Protein AF-A0AAI9MQY0-F1 (afdb_monomer)

Foldseek 3Di:
DVVVVVVVVVVVVVPPPDDDDDDDDDDPPPPQDPVNVVVVVVVVVVVVVVVVVCVVVVVVVVVVVVLVVVLVVVLVVPPPPPPPDADDDPCVQVVQVVQQAPPDLAPPVLQHGSLLRHFWFAAFDACVQPVAQQDDRPLDPQFWGKTFTHHLLQADADDPRRQWGFIFDRNNPQDPLADGWFFFWKFLFQQVQSLCCVANNSQFAQALVSPPPDDPVLNVLSVLDDRNDACVNNVNLALVSQVVSCVVVVQLPPAADSVNRGTHIFGQPPDSCNSSRSSRSSVNSNVCLVPVSSHHPRGTMIIIMGRDDSLCLLRGRTQAIEGEPPDSSNVSSSSSNQVSSCVNNVDRHWYWYWHGAPGSPRDIGIDTDRDD

Mean predicted aligned error: 12.55 Å

Solvent-accessible surface area (backbone atoms only — not comparable to full-atom values): 20454 Å² total; per-residue (Å²): 114,72,71,60,52,60,56,49,55,61,61,54,72,70,65,81,84,72,86,87,84,83,80,94,70,92,72,88,69,78,81,73,46,73,66,57,54,49,51,52,51,51,49,49,52,50,51,52,50,50,51,49,49,50,50,50,54,50,47,54,50,47,50,52,47,50,50,50,51,49,49,54,47,57,51,62,67,53,66,79,69,71,85,82,71,87,73,73,94,80,59,59,30,61,51,52,50,50,24,23,64,44,75,58,68,34,24,85,91,58,75,33,33,28,64,38,69,17,34,36,46,38,31,58,46,42,66,93,69,29,73,39,81,65,52,63,47,85,82,24,57,92,40,23,43,74,24,31,56,43,25,77,68,39,59,41,60,75,49,84,80,39,30,18,30,42,26,46,44,34,69,79,66,53,54,92,78,33,53,86,83,50,50,48,23,38,22,61,31,39,42,55,35,82,74,18,34,97,38,75,46,27,41,26,30,49,42,75,90,59,62,89,82,62,54,76,69,54,51,62,55,27,73,78,48,57,50,86,27,37,23,63,75,66,68,34,68,41,38,67,46,42,52,49,53,39,57,79,69,61,28,54,60,88,36,45,67,54,40,19,48,71,41,48,19,33,57,43,53,97,43,96,52,20,32,57,37,51,41,25,34,46,46,40,36,46,50,35,73,76,37,62,87,60,41,38,77,67,44,38,34,29,33,34,27,52,48,77,67,65,91,48,54,68,27,54,44,65,58,30,29,28,16,35,59,99,36,70,64,22,43,50,50,27,54,49,29,40,48,49,46,24,78,74,52,77,45,88,60,51,43,30,37,33,39,57,15,84,52,91,86,48,67,71,45,59,41,61,66,62,88,128

Structure (mmCIF, N/CA/C/O backbone):
data_AF-A0AAI9MQY0-F1
#
_entry.id   AF-A0AAI9MQY0-F1
#
loop_
_atom_site.group_PDB
_atom_site.id
_atom_site.type_symbol
_atom_site.label_atom_id
_atom_site.label_alt_id
_atom_site.label_comp_id
_atom_site.label_asym_id
_atom_site.label_entity_id
_atom_site.label_seq_id
_atom_site.pdbx_PDB_ins_code
_atom_site.Cartn_x
_atom_site.Cartn_y
_atom_site.Cartn_z
_atom_site.occupancy
_atom_site.B_iso_or_equiv
_atom_site.auth_seq_id
_atom_site.auth_comp_id
_atom_site.auth_asym_id
_atom_site.auth_atom_id
_atom_site.pdbx_PDB_model_num
ATOM 1 N N . MET A 1 1 ? 5.316 37.430 -29.800 1.00 43.41 1 MET A N 1
ATOM 2 C CA . MET A 1 1 ? 6.623 37.801 -30.401 1.00 43.41 1 MET A CA 1
ATOM 3 C C . MET A 1 1 ? 6.494 38.454 -31.782 1.00 43.41 1 MET A C 1
ATOM 5 O O . MET A 1 1 ? 7.171 39.445 -32.022 1.00 43.41 1 MET A O 1
ATOM 9 N N . ILE A 1 2 ? 5.608 37.964 -32.660 1.00 36.50 2 ILE A N 1
ATOM 10 C CA . ILE A 1 2 ? 5.429 38.479 -34.037 1.00 36.50 2 ILE A CA 1
ATOM 11 C C . ILE A 1 2 ? 4.736 39.862 -34.078 1.00 36.50 2 ILE A C 1
ATOM 13 O O . ILE A 1 2 ? 5.094 40.723 -34.871 1.00 36.50 2 ILE A O 1
ATOM 17 N N . LEU A 1 3 ? 3.812 40.147 -33.153 1.00 36.06 3 LEU A N 1
ATOM 18 C CA . LEU A 1 3 ? 3.141 41.458 -33.074 1.00 36.06 3 LEU A CA 1
ATOM 19 C C . LEU A 1 3 ? 4.060 42.607 -32.607 1.00 36.06 3 LEU A C 1
ATOM 21 O O . LEU A 1 3 ? 3.878 43.746 -33.028 1.00 36.06 3 LEU A O 1
ATOM 25 N N . LEU A 1 4 ? 5.080 42.317 -31.787 1.00 37.53 4 LEU A N 1
ATOM 26 C CA . LEU A 1 4 ? 6.033 43.331 -31.308 1.00 37.53 4 LEU A CA 1
ATOM 27 C C . LEU A 1 4 ? 7.075 43.710 -32.372 1.00 37.53 4 LEU A C 1
ATOM 29 O O . LEU A 1 4 ? 7.538 44.847 -32.406 1.00 37.53 4 LEU A O 1
ATOM 33 N N . THR A 1 5 ? 7.433 42.775 -33.253 1.00 43.59 5 THR A N 1
ATOM 34 C CA . THR A 1 5 ? 8.399 43.005 -34.339 1.00 43.59 5 THR A CA 1
ATOM 35 C C . THR A 1 5 ? 7.807 43.901 -35.428 1.00 43.59 5 THR A C 1
ATOM 37 O O . THR A 1 5 ? 8.456 44.862 -35.838 1.00 43.59 5 THR A O 1
ATOM 40 N N . VAL A 1 6 ? 6.534 43.697 -35.784 1.00 43.03 6 VAL A N 1
ATOM 41 C CA . VAL A 1 6 ? 5.809 44.547 -36.751 1.00 43.03 6 VAL A CA 1
ATOM 42 C C . VAL A 1 6 ? 5.618 45.983 -36.233 1.00 43.03 6 VAL A C 1
ATOM 44 O O . VAL A 1 6 ? 5.688 46.943 -37.004 1.00 43.03 6 VAL A O 1
ATOM 47 N N . PHE A 1 7 ? 5.425 46.165 -34.921 1.00 40.12 7 PHE A N 1
ATOM 48 C CA . PHE A 1 7 ? 5.292 47.499 -34.323 1.00 40.12 7 PHE A CA 1
ATOM 49 C C . PHE A 1 7 ? 6.620 48.280 -34.332 1.00 40.12 7 PHE A C 1
ATOM 51 O O . PHE A 1 7 ? 6.635 49.493 -34.547 1.00 40.12 7 PHE A O 1
ATOM 58 N N . MET A 1 8 ? 7.748 47.582 -34.171 1.00 44.38 8 MET A N 1
ATOM 59 C CA . MET A 1 8 ? 9.082 48.190 -34.141 1.00 44.38 8 MET A CA 1
ATOM 60 C C . MET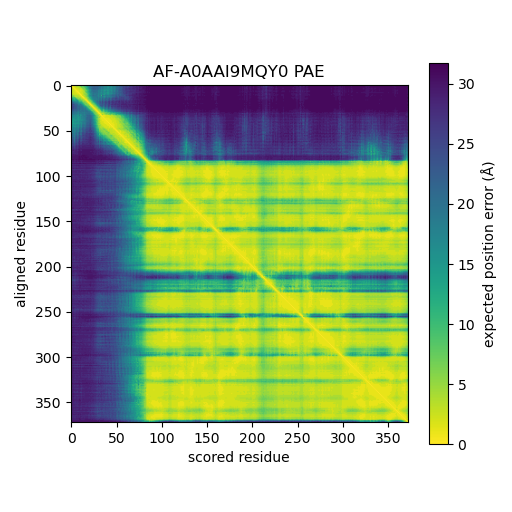 A 1 8 ? 9.614 48.552 -35.537 1.00 44.38 8 MET A C 1
ATOM 62 O O . MET A 1 8 ? 10.254 49.594 -35.678 1.00 44.38 8 MET A O 1
ATOM 66 N N . GLU A 1 9 ? 9.285 47.791 -36.589 1.00 46.16 9 GLU A N 1
ATOM 67 C CA . GLU A 1 9 ? 9.622 48.169 -37.976 1.00 46.16 9 GLU A CA 1
ATOM 68 C C . GLU A 1 9 ? 8.931 49.470 -38.420 1.00 46.16 9 GLU A C 1
ATOM 70 O O . GLU A 1 9 ? 9.540 50.313 -39.086 1.00 46.16 9 GLU A O 1
ATOM 75 N N . LYS A 1 10 ? 7.678 49.689 -37.993 1.00 40.69 10 LYS A N 1
ATOM 76 C CA . LYS A 1 10 ? 6.936 50.934 -38.266 1.00 40.69 10 LYS A CA 1
ATOM 77 C C . LYS A 1 10 ? 7.548 52.159 -37.580 1.00 40.69 10 LYS A C 1
ATOM 79 O O . LYS A 1 10 ? 7.480 53.258 -38.130 1.00 40.69 10 LYS A O 1
ATOM 84 N N . LEU A 1 11 ? 8.158 51.983 -36.406 1.00 41.22 11 LEU A N 1
ATOM 85 C CA . LEU A 1 11 ? 8.851 53.059 -35.688 1.00 41.22 11 LEU A CA 1
ATOM 86 C C . LEU A 1 11 ? 10.222 53.380 -36.298 1.00 41.22 11 LEU A C 1
ATOM 88 O O . LEU A 1 11 ? 10.657 54.529 -36.238 1.00 41.22 11 LEU A O 1
ATOM 92 N N . TRP A 1 12 ? 10.869 52.403 -36.938 1.00 42.66 12 TRP A N 1
ATOM 93 C CA . TRP A 1 12 ? 12.161 52.596 -37.598 1.00 42.66 12 TRP A CA 1
ATOM 94 C C . TRP A 1 12 ? 12.037 53.351 -38.931 1.00 42.66 12 TRP A C 1
ATOM 96 O O . TRP A 1 12 ? 12.750 54.329 -39.143 1.00 42.66 12 TRP A O 1
ATOM 106 N N . LYS A 1 13 ? 11.047 53.018 -39.776 1.00 38.84 13 LYS A N 1
ATOM 107 C CA . LYS A 1 13 ? 10.824 53.712 -41.066 1.00 38.84 13 LYS A CA 1
ATOM 108 C C . LYS A 1 13 ? 10.419 55.188 -40.947 1.00 38.84 13 LYS A C 1
ATOM 110 O O . LYS A 1 13 ? 10.506 55.921 -41.926 1.00 38.84 13 LYS A O 1
ATOM 115 N N . LYS A 1 14 ? 9.989 55.655 -39.768 1.00 37.59 14 LYS A N 1
ATOM 116 C CA . LYS A 1 14 ? 9.580 57.056 -39.560 1.00 37.59 14 LYS A CA 1
ATOM 117 C C . LYS A 1 14 ? 10.759 58.000 -39.266 1.00 37.59 14 LYS A C 1
ATOM 119 O O . LYS A 1 14 ? 10.554 59.211 -39.239 1.00 37.59 14 LYS A O 1
ATOM 124 N N . LYS A 1 15 ? 11.975 57.480 -39.041 1.00 41.19 15 LYS A N 1
ATOM 125 C CA . LYS A 1 15 ? 13.122 58.283 -38.578 1.00 41.19 15 LYS A CA 1
ATOM 126 C C . LYS A 1 15 ? 14.115 58.700 -39.675 1.00 41.19 15 LYS A C 1
ATOM 128 O O . LYS A 1 15 ? 14.877 59.630 -39.437 1.00 41.19 15 LYS A O 1
ATOM 133 N N . ASP A 1 16 ? 14.046 58.114 -40.871 1.00 43.06 16 ASP A N 1
ATOM 134 C CA . ASP A 1 16 ? 15.035 58.350 -41.944 1.00 43.06 16 ASP A CA 1
ATOM 135 C C . ASP A 1 16 ? 14.752 59.548 -42.870 1.00 43.06 16 ASP A C 1
ATOM 137 O O . ASP A 1 16 ? 15.513 59.793 -43.798 1.00 43.06 16 ASP A O 1
ATOM 141 N N . ASN A 1 17 ? 13.711 60.350 -42.616 1.00 40.38 17 ASN A N 1
ATOM 142 C CA . ASN A 1 17 ? 13.308 61.431 -43.531 1.00 40.38 17 ASN A CA 1
ATOM 143 C C . ASN A 1 17 ? 13.505 62.866 -43.012 1.00 40.38 17 ASN A C 1
ATOM 145 O O . ASN A 1 17 ? 12.731 63.755 -43.365 1.00 40.38 17 ASN A O 1
ATOM 149 N N . ARG A 1 18 ? 14.537 63.140 -42.201 1.00 36.50 18 ARG A N 1
ATOM 150 C CA . ARG A 1 18 ? 14.990 64.527 -41.962 1.00 36.50 18 ARG A CA 1
ATOM 151 C C . ARG A 1 18 ? 16.508 64.626 -41.885 1.00 36.50 18 ARG A C 1
ATOM 153 O O . ARG A 1 18 ? 17.117 64.307 -40.869 1.00 36.50 18 ARG A O 1
ATOM 160 N N . THR A 1 19 ? 17.096 65.112 -42.969 1.00 40.91 19 THR A N 1
ATOM 161 C CA . THR A 1 19 ? 18.464 65.613 -43.029 1.00 40.91 19 THR A CA 1
ATOM 162 C C . THR A 1 19 ? 18.569 67.032 -42.467 1.00 40.91 19 THR A C 1
ATOM 164 O O . THR A 1 19 ? 17.700 67.877 -42.669 1.00 40.91 19 THR A O 1
ATOM 167 N N . SER A 1 20 ? 19.746 67.281 -41.893 1.00 39.59 20 SER A N 1
ATOM 168 C CA . SER A 1 20 ? 20.486 68.546 -41.858 1.00 39.59 20 SER A CA 1
ATOM 169 C C . SER A 1 20 ? 20.357 69.477 -40.640 1.00 39.59 20 SER A C 1
ATOM 171 O O . SER A 1 20 ? 19.286 69.897 -40.215 1.00 39.59 20 SER A O 1
ATOM 173 N N . THR A 1 21 ? 21.563 69.867 -40.214 1.00 35.09 21 THR A N 1
ATOM 174 C CA . THR A 1 21 ? 22.000 71.100 -39.546 1.00 35.09 21 THR A CA 1
ATOM 175 C C . THR A 1 21 ? 22.159 71.148 -38.019 1.00 35.09 21 THR A C 1
ATOM 177 O O . THR A 1 21 ? 21.207 71.091 -37.255 1.00 35.09 21 THR A O 1
ATOM 180 N N . LEU A 1 22 ? 23.430 71.400 -37.659 1.00 32.75 22 LEU A N 1
ATOM 181 C CA . LEU A 1 22 ? 23.933 72.257 -36.578 1.00 32.75 22 LEU A CA 1
ATOM 182 C C . LEU A 1 22 ? 23.839 71.787 -35.112 1.00 32.75 22 LEU A C 1
ATOM 184 O O . LEU A 1 22 ? 22.772 71.673 -34.526 1.00 32.75 22 LEU A O 1
ATOM 188 N N . GLY A 1 23 ? 25.022 71.736 -34.485 1.00 31.73 23 GLY A N 1
ATOM 189 C CA . GLY A 1 23 ? 25.228 72.388 -33.188 1.00 31.73 23 GLY A CA 1
ATOM 190 C C . GLY A 1 23 ? 25.346 71.475 -31.969 1.00 31.73 23 GLY A C 1
ATOM 191 O O . GLY A 1 23 ? 24.365 70.941 -31.472 1.00 31.73 23 GLY A O 1
ATOM 192 N N . SER A 1 24 ? 26.575 71.380 -31.464 1.00 42.19 24 SER A N 1
ATOM 193 C CA . SER A 1 24 ? 27.016 70.830 -30.178 1.00 42.19 24 SER A CA 1
ATOM 194 C C . SER A 1 24 ? 25.985 70.804 -29.035 1.00 42.19 24 SER A C 1
ATOM 196 O O . SER A 1 24 ? 25.614 71.837 -28.475 1.00 42.19 24 SER A O 1
ATOM 198 N N . ARG A 1 25 ? 25.671 69.593 -28.573 1.00 33.94 25 ARG A N 1
ATOM 199 C CA . ARG A 1 25 ? 25.462 69.288 -27.153 1.00 33.94 25 ARG A CA 1
ATOM 200 C C . ARG A 1 25 ? 25.741 67.800 -26.961 1.00 33.94 25 ARG A C 1
ATOM 202 O O . ARG A 1 25 ? 25.027 66.963 -27.509 1.00 33.94 25 ARG A O 1
ATOM 209 N N . GLU A 1 26 ? 26.814 67.481 -26.242 1.00 36.19 26 GLU A N 1
ATOM 210 C CA . GLU A 1 26 ? 27.109 66.119 -25.798 1.00 36.19 26 GLU A CA 1
ATOM 211 C C . GLU A 1 26 ? 25.950 65.620 -24.931 1.00 36.19 26 GLU A C 1
ATOM 213 O O . GLU A 1 26 ? 25.846 65.927 -23.747 1.00 36.19 26 GLU A 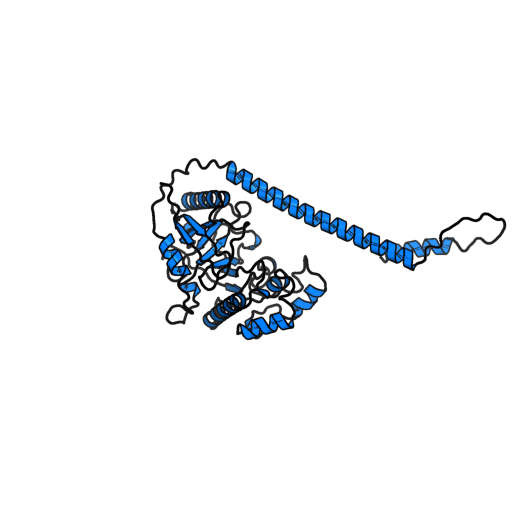O 1
ATOM 218 N N . ASN A 1 27 ? 25.046 64.850 -25.531 1.00 35.06 27 ASN A N 1
ATOM 219 C CA . ASN A 1 27 ? 24.194 63.957 -24.770 1.00 35.06 27 ASN A CA 1
ATOM 220 C C . ASN A 1 27 ? 24.980 62.662 -24.576 1.00 35.06 27 ASN A C 1
ATOM 222 O O . ASN A 1 27 ? 25.147 61.892 -25.525 1.00 35.06 27 ASN A O 1
ATOM 226 N N . ASN A 1 28 ? 25.436 62.424 -23.346 1.00 35.09 28 ASN A N 1
ATOM 227 C CA . ASN A 1 28 ? 25.952 61.138 -22.881 1.00 35.09 28 ASN A CA 1
ATOM 228 C C . ASN A 1 28 ? 24.836 60.078 -22.925 1.00 35.09 28 ASN A C 1
ATOM 230 O O . ASN A 1 28 ? 24.286 59.672 -21.904 1.00 35.09 28 ASN A O 1
ATOM 234 N N . TYR A 1 29 ? 24.476 59.621 -24.124 1.00 42.41 29 TYR A N 1
ATOM 235 C CA . TYR A 1 29 ? 23.742 58.378 -24.299 1.00 42.41 29 TYR A CA 1
ATOM 236 C C . TYR A 1 29 ? 24.746 57.239 -24.166 1.00 42.41 29 TYR A C 1
ATOM 238 O O . TYR A 1 29 ? 25.512 56.954 -25.088 1.00 42.41 29 TYR A O 1
ATOM 246 N N . VAL A 1 30 ? 24.740 56.587 -23.001 1.00 42.59 30 VAL A N 1
ATOM 247 C CA . VAL A 1 30 ? 25.425 55.309 -22.789 1.00 42.59 30 VAL A CA 1
ATOM 248 C C . VAL A 1 30 ? 24.995 54.371 -23.917 1.00 42.59 30 VAL A C 1
ATOM 250 O O . VAL A 1 30 ? 23.821 54.023 -24.047 1.00 42.59 30 VAL A O 1
ATOM 253 N N . LYS A 1 31 ? 25.943 53.999 -24.780 1.00 46.69 31 LYS A N 1
ATOM 254 C CA . LYS A 1 31 ? 25.719 53.094 -25.909 1.00 46.69 31 LYS A CA 1
ATOM 255 C C . LYS A 1 31 ? 25.576 51.680 -25.343 1.00 46.69 31 LYS A C 1
ATOM 257 O O . LYS A 1 31 ? 26.533 50.912 -25.309 1.00 46.69 31 LYS A O 1
ATOM 262 N N . ILE A 1 32 ? 24.396 51.359 -24.812 1.00 53.25 32 ILE A N 1
ATOM 263 C CA . ILE A 1 32 ? 24.107 50.031 -24.266 1.00 53.25 32 ILE A CA 1
ATOM 264 C C . ILE A 1 32 ? 24.192 49.043 -25.434 1.00 53.25 32 ILE A C 1
ATOM 266 O O . ILE A 1 32 ? 23.434 49.135 -26.401 1.00 53.25 32 ILE A O 1
ATOM 270 N N . SER A 1 33 ? 25.168 48.135 -25.382 1.00 68.94 33 SER A N 1
ATOM 271 C CA . SER A 1 33 ? 25.361 47.131 -26.426 1.00 68.94 33 SER A CA 1
ATOM 272 C C . SER A 1 33 ? 24.113 46.244 -26.531 1.00 68.94 33 SER A C 1
ATOM 274 O O . SER A 1 33 ? 23.431 45.991 -25.535 1.00 68.94 33 SER A O 1
ATOM 276 N N . LYS A 1 34 ? 23.807 45.728 -27.731 1.00 60.94 34 LYS A N 1
ATOM 277 C CA . LYS A 1 34 ? 22.704 44.761 -27.915 1.00 60.94 34 LYS A CA 1
ATOM 278 C C . LYS A 1 34 ? 22.822 43.573 -26.949 1.00 60.94 34 LYS A C 1
ATOM 280 O O . LYS A 1 34 ? 21.807 43.079 -26.476 1.00 60.94 34 LYS A O 1
ATOM 285 N N . LEU A 1 35 ? 24.052 43.176 -26.616 1.00 58.69 35 LEU A N 1
ATOM 286 C CA . LEU A 1 35 ? 24.343 42.127 -25.643 1.00 58.69 35 LEU A CA 1
ATOM 287 C C . LEU A 1 35 ? 23.887 42.504 -24.223 1.00 58.69 35 LEU A C 1
ATOM 289 O O . LEU A 1 35 ? 23.264 41.685 -23.559 1.00 58.69 35 LEU A O 1
ATOM 293 N N . ASN A 1 36 ? 24.099 43.751 -23.793 1.00 64.69 36 ASN A N 1
ATOM 294 C CA . ASN A 1 36 ? 23.647 44.237 -22.485 1.00 64.69 36 ASN A CA 1
ATOM 295 C C . ASN A 1 36 ? 22.116 44.329 -22.398 1.00 64.69 36 ASN A C 1
ATOM 297 O O . ASN A 1 36 ? 21.552 44.026 -21.353 1.00 64.69 36 ASN A O 1
ATOM 301 N N . ILE A 1 37 ? 21.432 44.685 -23.492 1.00 71.25 37 ILE A N 1
ATOM 302 C CA . ILE A 1 37 ? 19.958 44.676 -23.546 1.00 71.25 37 ILE A CA 1
ATOM 303 C C . ILE A 1 37 ? 19.427 43.238 -23.461 1.00 71.25 37 ILE A C 1
ATOM 305 O O . ILE A 1 37 ? 18.475 42.980 -22.729 1.00 71.25 37 ILE A O 1
ATOM 309 N N . ILE A 1 38 ? 20.054 42.291 -24.167 1.00 69.56 38 ILE A N 1
ATOM 310 C CA . ILE A 1 38 ? 19.677 40.871 -24.123 1.00 69.56 38 ILE A CA 1
ATOM 311 C C . ILE A 1 38 ? 19.919 40.285 -22.727 1.00 69.56 38 ILE A C 1
ATOM 313 O O . ILE A 1 38 ? 19.024 39.634 -22.196 1.00 69.56 38 ILE A O 1
ATOM 317 N N . LEU A 1 39 ? 21.069 40.558 -22.098 1.00 65.94 39 LEU A N 1
ATOM 318 C CA . LEU A 1 39 ? 21.336 40.130 -20.720 1.00 65.94 39 LEU A CA 1
ATOM 319 C C . LEU A 1 39 ? 20.322 40.721 -19.738 1.00 65.94 39 LEU A C 1
ATOM 321 O O . LEU A 1 39 ? 19.844 40.009 -18.863 1.00 65.94 39 LEU A O 1
ATOM 325 N N . PHE A 1 40 ? 19.963 41.996 -19.894 1.00 76.19 40 PHE A N 1
ATOM 326 C CA . PHE A 1 40 ? 18.985 42.645 -19.025 1.00 76.19 40 PHE A CA 1
ATOM 327 C C . PHE A 1 40 ? 17.582 42.046 -19.193 1.00 76.19 40 PHE A C 1
ATOM 329 O O . PHE A 1 40 ? 16.895 41.801 -18.207 1.00 76.19 40 PHE A O 1
ATOM 336 N N . LEU A 1 41 ? 17.173 41.726 -20.425 1.00 74.75 41 LEU A N 1
ATOM 337 C CA . LEU A 1 41 ? 15.905 41.042 -20.696 1.00 74.75 41 LEU A CA 1
ATOM 338 C C . LEU A 1 41 ? 15.894 39.605 -20.160 1.00 74.75 41 LEU A C 1
ATOM 340 O O . LEU A 1 41 ? 14.896 39.189 -19.579 1.00 74.75 41 LEU A O 1
ATOM 344 N N . LEU A 1 42 ? 16.996 38.861 -20.299 1.00 70.00 42 LEU A N 1
ATOM 345 C CA . LEU A 1 42 ? 17.138 37.519 -19.724 1.00 70.00 42 LEU A CA 1
ATOM 346 C C . LEU A 1 42 ? 17.113 37.558 -18.192 1.00 70.00 42 LEU A C 1
ATOM 348 O O . LEU A 1 42 ? 16.461 36.717 -17.581 1.00 70.00 42 LEU A O 1
ATOM 352 N N . LEU A 1 43 ? 17.746 38.560 -17.577 1.00 73.69 43 LEU A N 1
ATOM 353 C CA . LEU A 1 43 ? 17.701 38.784 -16.134 1.00 73.69 43 LEU A CA 1
ATOM 354 C C . LEU A 1 43 ? 16.276 39.110 -15.670 1.00 73.69 43 LEU A C 1
ATOM 356 O O . LEU A 1 43 ? 15.822 38.551 -14.678 1.00 73.69 43 LEU A O 1
ATOM 360 N N . ILE A 1 44 ? 15.538 39.946 -16.409 1.00 73.81 44 ILE A N 1
ATOM 361 C CA . ILE A 1 44 ? 14.125 40.230 -16.122 1.00 73.81 44 ILE A CA 1
ATOM 362 C C . ILE A 1 44 ? 13.286 38.956 -16.229 1.00 73.81 44 ILE A C 1
ATOM 364 O O . ILE A 1 44 ? 12.487 38.707 -15.337 1.00 73.81 44 ILE A O 1
ATOM 368 N N . VAL A 1 45 ? 13.468 38.132 -17.267 1.00 69.56 45 VAL A N 1
ATOM 369 C CA . VAL A 1 45 ? 12.745 36.854 -17.415 1.00 69.56 45 VAL A CA 1
ATOM 370 C C . VAL A 1 45 ? 13.101 35.878 -16.292 1.00 69.56 45 VAL A C 1
ATOM 372 O O . VAL A 1 45 ? 12.225 35.206 -15.753 1.00 69.56 45 VAL A O 1
ATOM 375 N N . PHE A 1 46 ? 14.369 35.824 -15.882 1.00 63.81 46 PHE A N 1
ATOM 376 C CA . PHE A 1 46 ? 14.806 34.978 -14.777 1.00 63.81 46 PHE A CA 1
ATOM 377 C C . PHE A 1 46 ? 14.198 35.440 -13.446 1.00 63.81 46 PHE A C 1
ATOM 379 O O . PHE A 1 46 ? 13.640 34.619 -12.717 1.00 63.81 46 PHE A O 1
ATOM 386 N N . ILE A 1 47 ? 14.213 36.749 -13.169 1.00 66.88 47 ILE A N 1
ATOM 387 C CA . ILE A 1 47 ? 13.609 37.360 -11.975 1.00 66.88 47 ILE A CA 1
ATOM 388 C C . ILE A 1 47 ? 12.088 37.179 -11.979 1.00 66.88 47 ILE A C 1
ATOM 390 O O . ILE A 1 47 ? 11.514 36.809 -10.960 1.00 66.88 47 ILE A O 1
ATOM 394 N N . THR A 1 48 ? 11.405 37.384 -13.108 1.00 58.88 48 THR A N 1
ATOM 395 C CA . THR A 1 48 ? 9.951 37.180 -13.173 1.00 58.88 48 THR A CA 1
ATOM 396 C C . THR A 1 48 ? 9.591 35.707 -13.025 1.00 58.88 48 THR A C 1
ATOM 398 O O . THR A 1 48 ? 8.649 35.408 -12.297 1.00 58.88 48 THR A O 1
ATOM 401 N N . SER A 1 49 ? 10.366 34.778 -13.597 1.00 54.91 49 SER A N 1
ATOM 402 C CA . SER A 1 49 ? 10.141 33.337 -13.409 1.00 54.91 49 SER A CA 1
ATOM 403 C C . SER A 1 49 ? 10.362 32.896 -11.959 1.00 54.91 49 SER A C 1
ATOM 405 O O . SER A 1 49 ? 9.535 32.170 -11.417 1.00 54.91 49 SER A O 1
ATOM 407 N N . THR A 1 50 ? 11.401 33.400 -11.283 1.00 48.34 50 THR A N 1
ATOM 408 C CA . THR A 1 50 ? 11.664 33.092 -9.868 1.00 48.34 50 THR A CA 1
ATOM 409 C C . THR A 1 50 ? 10.645 33.741 -8.941 1.00 48.34 50 THR A C 1
ATOM 411 O O . THR A 1 50 ? 10.255 33.118 -7.962 1.00 48.34 50 THR A O 1
ATOM 414 N N . VAL A 1 51 ? 10.143 34.942 -9.249 1.00 61.94 51 VAL A N 1
ATOM 415 C CA . VAL A 1 51 ? 9.055 35.586 -8.493 1.00 61.94 51 VAL A CA 1
ATOM 416 C C . VAL A 1 51 ? 7.728 34.850 -8.684 1.00 61.94 51 VAL A C 1
ATOM 418 O O . VAL A 1 51 ? 7.003 34.668 -7.708 1.00 61.94 51 VAL A O 1
ATOM 421 N N . VAL A 1 52 ? 7.406 34.399 -9.901 1.00 58.12 52 VAL A N 1
ATOM 422 C CA . VAL A 1 52 ? 6.204 33.590 -10.169 1.00 58.12 52 VAL A CA 1
ATOM 423 C C . VAL A 1 52 ? 6.312 32.232 -9.478 1.00 58.12 52 VAL A C 1
ATOM 425 O O . VAL A 1 52 ? 5.381 31.846 -8.779 1.00 58.12 52 VAL A O 1
ATOM 428 N N . PHE A 1 53 ? 7.465 31.564 -9.568 1.00 46.00 53 PHE A N 1
ATOM 429 C CA . PHE A 1 53 ? 7.706 30.289 -8.894 1.00 46.00 53 PHE A CA 1
ATOM 430 C C . PHE A 1 53 ? 7.663 30.433 -7.368 1.00 46.00 53 PHE A C 1
ATOM 432 O O . PHE A 1 53 ? 6.986 29.654 -6.708 1.00 46.00 53 PHE A O 1
ATOM 439 N N . ASN A 1 54 ? 8.276 31.475 -6.790 1.00 49.59 54 ASN A N 1
ATOM 440 C CA . ASN A 1 54 ? 8.159 31.753 -5.355 1.00 49.59 54 ASN A CA 1
ATOM 441 C C . ASN A 1 54 ? 6.722 32.085 -4.952 1.00 49.59 54 ASN A C 1
ATOM 443 O O . ASN A 1 54 ? 6.292 31.661 -3.888 1.00 49.59 54 ASN A O 1
ATOM 447 N N . ARG A 1 55 ? 5.954 32.822 -5.764 1.00 55.69 55 ARG A N 1
ATOM 448 C CA . ARG A 1 55 ? 4.541 33.106 -5.465 1.00 55.69 55 ARG A CA 1
ATOM 449 C C . ARG A 1 55 ? 3.685 31.845 -5.521 1.00 55.69 55 ARG A C 1
ATOM 451 O O . ARG A 1 55 ? 2.879 31.655 -4.620 1.00 55.69 55 ARG A O 1
ATOM 458 N N . MET A 1 56 ? 3.888 30.979 -6.512 1.00 50.03 56 MET A N 1
ATOM 459 C CA . MET A 1 56 ? 3.195 29.690 -6.610 1.00 50.03 56 MET A CA 1
ATOM 460 C C . MET A 1 56 ? 3.583 28.758 -5.460 1.00 50.03 56 MET A C 1
ATOM 462 O O . MET A 1 56 ? 2.703 28.257 -4.769 1.00 50.03 56 MET A O 1
ATOM 466 N N . TYR A 1 57 ? 4.878 28.609 -5.172 1.00 39.06 57 TYR A N 1
ATOM 467 C CA . TYR A 1 57 ? 5.378 27.803 -4.056 1.00 39.06 57 TYR A CA 1
ATOM 468 C C . TYR A 1 57 ? 4.892 28.326 -2.697 1.00 39.06 57 TYR A C 1
ATOM 470 O O . TYR A 1 57 ? 4.508 27.547 -1.828 1.00 39.06 57 TYR A O 1
ATOM 478 N N . MET A 1 58 ? 4.857 29.649 -2.506 1.00 46.19 58 MET A N 1
ATOM 479 C CA . MET A 1 58 ? 4.333 30.267 -1.285 1.00 46.19 58 MET A CA 1
ATOM 480 C C . MET A 1 58 ? 2.808 30.171 -1.188 1.00 46.19 58 MET A C 1
ATOM 482 O O . MET A 1 58 ? 2.321 29.987 -0.077 1.00 46.19 58 MET A O 1
ATOM 486 N N . SER A 1 59 ? 2.070 30.229 -2.306 1.00 49.66 59 SER A N 1
ATOM 487 C CA . SER A 1 59 ? 0.623 29.965 -2.347 1.00 49.66 59 SER A CA 1
ATOM 488 C C . SER A 1 59 ? 0.339 28.519 -1.969 1.00 49.66 59 SER A C 1
ATOM 490 O O . SER A 1 59 ? -0.374 28.288 -1.007 1.00 49.66 59 SER A O 1
ATOM 492 N N . GLN A 1 60 ? 1.001 27.549 -2.604 1.00 43.44 60 GLN A N 1
ATOM 493 C CA . GLN A 1 60 ? 0.850 26.128 -2.292 1.00 43.44 60 GLN A CA 1
ATOM 494 C C . GLN A 1 60 ? 1.257 25.815 -0.844 1.00 43.44 60 GLN A C 1
ATOM 496 O O . GLN A 1 60 ? 0.574 25.069 -0.152 1.00 43.44 60 GLN A O 1
ATOM 501 N N . ARG A 1 61 ? 2.323 26.438 -0.320 1.00 45.00 61 ARG A N 1
ATOM 502 C CA . ARG A 1 61 ? 2.673 26.347 1.109 1.00 45.00 61 ARG A CA 1
ATOM 503 C C . ARG A 1 61 ? 1.640 26.996 2.021 1.00 45.00 61 ARG A C 1
ATOM 505 O O . ARG A 1 61 ? 1.456 26.508 3.132 1.00 45.00 61 ARG A O 1
ATOM 512 N N . GLN A 1 62 ? 1.031 28.110 1.626 1.00 51.00 62 GLN A N 1
ATOM 513 C CA . GLN A 1 62 ? -0.026 28.761 2.400 1.00 51.00 62 GLN A CA 1
ATOM 514 C C . GLN A 1 62 ? -1.314 27.948 2.372 1.00 51.00 62 GLN A C 1
ATOM 516 O O . GLN A 1 62 ? -1.939 27.823 3.417 1.00 51.00 62 GLN A O 1
ATOM 521 N N . ASP A 1 63 ? -1.664 27.352 1.239 1.00 51.50 63 ASP A N 1
ATOM 522 C CA . ASP A 1 63 ? -2.815 26.469 1.095 1.00 51.50 63 ASP A CA 1
ATOM 523 C C . ASP A 1 63 ? -2.579 25.182 1.890 1.00 51.50 63 ASP A C 1
ATOM 525 O O . ASP A 1 63 ? -3.402 24.848 2.729 1.00 51.50 63 ASP A O 1
ATOM 529 N N . ASN A 1 64 ? -1.390 24.573 1.819 1.00 49.88 64 ASN A N 1
ATOM 530 C CA . ASN A 1 64 ? -1.012 23.442 2.677 1.00 49.88 64 ASN A CA 1
ATOM 531 C C . ASN A 1 64 ? -0.979 23.811 4.169 1.00 49.88 64 ASN A C 1
ATOM 533 O O . ASN A 1 64 ? -1.350 22.999 5.011 1.00 49.88 64 ASN A O 1
ATOM 537 N N . LYS A 1 65 ? -0.563 25.033 4.534 1.00 50.31 65 LYS A N 1
ATOM 538 C CA . LYS A 1 65 ? -0.622 25.522 5.925 1.00 50.31 65 LYS A CA 1
ATOM 539 C C . LYS A 1 65 ? -2.051 25.784 6.391 1.00 50.31 65 LYS A C 1
ATOM 541 O O . LYS A 1 65 ? -2.342 25.493 7.544 1.00 50.31 65 LYS A O 1
ATOM 546 N N . LYS A 1 66 ? -2.921 26.318 5.530 1.00 51.69 66 LYS A N 1
ATOM 547 C CA . LYS A 1 66 ? -4.349 26.520 5.813 1.00 51.69 66 LYS A CA 1
ATOM 548 C C . LYS A 1 66 ? -5.071 25.187 5.928 1.00 51.69 66 LYS A C 1
ATOM 550 O O . LYS A 1 66 ? -5.854 25.030 6.848 1.00 51.69 66 LYS A O 1
ATOM 555 N N . ILE A 1 67 ? -4.759 24.230 5.055 1.00 53.84 67 ILE A N 1
ATOM 556 C CA . ILE A 1 67 ? -5.237 22.848 5.129 1.00 53.84 67 ILE A CA 1
ATOM 557 C C . ILE A 1 67 ? -4.772 22.244 6.448 1.00 53.84 67 ILE A C 1
ATOM 559 O O . ILE A 1 67 ? -5.599 21.804 7.228 1.00 53.84 67 ILE A O 1
ATOM 563 N N . LYS A 1 68 ? -3.477 22.322 6.774 1.00 50.97 68 LYS A N 1
ATOM 564 C CA . LYS A 1 68 ? -2.941 21.797 8.034 1.00 50.97 68 LYS A CA 1
ATOM 565 C C . LYS A 1 68 ? -3.571 22.450 9.270 1.00 50.97 68 LYS A C 1
ATOM 567 O O . LYS A 1 68 ? -3.937 21.733 10.194 1.00 50.97 68 LYS A O 1
ATOM 572 N N . SER A 1 69 ? -3.745 23.775 9.284 1.00 51.88 69 SER A N 1
ATOM 573 C CA . SER A 1 69 ? -4.361 24.473 10.420 1.00 51.88 69 SER A CA 1
ATOM 574 C C . SER A 1 69 ? -5.869 24.243 10.502 1.00 51.88 69 SER A C 1
ATOM 576 O O . SER A 1 69 ? -6.402 24.179 11.604 1.00 51.88 69 SER A O 1
ATOM 578 N N . ALA A 1 70 ? -6.571 24.107 9.374 1.00 54.50 70 ALA A N 1
ATOM 579 C CA . ALA A 1 70 ? -7.978 23.717 9.337 1.00 54.50 70 ALA A CA 1
ATOM 580 C C . ALA A 1 70 ? -8.156 22.278 9.834 1.00 54.50 70 ALA A C 1
ATOM 582 O O . ALA A 1 70 ? -9.065 22.030 10.618 1.00 54.50 70 ALA A O 1
ATOM 583 N N . ASN A 1 71 ? -7.236 21.376 9.476 1.00 52.03 71 ASN A N 1
ATOM 584 C CA . ASN A 1 71 ? -7.186 20.006 9.976 1.00 52.03 71 ASN A CA 1
ATOM 585 C C . ASN A 1 71 ? -6.989 20.004 11.495 1.00 52.03 71 ASN A C 1
ATOM 587 O O . ASN A 1 71 ? -7.806 19.449 12.214 1.00 52.03 71 ASN A O 1
ATOM 591 N N . GLU A 1 72 ? -5.971 20.705 12.003 1.00 54.06 72 GLU A N 1
ATOM 592 C CA . GLU A 1 72 ? -5.738 20.849 13.447 1.00 54.06 72 GLU A CA 1
ATOM 593 C C . GLU A 1 72 ? -6.939 21.499 1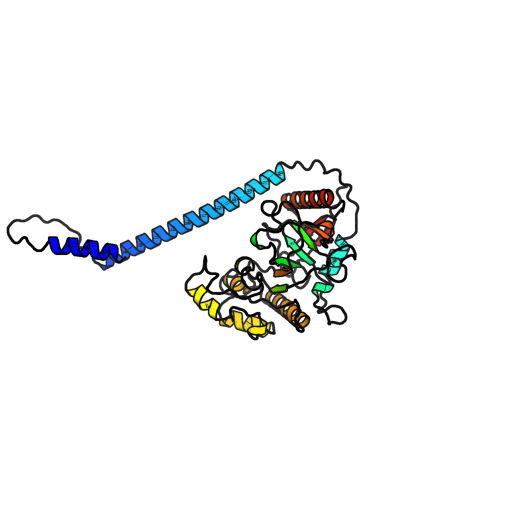4.157 1.00 54.06 72 GLU A C 1
ATOM 595 O O . GLU A 1 72 ? -7.295 21.085 15.254 1.00 54.06 72 GLU A O 1
ATOM 600 N N . THR A 1 73 ? -7.621 22.465 13.535 1.00 54.19 73 THR A N 1
ATOM 601 C CA . THR A 1 73 ? -8.801 23.117 14.128 1.00 54.19 73 THR A CA 1
ATOM 602 C C . THR A 1 73 ? -10.011 22.183 14.174 1.00 54.19 73 THR A C 1
ATOM 604 O O . THR A 1 73 ? -10.636 22.093 15.227 1.00 54.19 73 THR A O 1
ATOM 607 N N . LEU A 1 74 ? -10.321 21.455 13.092 1.00 53.91 74 LEU A N 1
ATOM 608 C CA . LEU A 1 74 ? -11.423 20.482 13.021 1.00 53.91 74 LEU A CA 1
ATOM 609 C C . LEU A 1 74 ? -11.197 19.328 14.011 1.00 53.91 74 LEU A C 1
ATOM 611 O O . LEU A 1 74 ? -12.090 18.944 14.761 1.00 53.91 74 LEU A O 1
ATOM 615 N N . ILE A 1 75 ? -9.960 18.839 14.068 1.00 52.78 75 ILE A N 1
ATOM 616 C CA . ILE A 1 75 ? -9.510 17.766 14.956 1.00 52.78 75 ILE A CA 1
ATOM 617 C C . ILE A 1 75 ? -9.546 18.181 16.434 1.00 52.78 75 ILE A C 1
ATOM 619 O O . ILE A 1 75 ? -9.793 17.330 17.288 1.00 52.78 75 ILE A O 1
ATOM 623 N N . ASN A 1 76 ? -9.322 19.465 16.740 1.00 48.84 76 ASN A N 1
ATOM 624 C CA . ASN A 1 76 ? -9.317 19.994 18.108 1.00 48.84 76 ASN A CA 1
ATOM 625 C C . ASN A 1 76 ? -10.680 20.544 18.575 1.00 48.84 76 ASN A C 1
ATOM 627 O O . ASN A 1 76 ? -10.889 20.671 19.779 1.00 48.84 76 ASN A O 1
ATOM 631 N N . THR A 1 77 ? -11.606 20.887 17.667 1.00 44.62 77 THR A N 1
ATOM 632 C CA . THR A 1 77 ? -12.980 21.310 18.030 1.00 44.62 77 THR A CA 1
ATOM 633 C C . THR A 1 77 ? -13.919 20.137 18.256 1.00 44.62 77 THR A C 1
ATOM 635 O O . THR A 1 77 ? -14.875 20.270 19.024 1.00 44.62 77 THR A O 1
ATOM 638 N N . VAL A 1 78 ? -13.619 18.966 17.687 1.00 46.56 78 VAL A N 1
ATOM 639 C CA . VAL A 1 78 ? -14.165 17.706 18.190 1.00 46.56 78 VAL A CA 1
ATOM 640 C C . VAL A 1 78 ? -13.458 17.407 19.511 1.00 46.56 78 VAL A C 1
ATOM 642 O O . VAL A 1 78 ? -12.510 16.630 19.585 1.00 46.56 78 VAL A O 1
ATOM 645 N N . VAL A 1 79 ? -13.914 18.050 20.588 1.00 43.44 79 VAL A N 1
ATOM 646 C CA . VAL A 1 79 ? -13.705 17.512 21.930 1.00 43.44 79 VAL A CA 1
ATOM 647 C C . VAL A 1 79 ? -14.226 16.083 21.860 1.00 43.44 79 VAL A C 1
ATOM 649 O O . VAL A 1 79 ? -15.424 15.874 21.668 1.00 43.44 79 VAL A O 1
ATOM 652 N N . VAL A 1 80 ? -13.323 15.105 21.959 1.00 44.94 80 VAL A N 1
ATOM 653 C CA . VAL A 1 80 ? -13.643 13.682 22.103 1.00 44.94 80 VAL A CA 1
ATOM 654 C C . VAL A 1 80 ? -14.287 13.499 23.481 1.00 44.94 80 VAL A C 1
ATOM 656 O O . VAL A 1 80 ? -13.726 12.879 24.379 1.00 44.94 80 VAL A O 1
ATOM 659 N N . ASN A 1 81 ? -15.473 14.075 23.676 1.00 42.94 81 ASN A N 1
ATOM 660 C CA . ASN A 1 81 ? -16.454 13.498 24.567 1.00 42.94 81 ASN A CA 1
ATOM 661 C C . ASN A 1 81 ? -16.746 12.151 23.934 1.00 42.94 81 ASN A C 1
ATOM 663 O O . ASN A 1 81 ? -17.364 12.066 22.878 1.00 42.94 81 ASN A O 1
ATOM 667 N N . GLU A 1 82 ? -16.114 11.139 24.513 1.00 51.47 82 GLU A N 1
ATOM 668 C CA . GLU A 1 82 ? -16.133 9.746 24.116 1.00 51.47 82 GLU A CA 1
ATOM 669 C C . GLU A 1 82 ? -17.452 9.405 23.439 1.00 51.47 82 GLU A C 1
ATOM 671 O O . GLU A 1 82 ? -18.514 9.528 24.041 1.00 51.47 82 GLU A O 1
ATOM 676 N N . ASN A 1 83 ? -17.375 9.002 22.175 1.00 54.38 83 ASN A N 1
ATOM 677 C CA . ASN A 1 83 ? -18.505 8.722 21.300 1.00 54.38 83 ASN A CA 1
ATOM 678 C C . ASN A 1 83 ? -19.464 7.611 21.828 1.00 54.38 83 ASN A C 1
ATOM 680 O O . ASN A 1 83 ? -20.136 6.968 21.042 1.00 54.38 83 ASN A O 1
ATOM 684 N N . GLY A 1 84 ? -19.541 7.273 23.116 1.00 62.97 84 GLY A N 1
ATOM 685 C CA . GLY A 1 84 ? -20.487 6.293 23.675 1.00 62.97 84 GLY A CA 1
ATOM 686 C C . GLY A 1 84 ? -20.347 4.861 23.136 1.00 62.97 84 GLY A C 1
ATOM 687 O O . GLY A 1 84 ? -21.071 3.971 23.572 1.00 62.97 84 GLY A O 1
ATOM 688 N N . LEU A 1 85 ? -19.427 4.619 22.196 1.00 78.38 85 LEU A N 1
ATOM 689 C CA . LEU A 1 85 ? -19.161 3.321 21.601 1.00 78.38 85 LEU A CA 1
ATOM 690 C C . LEU A 1 85 ? -18.296 2.509 22.555 1.00 78.38 85 LEU A C 1
ATOM 692 O O . LEU A 1 85 ? -17.156 2.879 22.857 1.00 78.38 85 LEU A O 1
ATOM 696 N N . LYS A 1 86 ? -18.834 1.377 23.005 1.00 80.31 86 LYS A N 1
ATOM 697 C CA . LYS A 1 86 ? -18.110 0.418 23.834 1.00 80.31 86 LYS A CA 1
ATOM 698 C C . LYS A 1 86 ? -17.127 -0.360 22.960 1.00 80.31 86 LYS A C 1
ATOM 700 O O . LYS A 1 86 ? -17.537 -1.176 22.141 1.00 80.31 86 LYS A O 1
ATOM 705 N N . ARG A 1 87 ? -15.829 -0.114 23.148 1.00 84.81 87 ARG A N 1
ATOM 706 C CA . ARG A 1 87 ? -14.756 -0.870 22.484 1.00 84.81 87 ARG A CA 1
ATOM 707 C C . ARG A 1 87 ? -14.396 -2.083 23.327 1.00 84.81 87 ARG A C 1
ATOM 709 O O . ARG A 1 87 ? -14.251 -1.975 24.542 1.00 84.81 87 ARG A O 1
ATOM 716 N N . VAL A 1 88 ? -14.258 -3.229 22.679 1.00 85.00 88 VAL A N 1
ATOM 717 C CA . VAL A 1 88 ? -13.853 -4.491 23.301 1.00 85.00 88 VAL A CA 1
ATOM 718 C C . VAL A 1 88 ? -12.610 -4.977 22.577 1.00 85.00 88 VAL A C 1
ATOM 720 O O . VAL A 1 88 ? -12.510 -4.790 21.369 1.00 85.00 88 VAL A O 1
ATOM 723 N N . LYS A 1 89 ? -11.674 -5.588 23.310 1.00 90.19 89 LYS A N 1
ATOM 724 C CA . LYS A 1 89 ? -10.493 -6.200 22.701 1.00 90.19 89 LYS A CA 1
ATOM 725 C C . LYS A 1 89 ? -10.907 -7.300 21.730 1.00 90.19 89 LYS A C 1
ATOM 727 O O . LYS A 1 89 ? -11.575 -8.244 22.146 1.00 90.19 89 LYS A O 1
ATOM 732 N N . THR A 1 90 ? -10.467 -7.197 20.486 1.00 94.69 90 THR A N 1
ATOM 733 C CA . THR A 1 90 ? -10.699 -8.198 19.439 1.00 94.69 90 THR A CA 1
ATOM 734 C C . THR A 1 90 ? -9.484 -9.098 19.225 1.00 94.69 90 THR A C 1
ATOM 736 O O . THR A 1 90 ? -9.641 -10.246 18.825 1.00 94.69 90 THR A O 1
ATOM 739 N N . GLY A 1 91 ? -8.274 -8.607 19.525 1.00 95.06 91 GLY A N 1
ATOM 740 C CA . GLY A 1 91 ? -7.021 -9.302 19.215 1.00 95.06 91 GLY A CA 1
ATOM 741 C C . GLY A 1 91 ? -6.518 -9.050 17.791 1.00 95.06 91 GLY A C 1
ATOM 742 O O . GLY A 1 91 ? -5.567 -9.703 17.356 1.00 95.06 91 GLY A O 1
ATOM 743 N N . VAL A 1 92 ? -7.121 -8.096 17.068 1.00 97.38 92 VAL A N 1
ATOM 744 C CA . VAL A 1 92 ? -6.691 -7.716 15.715 1.00 97.38 92 VAL A CA 1
ATOM 745 C C . VAL A 1 92 ? -5.236 -7.234 15.689 1.00 97.38 92 VAL A C 1
ATOM 747 O O . VAL A 1 92 ? -4.539 -7.447 14.708 1.00 97.38 92 VAL A O 1
ATOM 750 N N . ASP A 1 93 ? -4.726 -6.651 16.778 1.00 98.00 93 ASP A N 1
ATOM 751 C CA . ASP A 1 93 ? -3.327 -6.227 16.903 1.00 98.00 93 ASP A CA 1
ATOM 752 C C . ASP A 1 93 ? -2.335 -7.393 16.774 1.00 98.00 93 ASP A C 1
ATOM 754 O O . ASP A 1 93 ? -1.311 -7.276 16.095 1.00 98.00 93 ASP A O 1
ATOM 758 N N . LEU A 1 94 ? -2.656 -8.537 17.382 1.00 98.25 94 LEU A N 1
ATOM 759 C CA . LEU A 1 94 ? -1.866 -9.763 17.266 1.00 98.25 94 LEU A CA 1
ATOM 760 C C . LEU A 1 94 ? -1.927 -10.339 15.851 1.00 98.25 94 LEU A C 1
ATOM 762 O O . LEU A 1 94 ? -0.902 -10.783 15.334 1.00 98.25 94 LEU A O 1
ATOM 766 N N . HIS A 1 95 ? -3.101 -10.295 15.222 1.00 98.38 95 HIS A N 1
ATOM 767 C CA . HIS A 1 95 ? -3.292 -10.777 13.855 1.00 98.38 95 HIS A CA 1
ATOM 768 C C . HIS A 1 95 ? -2.537 -9.922 12.828 1.00 98.38 95 HIS A C 1
ATOM 770 O O . HIS A 1 95 ? -1.770 -10.439 12.019 1.00 98.38 95 HIS A O 1
ATOM 776 N N . LEU A 1 96 ? -2.628 -8.592 12.939 1.00 98.75 96 LEU A N 1
ATOM 777 C CA . LEU A 1 96 ? -1.855 -7.652 12.119 1.00 98.75 96 LEU A CA 1
ATOM 778 C C . LEU A 1 96 ? -0.347 -7.901 12.243 1.00 98.75 96 LEU A C 1
ATOM 780 O O . LEU A 1 96 ? 0.373 -7.882 11.244 1.00 98.75 96 LEU A O 1
ATOM 784 N N . LYS A 1 97 ? 0.134 -8.196 13.459 1.00 98.75 97 LYS A N 1
ATOM 785 C CA . LYS A 1 97 ? 1.535 -8.561 13.695 1.00 98.75 97 LYS A CA 1
ATOM 786 C C . LYS A 1 97 ? 1.924 -9.867 12.991 1.00 98.75 97 LYS A C 1
ATOM 788 O O . LYS A 1 97 ? 3.037 -9.952 12.474 1.00 98.75 97 LYS A O 1
ATOM 793 N N . GLN A 1 98 ? 1.043 -10.869 12.965 1.00 98.56 98 GLN A N 1
ATOM 794 C CA . GLN A 1 98 ? 1.276 -12.132 12.252 1.00 98.56 98 GLN A CA 1
ATOM 795 C C . GLN A 1 98 ? 1.344 -11.915 10.736 1.00 98.56 98 GLN A C 1
ATOM 797 O O . GLN A 1 98 ? 2.308 -12.355 10.109 1.00 98.56 98 GLN A O 1
ATOM 802 N N . LEU A 1 99 ? 0.389 -11.175 10.163 1.00 98.69 99 LEU A N 1
ATOM 803 C CA . LEU A 1 99 ? 0.382 -10.823 8.739 1.00 98.69 99 LEU A CA 1
ATOM 804 C C . LEU A 1 99 ? 1.636 -10.033 8.342 1.00 98.69 99 LEU A C 1
ATOM 806 O O . LEU A 1 99 ? 2.264 -10.343 7.331 1.00 98.69 99 LEU A O 1
ATOM 810 N N . TYR A 1 100 ? 2.040 -9.057 9.159 1.00 98.69 100 TYR A N 1
ATOM 811 C CA . TYR A 1 100 ? 3.255 -8.267 8.948 1.00 98.69 100 TYR A CA 1
ATOM 812 C C . TYR A 1 100 ? 4.534 -9.123 8.955 1.00 98.69 100 TYR A C 1
ATOM 814 O O . TYR A 1 100 ? 5.413 -8.919 8.117 1.00 98.69 100 TYR A O 1
ATOM 822 N N . ALA A 1 101 ? 4.647 -10.072 9.889 1.00 98.56 101 ALA A N 1
ATOM 823 C CA . ALA A 1 101 ? 5.828 -10.925 10.035 1.00 98.56 101 ALA A CA 1
ATOM 824 C C . ALA A 1 101 ? 5.908 -12.052 8.987 1.00 98.56 101 ALA A C 1
ATOM 826 O O . ALA A 1 101 ? 6.972 -12.641 8.795 1.00 98.56 101 ALA A O 1
ATOM 827 N N . ASN A 1 102 ? 4.800 -12.372 8.313 1.00 97.94 102 ASN A N 1
ATOM 828 C CA . ASN A 1 102 ? 4.747 -13.433 7.316 1.00 97.94 102 ASN A CA 1
ATOM 829 C C . ASN A 1 102 ? 5.382 -12.985 5.988 1.00 97.94 102 ASN A C 1
ATOM 831 O O . ASN A 1 102 ? 4.726 -12.391 5.141 1.00 97.94 102 ASN A O 1
ATOM 835 N N . THR A 1 103 ? 6.655 -13.306 5.768 1.00 96.94 103 THR A N 1
ATOM 836 C CA . THR A 1 103 ? 7.402 -12.944 4.548 1.00 96.94 103 THR A CA 1
ATOM 837 C C . THR A 1 103 ? 7.345 -14.014 3.450 1.00 96.94 103 THR A C 1
ATOM 839 O O . THR A 1 103 ? 8.233 -14.083 2.596 1.00 96.94 103 THR A O 1
ATOM 842 N N . ALA A 1 104 ? 6.297 -14.849 3.434 1.00 96.31 104 ALA A N 1
ATOM 843 C CA . ALA A 1 104 ? 6.094 -15.852 2.390 1.00 96.31 104 ALA A CA 1
ATOM 844 C C . ALA A 1 104 ? 6.171 -15.241 0.974 1.00 96.31 104 ALA A C 1
ATOM 846 O O . ALA A 1 104 ? 5.767 -14.095 0.731 1.00 96.31 104 ALA A O 1
ATOM 847 N N . ARG A 1 105 ? 6.712 -16.018 0.027 1.00 95.31 105 ARG A N 1
ATOM 848 C CA . ARG A 1 105 ? 6.870 -15.612 -1.383 1.00 95.31 105 ARG A CA 1
ATOM 849 C C . ARG A 1 105 ? 5.586 -15.789 -2.193 1.00 95.31 105 ARG A C 1
ATOM 851 O O . ARG A 1 105 ? 5.359 -15.049 -3.143 1.00 95.31 105 ARG A O 1
ATOM 858 N N . GLY A 1 106 ? 4.710 -16.687 -1.774 1.00 96.25 106 GLY A N 1
ATOM 859 C CA . GLY A 1 106 ? 3.393 -16.872 -2.355 1.00 96.25 106 GLY A CA 1
ATOM 860 C C . GLY A 1 106 ? 2.426 -17.481 -1.351 1.00 96.25 106 GLY A C 1
ATOM 861 O O . GLY A 1 106 ? 2.787 -17.829 -0.226 1.00 96.25 106 GLY A O 1
ATOM 862 N N . CYS A 1 107 ? 1.173 -17.567 -1.769 1.00 96.56 107 CYS A N 1
ATOM 863 C CA . CYS A 1 107 ? 0.076 -18.180 -1.036 1.00 96.56 107 CYS A CA 1
ATOM 864 C C . CYS A 1 107 ? -0.423 -19.407 -1.807 1.00 96.56 107 CYS A C 1
ATOM 866 O O . CYS A 1 107 ? -0.177 -19.532 -3.007 1.00 96.56 107 CYS A O 1
ATOM 868 N N . ASN A 1 108 ? -1.137 -20.309 -1.124 1.00 93.44 108 ASN A N 1
ATOM 869 C CA . ASN A 1 108 ? -1.731 -21.509 -1.728 1.00 93.44 108 ASN A CA 1
ATOM 870 C C . ASN A 1 108 ? -0.714 -22.372 -2.502 1.00 93.44 108 ASN A C 1
ATOM 872 O O . ASN A 1 108 ? -0.939 -22.723 -3.653 1.00 93.44 108 ASN A O 1
ATOM 876 N N . ASN A 1 109 ? 0.414 -22.721 -1.869 1.00 91.25 109 ASN A N 1
ATOM 877 C CA . ASN A 1 109 ? 1.536 -23.425 -2.516 1.00 91.25 109 ASN A CA 1
ATOM 878 C C . ASN A 1 109 ? 2.119 -22.644 -3.710 1.00 91.25 109 ASN A C 1
ATOM 880 O O . ASN A 1 109 ? 2.353 -23.206 -4.777 1.00 91.25 109 ASN A O 1
ATOM 884 N N . ASP A 1 110 ? 2.326 -21.340 -3.514 1.00 92.12 110 ASP A N 1
ATOM 885 C CA . ASP A 1 110 ? 2.899 -20.404 -4.488 1.00 92.12 110 ASP A CA 1
ATOM 886 C C . ASP A 1 110 ? 2.093 -20.224 -5.791 1.00 92.12 110 ASP A C 1
ATOM 888 O O . ASP A 1 110 ? 2.626 -19.745 -6.791 1.00 92.12 110 ASP A O 1
ATOM 892 N N . THR A 1 111 ? 0.793 -20.545 -5.791 1.00 94.12 111 THR A N 1
ATOM 893 C CA . THR A 1 111 ? -0.102 -20.285 -6.938 1.00 94.12 111 THR A CA 1
ATOM 894 C C . THR A 1 111 ? -0.748 -18.899 -6.899 1.00 94.12 111 THR A C 1
ATOM 896 O O . THR A 1 111 ? -1.346 -18.461 -7.881 1.00 94.12 111 THR A O 1
ATOM 899 N N . GLU A 1 112 ? -0.652 -18.204 -5.766 1.00 96.38 112 GLU A N 1
ATOM 900 C CA . GLU A 1 112 ? -1.205 -16.868 -5.543 1.00 96.38 112 GLU A CA 1
ATOM 901 C C . GLU A 1 112 ? -0.120 -15.909 -5.023 1.00 96.38 112 GLU A C 1
ATOM 903 O O . GLU A 1 112 ? 0.770 -16.335 -4.279 1.00 96.38 112 GLU A O 1
ATOM 908 N N . PRO A 1 113 ? -0.158 -14.611 -5.382 1.00 97.31 113 PRO A N 1
ATOM 909 C CA . PRO A 1 113 ? 0.775 -13.624 -4.844 1.00 97.31 113 PRO A CA 1
ATOM 910 C C . PRO A 1 113 ? 0.691 -13.517 -3.321 1.00 97.31 113 PRO A C 1
ATOM 912 O O . PRO A 1 113 ? -0.373 -13.689 -2.731 1.00 97.31 113 PRO A O 1
ATOM 915 N N . SER A 1 114 ? 1.792 -13.150 -2.669 1.00 96.75 114 SER A N 1
ATOM 916 C CA . SER A 1 114 ? 1.8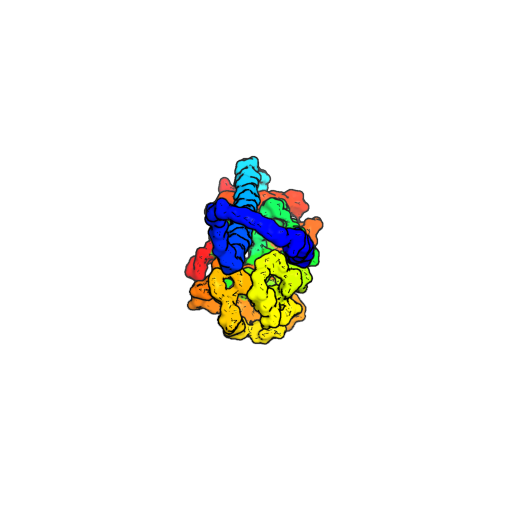49 -13.143 -1.203 1.00 96.75 114 SER A CA 1
ATOM 917 C C . SER A 1 114 ? 0.931 -12.121 -0.518 1.00 96.75 114 SER A C 1
ATOM 919 O O . SER A 1 114 ? 0.557 -12.346 0.633 1.00 96.75 114 SER A O 1
ATOM 921 N N . PHE A 1 115 ? 0.474 -11.067 -1.210 1.00 96.50 115 PHE A N 1
ATOM 922 C CA . PHE A 1 115 ? -0.549 -10.150 -0.675 1.00 96.50 115 PHE A CA 1
ATOM 923 C C . PHE A 1 115 ? -1.906 -10.831 -0.419 1.00 96.50 115 PHE A C 1
ATOM 925 O O . PHE A 1 115 ? -2.771 -10.261 0.239 1.00 96.50 115 PHE A O 1
ATOM 932 N N . VAL A 1 116 ? -2.124 -12.042 -0.950 1.00 97.44 116 VAL A N 1
ATOM 933 C CA . VAL A 1 116 ? -3.364 -12.804 -0.744 1.00 97.44 116 VAL A CA 1
ATOM 934 C C . VAL A 1 116 ? -3.495 -13.317 0.690 1.00 97.44 116 VAL A C 1
ATOM 936 O O . VAL A 1 116 ? -4.623 -13.488 1.135 1.00 97.44 116 VAL A O 1
ATOM 939 N N . CYS A 1 117 ? -2.386 -13.547 1.402 1.00 97.44 117 CYS A N 1
ATOM 940 C CA . CYS A 1 117 ? -2.362 -14.180 2.730 1.00 97.44 117 CYS A CA 1
ATOM 941 C C . CYS A 1 117 ? -1.335 -13.577 3.706 1.00 97.44 117 CYS A C 1
ATOM 943 O O . CYS A 1 117 ? -1.077 -14.138 4.772 1.00 97.44 117 CYS A O 1
ATOM 945 N N . SER A 1 118 ? -0.674 -12.482 3.333 1.00 97.94 118 SER A N 1
ATOM 946 C CA . SER A 1 118 ? 0.353 -11.845 4.157 1.00 97.94 118 SER A CA 1
ATOM 947 C C . SER A 1 118 ? 0.428 -10.348 3.902 1.00 97.94 118 SER A C 1
ATOM 949 O O . SER A 1 118 ? -0.114 -9.852 2.915 1.00 97.94 118 SER A O 1
ATOM 951 N N . GLY A 1 119 ? 1.132 -9.647 4.793 1.00 98.06 119 GLY A N 1
ATOM 952 C CA . GLY A 1 119 ? 1.261 -8.198 4.770 1.00 98.06 119 GLY A CA 1
ATOM 953 C C . GLY A 1 119 ? -0.066 -7.475 4.986 1.00 98.06 119 GLY A C 1
ATOM 954 O O . GLY A 1 119 ? -1.121 -8.079 5.169 1.00 98.06 119 GLY A O 1
ATOM 955 N N . LEU A 1 120 ? 0.008 -6.150 5.017 1.00 98.56 120 LEU A N 1
ATOM 956 C CA . LEU A 1 120 ? -1.126 -5.283 5.310 1.00 98.56 120 LEU A CA 1
ATOM 957 C C . LEU A 1 120 ? -1.328 -4.313 4.153 1.00 98.56 120 LEU A C 1
ATOM 959 O O . LEU A 1 120 ? -0.425 -3.535 3.851 1.00 98.56 120 LEU A O 1
ATOM 963 N N . LEU A 1 121 ? -2.512 -4.323 3.541 1.00 98.31 121 LEU A N 1
ATOM 964 C CA . LEU A 1 121 ? -2.932 -3.269 2.619 1.00 98.31 121 LEU A CA 1
ATOM 965 C C . LEU A 1 121 ? -3.463 -2.091 3.437 1.00 98.31 121 LEU A C 1
ATOM 967 O O . LEU A 1 121 ? -4.559 -2.154 3.992 1.00 98.31 121 LEU A O 1
ATOM 971 N N . VAL A 1 122 ? -2.673 -1.024 3.510 1.00 98.12 122 VAL A N 1
ATOM 972 C CA . VAL A 1 122 ? -2.925 0.179 4.306 1.00 98.12 122 VAL A CA 1
ATOM 973 C C . VAL A 1 122 ? -3.285 1.338 3.379 1.00 98.12 122 VAL A C 1
ATOM 975 O O . VAL A 1 122 ? -2.445 1.796 2.606 1.00 98.12 122 VAL A O 1
ATOM 978 N N . HIS A 1 123 ? -4.510 1.851 3.480 1.00 97.00 123 HIS A N 1
ATOM 979 C CA . HIS A 1 123 ? -4.941 3.055 2.767 1.00 97.00 123 HIS A CA 1
ATOM 980 C C . HIS A 1 123 ? -5.098 4.205 3.747 1.00 97.00 123 HIS A C 1
ATOM 982 O O . HIS A 1 123 ? -5.941 4.170 4.645 1.00 97.00 123 HIS A O 1
ATOM 988 N N . GLY A 1 124 ? -4.248 5.215 3.593 1.00 95.06 124 GLY A N 1
ATOM 989 C CA . GLY A 1 124 ? -4.329 6.428 4.386 1.00 95.06 124 GLY A CA 1
ATOM 990 C C . GLY A 1 124 ? -5.376 7.387 3.836 1.00 95.06 124 GLY A C 1
ATOM 991 O O . GLY A 1 124 ? -5.488 7.572 2.630 1.00 95.06 124 GLY A O 1
ATOM 992 N N . LEU A 1 125 ? -6.106 8.027 4.742 1.00 94.06 125 LEU A N 1
ATOM 993 C CA . LEU A 1 125 ? -7.234 8.898 4.440 1.00 94.06 125 LEU A CA 1
ATOM 994 C C . LEU A 1 125 ? -6.971 10.323 4.923 1.00 94.06 125 LEU A C 1
ATOM 996 O O . LEU A 1 125 ? -6.357 10.541 5.974 1.00 94.06 125 LEU A O 1
ATOM 1000 N N . ARG A 1 126 ? -7.528 11.298 4.203 1.00 87.44 126 ARG A N 1
ATOM 1001 C CA . ARG A 1 126 ? -7.519 12.716 4.584 1.00 87.44 126 ARG A CA 1
ATOM 1002 C C . ARG A 1 126 ? -8.939 13.184 4.860 1.00 87.44 126 ARG A C 1
ATOM 1004 O O . ARG A 1 126 ? -9.723 13.287 3.928 1.00 87.44 126 ARG A O 1
ATOM 1011 N N . LEU A 1 127 ? -9.238 13.587 6.096 1.00 81.56 127 LEU A N 1
ATOM 1012 C CA . LEU A 1 127 ? -10.589 14.022 6.492 1.00 81.56 127 LEU A CA 1
ATOM 1013 C C . LEU A 1 127 ? -11.180 15.134 5.608 1.00 81.56 127 LEU A C 1
ATOM 1015 O O . LEU A 1 127 ? -12.387 15.179 5.407 1.00 81.56 127 LEU A O 1
ATOM 1019 N N . GLN A 1 128 ? -10.341 16.030 5.082 1.00 78.69 128 GLN A N 1
ATOM 1020 C CA . GLN A 1 128 ? -10.777 17.118 4.196 1.00 78.69 128 GLN A CA 1
ATOM 1021 C C . GLN A 1 128 ? -11.153 16.683 2.772 1.00 78.69 128 GLN A C 1
ATOM 1023 O O . GLN A 1 128 ? -11.848 17.426 2.088 1.00 78.69 128 GLN A O 1
ATOM 1028 N N . GLU A 1 129 ? -10.707 15.509 2.330 1.00 83.94 129 GLU A N 1
ATOM 1029 C CA . GLU A 1 129 ? -11.048 14.941 1.017 1.00 83.94 129 GLU A CA 1
ATOM 1030 C C . GLU A 1 129 ? -12.059 13.792 1.162 1.00 83.94 129 GLU A C 1
ATOM 1032 O O . GLU A 1 129 ? -12.929 13.615 0.317 1.00 83.94 129 GLU A O 1
ATOM 1037 N N . GLN A 1 130 ? -11.963 13.037 2.258 1.00 89.62 130 GLN A N 1
ATOM 1038 C CA . GLN A 1 130 ? -12.715 11.821 2.543 1.00 89.62 130 GLN A CA 1
ATOM 1039 C C . GLN A 1 130 ? -13.177 11.859 4.003 1.00 89.62 130 GLN A C 1
ATOM 1041 O O . GLN A 1 130 ? -12.467 11.449 4.920 1.00 89.62 130 GLN A O 1
ATOM 1046 N N . VAL A 1 131 ? -14.386 12.370 4.236 1.00 79.44 131 VAL A N 1
ATOM 1047 C CA . VAL A 1 131 ? -14.967 12.446 5.591 1.00 79.44 131 VAL A CA 1
ATOM 1048 C C . VAL A 1 131 ? -15.344 11.052 6.109 1.00 79.44 131 VAL A C 1
ATOM 1050 O O . VAL A 1 131 ? -15.342 10.808 7.314 1.00 79.44 131 VAL A O 1
ATOM 1053 N N . SER A 1 132 ? -15.654 10.127 5.197 1.00 92.69 132 SER A N 1
ATOM 1054 C CA . SER A 1 132 ? -16.025 8.747 5.514 1.00 92.69 132 SER A CA 1
ATOM 1055 C C . SER A 1 132 ? -14.944 7.772 5.043 1.00 92.69 132 SER A C 1
ATOM 1057 O O . SER A 1 132 ? -14.410 7.951 3.947 1.00 92.69 132 SER A O 1
ATOM 1059 N N . PRO A 1 133 ? -14.642 6.706 5.803 1.00 94.50 133 PRO A N 1
ATOM 1060 C CA . PRO A 1 133 ? -13.549 5.798 5.459 1.00 94.50 133 PRO A CA 1
ATOM 1061 C C . PRO A 1 133 ? -13.786 4.929 4.220 1.00 94.50 133 PRO A C 1
ATOM 1063 O O . PRO A 1 133 ? -12.838 4.349 3.706 1.00 94.50 133 PRO A O 1
ATOM 1066 N N . TRP A 1 134 ? -15.024 4.849 3.731 1.00 96.56 134 TRP A N 1
ATOM 1067 C CA . TRP A 1 134 ? -15.371 4.191 2.469 1.00 96.56 134 TRP A CA 1
ATOM 1068 C C . TRP A 1 134 ? -15.492 5.169 1.296 1.00 96.56 134 TRP A C 1
ATOM 1070 O O . TRP A 1 134 ? -15.841 4.734 0.206 1.00 96.56 134 TRP A O 1
ATOM 1080 N N . SER A 1 135 ? -15.284 6.473 1.505 1.00 95.44 135 SER A N 1
ATOM 1081 C CA . SER A 1 135 ? -15.417 7.441 0.414 1.00 95.44 135 SER A CA 1
ATOM 1082 C C . SER A 1 135 ? -14.156 7.513 -0.445 1.00 95.44 135 SER A C 1
ATOM 1084 O O . SER A 1 135 ? -13.051 7.353 0.070 1.00 95.44 135 SER A O 1
ATOM 1086 N N . HIS A 1 136 ? -14.310 7.792 -1.734 1.00 95.31 136 HIS A N 1
ATOM 1087 C CA . HIS A 1 136 ? -13.242 7.992 -2.710 1.00 95.31 136 HIS A CA 1
ATOM 1088 C C . HIS A 1 136 ? -12.925 9.473 -2.879 1.00 95.31 136 HIS A C 1
ATOM 1090 O O . HIS A 1 136 ? -13.819 10.325 -2.877 1.00 95.31 136 HIS A O 1
ATOM 1096 N N . ARG A 1 137 ? -11.654 9.784 -3.155 1.00 93.00 137 ARG A N 1
ATOM 1097 C CA . ARG A 1 137 ? -11.308 11.072 -3.772 1.00 93.00 137 ARG A CA 1
ATOM 1098 C C . ARG A 1 137 ? -11.894 11.116 -5.183 1.00 93.00 137 ARG A C 1
ATOM 1100 O O . ARG A 1 137 ? -12.023 10.084 -5.839 1.00 93.00 137 ARG A O 1
ATOM 1107 N N . ASP A 1 138 ? -12.174 12.310 -5.702 1.00 90.38 138 ASP A N 1
ATOM 1108 C CA . ASP A 1 138 ? -12.763 12.458 -7.044 1.00 90.38 138 ASP A CA 1
ATOM 1109 C C . ASP A 1 138 ? -11.933 11.791 -8.154 1.00 90.38 138 ASP A C 1
ATOM 1111 O O . ASP A 1 138 ? -12.499 11.266 -9.108 1.00 90.38 138 ASP A O 1
ATOM 1115 N N . ILE A 1 139 ? -10.604 11.756 -8.007 1.00 89.56 139 ILE A N 1
ATOM 1116 C CA . ILE A 1 139 ? -9.687 11.111 -8.961 1.00 89.56 139 ILE A CA 1
ATOM 1117 C C . ILE A 1 139 ? -9.649 9.576 -8.863 1.00 89.56 139 ILE A C 1
ATOM 1119 O O . ILE A 1 139 ? -9.137 8.925 -9.773 1.00 89.56 139 ILE A O 1
ATOM 1123 N N . ASP A 1 140 ? -10.158 9.000 -7.772 1.00 94.12 140 ASP A N 1
ATOM 1124 C CA . ASP A 1 140 ? -10.165 7.553 -7.528 1.00 94.12 140 ASP A CA 1
ATOM 1125 C C . ASP A 1 140 ? -11.506 6.906 -7.930 1.00 94.12 140 ASP A C 1
ATOM 1127 O O . ASP A 1 140 ? -11.556 5.714 -8.248 1.00 94.12 140 ASP A O 1
ATOM 1131 N N . LYS A 1 141 ? -12.592 7.696 -7.964 1.00 90.56 141 LYS A N 1
ATOM 1132 C CA . LYS A 1 141 ? -13.956 7.241 -8.280 1.00 90.56 141 LYS A CA 1
ATOM 1133 C C . LYS A 1 141 ? -14.019 6.501 -9.611 1.00 90.56 141 LYS A C 1
ATOM 1135 O O . LYS A 1 141 ? -13.666 7.054 -10.647 1.00 90.56 141 LYS A O 1
ATOM 1140 N N . ASN A 1 142 ? -14.547 5.277 -9.589 1.00 89.69 142 ASN A N 1
ATOM 1141 C CA . ASN A 1 142 ? -14.689 4.400 -10.760 1.00 89.69 142 ASN A CA 1
ATOM 1142 C C . ASN A 1 142 ? -13.366 4.067 -11.479 1.00 89.69 142 ASN A C 1
ATOM 1144 O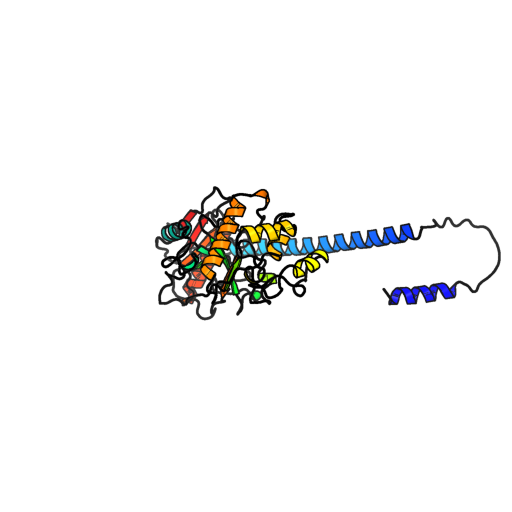 O . ASN A 1 142 ? -13.395 3.622 -12.625 1.00 89.69 142 ASN A O 1
ATOM 1148 N N . VAL A 1 143 ? -12.214 4.288 -10.833 1.00 92.94 143 VAL A N 1
ATOM 1149 C CA . VAL A 1 143 ? -10.891 4.042 -11.419 1.00 92.94 143 VAL A CA 1
ATOM 1150 C C . VAL A 1 143 ? -10.120 3.033 -10.573 1.00 92.94 143 VAL A C 1
ATOM 1152 O O . VAL A 1 143 ? -10.141 1.834 -10.844 1.00 92.94 143 VAL A O 1
ATOM 1155 N N . SER A 1 144 ? -9.424 3.509 -9.547 1.00 96.06 144 SER A N 1
ATOM 1156 C CA . SER A 1 144 ? -8.584 2.697 -8.673 1.00 96.06 144 SER A CA 1
ATOM 1157 C C . SER A 1 144 ? -8.298 3.456 -7.388 1.00 96.06 144 SER A C 1
ATOM 1159 O O . SER A 1 144 ? -8.339 4.686 -7.381 1.00 96.06 144 SER A O 1
ATOM 1161 N N . VAL A 1 145 ? -7.946 2.743 -6.325 1.00 97.12 145 VAL A N 1
ATOM 1162 C CA . VAL A 1 145 ? -7.562 3.323 -5.034 1.00 97.12 145 VAL A CA 1
ATOM 1163 C C . VAL A 1 145 ? -6.162 2.854 -4.664 1.00 97.12 145 VAL A C 1
ATOM 1165 O O . VAL A 1 145 ? -5.845 1.672 -4.800 1.00 97.12 145 VAL A O 1
ATOM 1168 N N . ALA A 1 146 ? -5.325 3.786 -4.208 1.00 96.00 146 ALA A N 1
ATOM 1169 C CA . ALA A 1 146 ? -3.942 3.516 -3.839 1.00 96.00 146 ALA A CA 1
ATOM 1170 C C . ALA A 1 146 ? -3.812 3.052 -2.383 1.00 96.00 146 ALA A C 1
ATOM 1172 O O . ALA A 1 146 ? -4.301 3.698 -1.457 1.00 96.00 146 ALA A O 1
ATOM 1173 N N . PHE A 1 147 ? -3.105 1.947 -2.187 1.00 97.50 147 PHE A N 1
ATOM 1174 C CA . PHE A 1 147 ? -2.740 1.373 -0.899 1.00 97.50 147 PHE A CA 1
ATOM 1175 C C . PHE A 1 147 ? -1.222 1.264 -0.805 1.00 97.50 147 PHE A C 1
ATOM 1177 O O . PHE A 1 147 ? -0.541 1.034 -1.801 1.00 97.50 147 PHE A O 1
ATOM 1184 N N . SER A 1 148 ? -0.695 1.338 0.408 1.00 96.44 148 SER A N 1
ATOM 1185 C CA . SER A 1 148 ? 0.653 0.864 0.712 1.00 96.44 148 SER A CA 1
ATOM 1186 C C . SER A 1 148 ? 0.580 -0.564 1.249 1.00 96.44 148 SER A C 1
ATOM 1188 O O . SER A 1 148 ? -0.373 -0.934 1.929 1.00 96.44 148 SER A O 1
ATOM 1190 N N . TYR A 1 149 ? 1.601 -1.368 0.982 1.00 97.56 149 TYR A N 1
ATOM 1191 C CA . TYR A 1 149 ? 1.741 -2.731 1.480 1.00 97.56 149 TYR A CA 1
ATOM 1192 C C . TYR A 1 149 ? 2.813 -2.803 2.563 1.00 97.56 149 TYR A C 1
ATOM 1194 O O . TYR A 1 149 ? 4.005 -2.688 2.273 1.00 97.56 149 TYR A O 1
ATOM 1202 N N . LEU A 1 150 ? 2.392 -2.968 3.817 1.00 97.81 150 LEU A N 1
ATOM 1203 C CA . LEU A 1 150 ? 3.284 -3.036 4.972 1.00 97.81 150 LEU A CA 1
ATOM 1204 C C . LEU A 1 150 ? 3.565 -4.494 5.348 1.00 97.81 150 LEU A C 1
ATOM 1206 O O . LEU A 1 150 ? 2.659 -5.240 5.719 1.00 97.81 150 LEU A O 1
ATOM 1210 N N . ARG A 1 151 ? 4.838 -4.884 5.294 1.00 97.62 151 ARG A N 1
ATOM 1211 C CA . ARG A 1 151 ? 5.341 -6.211 5.685 1.00 97.62 151 ARG A CA 1
ATOM 1212 C C . ARG A 1 151 ? 6.781 -6.091 6.164 1.00 97.62 151 ARG A C 1
ATOM 1214 O O . ARG A 1 151 ? 7.432 -5.090 5.860 1.00 97.62 151 ARG A O 1
ATOM 1221 N N . ASP A 1 152 ? 7.303 -7.080 6.880 1.00 97.06 152 ASP A N 1
ATOM 1222 C CA . ASP A 1 152 ? 8.654 -6.973 7.443 1.00 97.06 152 ASP A CA 1
ATOM 1223 C C . ASP A 1 152 ? 9.765 -6.847 6.382 1.00 97.06 152 ASP A C 1
ATOM 1225 O O . ASP A 1 152 ? 10.798 -6.240 6.637 1.00 97.06 152 ASP A O 1
ATOM 1229 N N . ASP A 1 153 ? 9.543 -7.305 5.154 1.00 95.06 153 ASP A N 1
ATOM 1230 C CA . ASP A 1 153 ? 10.427 -7.105 3.996 1.00 95.06 153 ASP A CA 1
ATOM 1231 C C . ASP A 1 153 ? 9.943 -5.998 3.029 1.00 95.06 153 ASP A C 1
ATOM 1233 O O . ASP A 1 153 ? 10.531 -5.777 1.973 1.00 95.06 153 ASP A O 1
ATOM 1237 N N . HIS A 1 154 ? 8.871 -5.278 3.385 1.00 95.50 154 HIS A N 1
ATOM 1238 C CA . HIS A 1 154 ? 8.283 -4.151 2.640 1.00 95.50 154 HIS A CA 1
ATOM 1239 C C . HIS A 1 154 ? 8.039 -2.954 3.568 1.00 95.50 154 HIS A C 1
ATOM 1241 O O . HIS A 1 154 ? 6.993 -2.307 3.538 1.00 95.50 154 HIS A O 1
ATOM 1247 N N . LYS A 1 155 ? 9.011 -2.660 4.432 1.00 94.31 155 LYS A N 1
ATOM 1248 C CA . LYS A 1 155 ? 8.930 -1.547 5.387 1.00 94.31 155 LYS A CA 1
ATOM 1249 C C . LYS A 1 155 ? 8.735 -0.212 4.651 1.00 94.31 155 LYS A C 1
ATOM 1251 O O . LYS A 1 155 ? 9.155 -0.079 3.506 1.00 94.31 155 LYS A O 1
ATOM 1256 N N . TYR A 1 156 ? 8.107 0.771 5.291 1.00 92.69 156 TYR A N 1
ATOM 1257 C CA . TYR A 1 156 ? 8.076 2.173 4.857 1.00 92.69 156 TYR A CA 1
ATOM 1258 C C . TYR A 1 156 ? 7.779 3.085 6.051 1.00 92.69 156 TYR A C 1
ATOM 1260 O O . TYR A 1 156 ? 7.223 2.646 7.058 1.00 92.69 156 TYR A O 1
ATOM 1268 N N . THR A 1 157 ? 8.146 4.360 5.940 1.00 89.50 157 THR A N 1
ATOM 1269 C CA . THR A 1 157 ? 7.897 5.367 6.979 1.00 89.50 157 THR A CA 1
ATOM 1270 C C . THR A 1 157 ? 6.494 5.955 6.858 1.00 89.50 157 THR A C 1
ATOM 1272 O O . THR A 1 157 ? 6.019 6.187 5.747 1.00 89.50 157 THR A O 1
ATOM 1275 N N . SER A 1 158 ? 5.848 6.272 7.985 1.00 82.12 158 SER A N 1
ATOM 1276 C CA . SER A 1 158 ? 4.555 6.977 7.977 1.00 82.12 158 SER A CA 1
ATOM 1277 C C . SER A 1 158 ? 4.648 8.299 7.213 1.00 82.12 158 SER A C 1
ATOM 1279 O O . SER A 1 158 ? 5.575 9.079 7.433 1.00 82.12 158 SER A O 1
ATOM 1281 N N . SER A 1 159 ? 3.634 8.602 6.403 1.00 77.88 159 SER A N 1
ATOM 1282 C CA . SER A 1 159 ? 3.405 9.958 5.896 1.00 77.88 159 SER A CA 1
ATOM 1283 C C . SER A 1 159 ? 2.604 10.768 6.918 1.00 77.88 159 SER A C 1
ATOM 1285 O O . SER A 1 159 ? 1.707 10.237 7.577 1.00 77.88 159 SER A O 1
ATOM 1287 N N . VAL A 1 160 ? 2.925 12.056 7.064 1.00 69.62 160 VAL A N 1
ATOM 1288 C CA . VAL A 1 160 ? 2.163 12.981 7.924 1.00 69.62 160 VAL A CA 1
ATOM 1289 C C . VAL A 1 160 ? 0.761 13.210 7.353 1.00 69.62 160 VAL A C 1
ATOM 1291 O O . VAL A 1 160 ? -0.209 13.264 8.111 1.00 69.62 160 VAL A O 1
ATOM 1294 N N . ASP A 1 161 ? 0.653 13.268 6.025 1.00 72.44 161 ASP A N 1
ATOM 1295 C CA . ASP A 1 161 ? -0.591 13.562 5.305 1.00 72.44 161 ASP A CA 1
ATOM 1296 C C . ASP A 1 161 ? -1.592 12.397 5.329 1.00 72.44 161 ASP A C 1
ATOM 1298 O O . ASP A 1 161 ? -2.764 12.594 5.029 1.00 72.44 161 ASP A O 1
ATOM 1302 N N . TYR A 1 162 ? -1.132 11.198 5.694 1.00 83.69 162 TYR A N 1
ATOM 1303 C CA . TYR A 1 162 ? -1.877 9.936 5.643 1.00 83.69 162 TYR A CA 1
ATOM 1304 C C . TYR A 1 162 ? -1.713 9.144 6.948 1.00 83.69 162 TYR A C 1
ATOM 1306 O O . TYR A 1 162 ? -1.500 7.934 6.957 1.00 83.69 162 TYR A O 1
ATOM 1314 N N . SER A 1 163 ? -1.760 9.856 8.075 1.00 91.56 163 SER A N 1
ATOM 1315 C CA . SER A 1 163 ? -1.452 9.310 9.402 1.00 91.56 163 SER A CA 1
ATOM 1316 C C . SER A 1 163 ? -2.595 8.516 10.050 1.00 91.56 163 SER A C 1
ATOM 1318 O O . SER A 1 163 ? -2.439 8.025 11.163 1.00 91.56 163 SER A O 1
ATOM 1320 N N . SER A 1 164 ? -3.733 8.361 9.376 1.00 95.38 164 SER A N 1
ATOM 1321 C CA . SER A 1 164 ? -4.862 7.518 9.791 1.00 95.38 164 SER A CA 1
ATOM 1322 C C . SER A 1 164 ? -5.602 6.996 8.568 1.00 95.38 164 SER A C 1
ATOM 1324 O O . SER A 1 164 ? -5.594 7.664 7.534 1.00 95.38 164 SER A O 1
ATOM 1326 N N . GLY A 1 165 ? -6.285 5.862 8.680 1.00 97.19 165 GLY A N 1
ATOM 1327 C CA . GLY A 1 165 ? -7.015 5.298 7.550 1.00 97.19 165 GLY A CA 1
ATOM 1328 C C . GLY A 1 165 ? -7.552 3.898 7.809 1.00 97.19 165 GLY A C 1
ATOM 1329 O O . GLY A 1 165 ? -7.861 3.562 8.951 1.00 97.19 165 GLY A O 1
ATOM 1330 N N . ILE A 1 166 ? -7.645 3.082 6.763 1.00 98.56 166 ILE A N 1
ATOM 1331 C CA . ILE A 1 166 ? -8.166 1.711 6.831 1.00 98.56 166 ILE A CA 1
ATOM 1332 C C . ILE A 1 166 ? -7.100 0.676 6.475 1.00 98.56 166 ILE A C 1
ATOM 1334 O O . ILE A 1 166 ? -6.170 0.941 5.712 1.00 98.56 166 ILE A O 1
ATOM 1338 N N . ILE A 1 167 ? -7.272 -0.522 7.022 1.00 98.81 167 ILE A N 1
ATOM 1339 C CA . ILE A 1 167 ? -6.564 -1.740 6.638 1.00 98.81 167 ILE A CA 1
ATOM 1340 C C . ILE A 1 167 ? -7.611 -2.732 6.142 1.00 98.81 167 ILE A C 1
ATOM 1342 O O . ILE A 1 167 ? -8.591 -2.982 6.849 1.00 98.81 167 ILE A O 1
ATOM 1346 N N . LEU A 1 168 ? -7.419 -3.293 4.949 1.00 98.75 168 LEU A N 1
ATOM 1347 C CA . LEU A 1 168 ? -8.315 -4.325 4.419 1.00 98.75 168 LEU A CA 1
ATOM 1348 C C . LEU A 1 168 ? -7.898 -5.720 4.888 1.00 98.75 168 LEU A C 1
ATOM 1350 O O . LEU A 1 168 ? -6.715 -5.970 5.123 1.00 98.75 168 LEU A O 1
ATOM 1354 N N . TYR A 1 169 ? -8.864 -6.634 4.975 1.00 98.56 169 TYR A N 1
ATOM 1355 C CA . TYR A 1 169 ? -8.575 -8.062 5.123 1.00 98.56 169 TYR A CA 1
ATOM 1356 C C . TYR A 1 169 ? -7.692 -8.556 3.964 1.00 98.56 169 TYR A C 1
ATOM 1358 O O . TYR A 1 169 ? -7.909 -8.143 2.815 1.00 98.56 169 TYR A O 1
ATOM 1366 N N . PRO A 1 170 ? -6.722 -9.458 4.211 1.00 97.06 170 PRO A N 1
ATOM 1367 C CA . PRO A 1 170 ? -6.064 -10.172 3.123 1.00 97.06 170 PRO A CA 1
ATOM 1368 C C . PRO A 1 170 ? -7.098 -11.037 2.387 1.00 97.06 170 PRO A C 1
ATOM 1370 O O . PRO A 1 170 ? -8.087 -11.479 2.974 1.00 97.06 170 PRO A O 1
ATOM 1373 N N . LYS A 1 171 ? -6.902 -11.258 1.081 1.00 95.62 171 LYS A N 1
ATOM 1374 C CA . LYS A 1 171 ? -7.937 -11.853 0.214 1.00 95.62 171 LYS A CA 1
ATOM 1375 C C . LYS A 1 171 ? -8.450 -13.217 0.691 1.00 95.62 171 LYS A C 1
ATOM 1377 O O . LYS A 1 171 ? -9.614 -13.521 0.456 1.00 95.62 171 LYS A O 1
ATOM 1382 N N . ASN A 1 172 ? -7.612 -14.025 1.337 1.00 95.50 172 ASN A N 1
ATOM 1383 C CA . ASN A 1 172 ? -7.979 -15.346 1.859 1.00 95.50 172 ASN A CA 1
ATOM 1384 C C . ASN A 1 172 ? -8.788 -15.317 3.171 1.00 95.50 172 ASN A C 1
ATOM 1386 O O . ASN A 1 172 ? -9.301 -16.356 3.576 1.00 95.50 172 ASN A O 1
ATOM 1390 N N . GLU A 1 173 ? -8.880 -14.168 3.836 1.00 96.75 173 GLU A N 1
ATOM 1391 C CA . GLU A 1 173 ? -9.557 -14.001 5.129 1.00 96.75 173 GLU A CA 1
ATOM 1392 C C . GLU A 1 173 ? -10.733 -13.021 5.048 1.00 96.75 173 GLU A C 1
ATOM 1394 O O . GLU A 1 173 ? -11.301 -12.653 6.075 1.00 96.75 173 GLU A O 1
ATOM 1399 N N . ILE A 1 174 ? -11.110 -12.590 3.839 1.00 97.94 174 ILE A N 1
ATOM 1400 C CA . ILE A 1 174 ? -12.294 -11.754 3.635 1.00 97.94 174 ILE A CA 1
ATOM 1401 C C . ILE A 1 174 ? -13.530 -12.525 4.134 1.00 97.94 174 ILE A C 1
ATOM 1403 O O . ILE A 1 174 ? -13.787 -13.627 3.641 1.00 97.94 174 ILE A O 1
ATOM 1407 N N . PRO A 1 175 ? -14.304 -11.977 5.093 1.00 96.94 175 PRO A N 1
ATOM 1408 C CA . PRO A 1 175 ? -15.531 -12.618 5.556 1.00 96.94 175 PRO A CA 1
ATOM 1409 C C . PRO A 1 175 ? -16.546 -12.792 4.420 1.00 96.94 175 PRO A C 1
ATOM 1411 O O . PRO A 1 175 ? -16.668 -11.918 3.569 1.00 96.94 175 PRO A O 1
ATOM 1414 N N . GLU A 1 176 ? -17.343 -13.864 4.445 1.00 96.00 176 GLU A N 1
ATOM 1415 C CA . GLU A 1 176 ? -18.344 -14.164 3.398 1.00 96.00 176 GLU A CA 1
ATOM 1416 C C . GLU A 1 176 ? -19.387 -13.051 3.187 1.00 96.00 176 GLU A C 1
ATOM 1418 O O . GLU A 1 176 ? -20.009 -12.966 2.132 1.00 96.00 176 GLU A O 1
ATOM 1423 N N . THR A 1 177 ? -19.593 -12.195 4.190 1.00 95.94 177 THR A N 1
ATOM 1424 C CA . THR A 1 177 ? -20.514 -11.052 4.134 1.00 95.94 177 THR A CA 1
ATOM 1425 C C . THR A 1 177 ? -19.926 -9.817 3.447 1.00 95.94 177 THR A C 1
ATOM 1427 O O . THR A 1 177 ? -20.624 -8.811 3.315 1.00 95.94 177 THR A O 1
ATOM 1430 N N . LYS A 1 178 ? -18.651 -9.861 3.050 1.00 98.12 178 LYS A N 1
ATOM 1431 C CA . LYS A 1 178 ? -17.908 -8.753 2.450 1.00 98.12 178 LYS A CA 1
ATOM 1432 C C . LYS A 1 178 ? -17.580 -9.052 0.989 1.00 98.12 178 LYS A C 1
ATOM 1434 O O . LYS A 1 178 ? -17.350 -10.199 0.611 1.00 98.12 178 LYS A O 1
ATOM 1439 N N . ASP A 1 179 ? -17.494 -8.002 0.184 1.00 97.69 179 ASP A N 1
ATOM 1440 C CA . ASP A 1 179 ? -17.052 -8.103 -1.199 1.00 97.69 179 ASP A CA 1
ATOM 1441 C C . ASP A 1 179 ? -15.534 -8.328 -1.254 1.00 97.69 179 ASP A C 1
ATOM 1443 O O . ASP A 1 179 ? -14.755 -7.760 -0.482 1.00 97.69 179 ASP A O 1
ATOM 1447 N N . SER A 1 180 ? -15.096 -9.155 -2.205 1.00 96.50 180 SER A N 1
ATOM 1448 C CA . SER A 1 180 ? -13.677 -9.242 -2.547 1.00 96.50 180 SER A CA 1
ATOM 1449 C C . SER A 1 180 ? -13.234 -7.998 -3.321 1.00 96.50 180 SER A C 1
ATOM 1451 O O . SER A 1 180 ? -14.046 -7.294 -3.915 1.00 96.50 180 SER A O 1
ATOM 1453 N N . TYR A 1 181 ? -11.927 -7.752 -3.365 1.00 96.81 181 TYR A N 1
ATOM 1454 C CA . TYR A 1 181 ? -11.329 -6.687 -4.169 1.00 96.81 181 TYR A CA 1
ATOM 1455 C C . TYR A 1 181 ? -10.319 -7.242 -5.173 1.00 96.81 181 TYR A C 1
ATOM 1457 O O . TYR A 1 181 ? -9.701 -8.300 -4.978 1.00 96.81 181 TYR A O 1
ATOM 1465 N N . THR A 1 182 ? -10.104 -6.485 -6.243 1.00 96.94 182 THR A N 1
ATOM 1466 C CA . THR A 1 182 ? -9.111 -6.796 -7.268 1.00 96.94 182 THR A CA 1
ATOM 1467 C C . THR A 1 182 ? -7.896 -5.907 -7.087 1.00 96.94 182 THR A C 1
ATOM 1469 O O . THR A 1 182 ? -8.012 -4.685 -7.087 1.00 96.94 182 THR A O 1
ATOM 1472 N N . VAL A 1 183 ? -6.719 -6.518 -6.952 1.00 97.88 183 VAL A N 1
ATOM 1473 C CA . VAL A 1 183 ? -5.449 -5.800 -7.064 1.00 97.88 183 VAL A CA 1
ATOM 1474 C C . VAL A 1 183 ? -5.134 -5.682 -8.549 1.00 97.88 183 VAL A C 1
ATOM 1476 O O . VAL A 1 183 ? -4.934 -6.698 -9.203 1.00 97.88 183 VAL A O 1
ATOM 1479 N N . LEU A 1 184 ? -5.116 -4.459 -9.072 1.00 97.19 184 LEU A N 1
ATOM 1480 C CA . LEU A 1 184 ? -4.923 -4.176 -10.495 1.00 97.19 184 LEU A CA 1
ATOM 1481 C C . LEU A 1 184 ? -3.441 -4.276 -10.867 1.00 97.19 184 LEU A C 1
ATOM 1483 O O . LEU A 1 184 ? -3.053 -4.989 -11.793 1.00 97.19 184 LEU A O 1
ATOM 1487 N N . CYS A 1 185 ? -2.598 -3.584 -10.102 1.00 97.19 185 CYS A N 1
ATOM 1488 C CA . CYS A 1 185 ? -1.157 -3.539 -10.302 1.00 97.19 185 CYS A CA 1
ATOM 1489 C C . CYS A 1 185 ? -0.430 -3.100 -9.026 1.00 97.19 185 CYS A C 1
ATOM 1491 O O . CYS A 1 185 ? -1.042 -2.591 -8.084 1.00 97.19 185 CYS A O 1
ATOM 1493 N N . ALA A 1 186 ? 0.892 -3.272 -9.008 1.00 97.56 186 ALA A N 1
ATOM 1494 C CA . ALA A 1 186 ? 1.731 -2.809 -7.910 1.00 97.56 186 ALA A CA 1
ATOM 1495 C C . ALA A 1 186 ? 3.050 -2.194 -8.389 1.00 97.56 186 ALA A C 1
ATOM 1497 O O . ALA A 1 186 ? 3.653 -2.634 -9.369 1.00 97.56 186 ALA A O 1
ATOM 1498 N N . TYR A 1 187 ? 3.526 -1.212 -7.636 1.00 96.50 187 TYR A N 1
ATOM 1499 C CA . TYR A 1 187 ? 4.790 -0.520 -7.803 1.00 96.50 187 TYR A CA 1
ATOM 1500 C C . TYR A 1 187 ? 5.708 -0.804 -6.598 1.00 96.50 187 TYR A C 1
ATOM 1502 O O . TYR A 1 187 ? 5.256 -0.771 -5.450 1.00 96.50 187 TYR A O 1
ATOM 1510 N N . PRO A 1 188 ? 7.015 -1.055 -6.812 1.00 94.62 188 PRO A N 1
ATOM 1511 C CA . PRO A 1 188 ? 7.975 -1.292 -5.721 1.00 94.62 188 PRO A CA 1
ATOM 1512 C C . PRO A 1 188 ? 8.256 -0.054 -4.856 1.00 94.62 188 PRO A C 1
ATOM 1514 O O . PRO A 1 188 ? 8.857 -0.156 -3.784 1.00 94.62 188 PRO A O 1
ATOM 1517 N N . ILE A 1 189 ? 7.857 1.115 -5.339 1.00 92.12 189 ILE A N 1
ATOM 1518 C CA . ILE A 1 189 ? 7.974 2.429 -4.711 1.00 92.12 189 ILE A CA 1
ATOM 1519 C C . ILE A 1 189 ? 6.739 3.254 -5.108 1.00 92.12 189 ILE A C 1
ATOM 1521 O O . ILE A 1 189 ? 5.937 2.776 -5.906 1.00 92.12 189 ILE A O 1
ATOM 1525 N N . ASP A 1 190 ? 6.620 4.483 -4.616 1.00 90.75 190 ASP A N 1
ATOM 1526 C CA . ASP A 1 190 ? 5.597 5.437 -5.030 1.00 90.75 190 ASP A CA 1
ATOM 1527 C C . ASP A 1 190 ? 5.631 5.581 -6.553 1.00 90.75 190 ASP A C 1
ATOM 1529 O O . ASP A 1 190 ? 6.667 5.929 -7.127 1.00 90.75 190 ASP A O 1
ATOM 1533 N N . GLY A 1 191 ? 4.521 5.235 -7.197 1.00 90.38 191 GLY A N 1
ATOM 1534 C CA . GLY A 1 191 ? 4.373 5.199 -8.638 1.00 90.38 191 GLY A CA 1
ATOM 1535 C C . GLY A 1 191 ? 3.818 6.492 -9.212 1.00 90.38 191 GLY A C 1
ATOM 1536 O O . GLY A 1 191 ? 3.582 6.533 -10.419 1.00 90.38 191 GLY A O 1
ATOM 1537 N N . TRP A 1 192 ? 3.587 7.533 -8.407 1.00 88.00 192 TRP A N 1
ATOM 1538 C CA . TRP A 1 192 ? 2.917 8.761 -8.837 1.00 88.00 192 TRP A CA 1
ATOM 1539 C C . TRP A 1 192 ? 1.584 8.465 -9.554 1.00 88.00 192 TRP A C 1
ATOM 1541 O O . TRP A 1 192 ? 1.301 8.984 -10.640 1.00 88.00 192 TRP A O 1
ATOM 1551 N N . THR A 1 193 ? 0.778 7.556 -8.998 1.00 90.19 193 THR A N 1
ATOM 1552 C CA . THR A 1 193 ? -0.376 7.004 -9.726 1.00 90.19 193 THR A CA 1
ATOM 1553 C C . THR A 1 193 ? -1.485 8.021 -9.970 1.00 90.19 193 THR A C 1
ATOM 1555 O O . THR A 1 193 ? -2.159 7.922 -10.994 1.00 90.19 193 THR A O 1
ATOM 1558 N N . ASP A 1 194 ? -1.618 9.048 -9.123 1.00 88.62 194 ASP A N 1
ATOM 1559 C CA . ASP A 1 194 ? -2.537 10.179 -9.327 1.00 88.62 194 ASP A CA 1
ATOM 1560 C C . ASP A 1 194 ? -2.317 10.829 -10.704 1.00 88.62 194 ASP A C 1
ATOM 1562 O O . ASP A 1 194 ? -3.264 11.061 -11.456 1.00 88.62 194 ASP A O 1
ATOM 1566 N N . GLY A 1 195 ? -1.053 11.033 -11.096 1.00 82.56 195 GLY A N 1
ATOM 1567 C CA . GLY A 1 195 ? -0.702 11.572 -12.412 1.00 82.56 195 GLY A CA 1
ATOM 1568 C C . GLY A 1 195 ? -0.870 10.582 -13.568 1.00 82.56 195 GLY A C 1
ATOM 1569 O O . GLY A 1 195 ? -0.698 10.982 -14.715 1.00 82.56 195 GLY A O 1
ATOM 1570 N N . LYS A 1 196 ? -1.182 9.312 -13.281 1.00 86.38 196 LYS A N 1
ATOM 1571 C CA . LYS A 1 196 ? -1.355 8.211 -14.243 1.00 86.38 196 LYS A CA 1
ATOM 1572 C C . LYS A 1 196 ? -2.807 7.703 -14.305 1.00 86.38 196 LYS A C 1
ATOM 1574 O O . LYS A 1 196 ? -3.086 6.805 -15.091 1.00 86.38 196 LYS A O 1
ATOM 1579 N N . LYS A 1 197 ? -3.751 8.246 -13.516 1.00 87.31 197 LYS A N 1
ATOM 1580 C CA . LYS A 1 197 ? -5.136 7.725 -13.391 1.00 87.31 197 LYS A CA 1
ATOM 1581 C C . LYS A 1 197 ? -5.896 7.626 -14.712 1.00 87.31 197 LYS A C 1
ATOM 1583 O O . LYS A 1 197 ? -6.602 6.651 -14.945 1.00 87.31 197 LYS A O 1
ATOM 1588 N N . ASN A 1 198 ? -5.718 8.599 -15.602 1.00 80.06 198 ASN A N 1
ATOM 1589 C CA . ASN A 1 198 ? -6.315 8.607 -16.944 1.00 80.06 198 ASN A CA 1
ATOM 1590 C C . ASN A 1 198 ? -5.686 7.580 -17.908 1.00 80.06 198 ASN A C 1
ATOM 1592 O O . ASN A 1 198 ? -6.072 7.519 -19.074 1.00 80.06 198 ASN A O 1
ATOM 1596 N N . HIS A 1 199 ? -4.719 6.789 -17.444 1.00 80.75 199 HIS A N 1
ATOM 1597 C CA . HIS A 1 199 ? -3.970 5.838 -18.240 1.00 80.75 199 HIS A CA 1
ATOM 1598 C C . HIS A 1 199 ? -3.906 4.469 -17.537 1.00 80.75 199 HIS A C 1
ATOM 1600 O O . HIS A 1 199 ? -3.165 4.263 -16.573 1.00 80.75 199 HIS A O 1
ATOM 1606 N N . ALA A 1 200 ? -4.727 3.528 -18.022 1.00 85.88 200 ALA A N 1
ATOM 1607 C CA . ALA A 1 200 ? -4.923 2.199 -17.426 1.00 85.88 200 ALA A CA 1
ATOM 1608 C C . ALA A 1 200 ? -5.244 2.252 -15.917 1.00 85.88 200 ALA A C 1
ATOM 1610 O O . ALA A 1 200 ? -4.734 1.462 -15.127 1.00 85.88 200 ALA A O 1
ATOM 1611 N N . GLY A 1 201 ? -6.033 3.246 -15.500 1.00 88.44 201 GLY A N 1
ATOM 1612 C CA . GLY A 1 201 ? -6.438 3.423 -14.109 1.00 88.44 201 GLY A CA 1
ATOM 1613 C C . GLY A 1 201 ? -5.288 3.659 -13.132 1.00 88.44 201 GLY A C 1
ATOM 1614 O O . GLY A 1 201 ? -5.408 3.318 -11.959 1.00 88.44 201 GLY A O 1
ATOM 1615 N N . GLY A 1 202 ? -4.168 4.219 -13.595 1.00 91.44 202 GLY A N 1
ATOM 1616 C CA . GLY A 1 202 ? -2.970 4.425 -12.785 1.00 91.44 202 GLY A CA 1
ATOM 1617 C C . GLY A 1 202 ? -1.925 3.323 -12.921 1.00 91.44 202 GLY A C 1
ATOM 1618 O O . GLY A 1 202 ? -0.840 3.497 -12.387 1.00 91.44 202 GLY A O 1
ATOM 1619 N N . CYS A 1 203 ? -2.210 2.231 -13.640 1.00 92.38 203 CYS A N 1
ATOM 1620 C CA . CYS A 1 203 ? -1.284 1.107 -13.800 1.00 92.38 203 CYS A CA 1
ATOM 1621 C C . CYS A 1 203 ? -0.311 1.241 -14.973 1.00 92.38 203 CYS A C 1
ATOM 1623 O O . CYS A 1 203 ? 0.625 0.451 -15.078 1.00 92.38 203 CYS A O 1
ATOM 1625 N N . GLY A 1 204 ? -0.503 2.197 -15.877 1.00 87.44 204 GLY A N 1
ATOM 1626 C CA . GLY A 1 204 ? 0.397 2.344 -17.017 1.00 87.44 204 GLY A CA 1
ATOM 1627 C C . GLY A 1 204 ? 1.598 3.254 -16.747 1.00 87.44 204 GLY A C 1
ATOM 1628 O O . GLY A 1 204 ? 1.816 3.740 -15.634 1.00 87.44 204 GLY A O 1
ATOM 1629 N N . ASN A 1 205 ? 2.399 3.503 -17.782 1.00 83.31 205 ASN A N 1
ATOM 1630 C CA . ASN A 1 205 ? 3.576 4.361 -17.663 1.00 83.31 205 ASN A CA 1
ATOM 1631 C C . ASN A 1 205 ? 3.224 5.846 -17.777 1.00 83.31 205 ASN A C 1
ATOM 1633 O O . ASN A 1 205 ? 2.202 6.241 -18.337 1.00 83.31 205 ASN A O 1
ATOM 1637 N N . TYR A 1 206 ? 4.117 6.685 -17.252 1.00 75.19 206 TYR A N 1
ATOM 1638 C CA . TYR A 1 206 ? 4.019 8.128 -17.422 1.00 75.19 206 TYR A CA 1
ATOM 1639 C C . TYR A 1 206 ? 4.271 8.500 -18.896 1.00 75.19 206 TYR A C 1
ATOM 1641 O O . TYR A 1 206 ? 5.291 8.103 -19.462 1.00 75.19 206 TYR A O 1
ATOM 1649 N N . ASN A 1 207 ? 3.360 9.250 -19.527 1.00 69.06 207 ASN A N 1
ATOM 1650 C CA . ASN A 1 207 ? 3.437 9.617 -20.946 1.00 69.06 207 ASN A CA 1
ATOM 1651 C C . ASN A 1 207 ? 3.410 11.142 -21.174 1.00 69.06 207 ASN A C 1
ATOM 1653 O O . ASN A 1 207 ? 3.182 11.933 -20.260 1.00 69.06 207 ASN A O 1
ATOM 1657 N N . GLU A 1 208 ? 3.683 11.564 -22.411 1.00 60.69 208 GLU A N 1
ATOM 1658 C CA . GLU A 1 208 ? 3.830 12.979 -22.781 1.00 60.69 208 GLU A CA 1
ATOM 1659 C C . GLU A 1 208 ? 2.544 13.822 -22.668 1.00 60.69 208 GLU A C 1
ATOM 1661 O O . GLU A 1 208 ? 2.611 15.046 -22.584 1.00 60.69 208 GLU A O 1
ATOM 1666 N N . ASN A 1 209 ? 1.375 13.191 -22.584 1.00 60.41 209 ASN A N 1
ATOM 1667 C CA . ASN A 1 209 ? 0.110 13.895 -22.374 1.00 60.41 209 ASN A CA 1
ATOM 1668 C C . ASN A 1 209 ? -0.163 14.193 -20.887 1.00 60.41 209 ASN A C 1
ATOM 1670 O O . ASN A 1 209 ? -1.133 14.874 -20.572 1.00 60.41 209 ASN A O 1
ATOM 1674 N N . LEU A 1 210 ? 0.689 13.708 -19.973 1.00 61.22 210 LEU A N 1
ATOM 1675 C CA . LEU A 1 210 ? 0.555 13.863 -18.514 1.00 61.22 210 LEU A CA 1
ATOM 1676 C C . LEU A 1 210 ? 1.425 15.004 -17.956 1.00 61.22 210 LEU A C 1
ATOM 1678 O O . LEU A 1 210 ? 1.635 15.114 -16.745 1.00 61.22 210 LEU A O 1
ATOM 1682 N N . ILE A 1 211 ? 1.974 15.843 -18.839 1.00 56.59 211 ILE A N 1
ATOM 1683 C CA . ILE A 1 211 ? 2.942 16.887 -18.503 1.00 56.59 211 ILE A CA 1
ATOM 1684 C C . ILE A 1 211 ? 2.207 18.189 -18.197 1.00 56.59 211 ILE A C 1
ATOM 1686 O O . ILE A 1 211 ? 2.148 19.086 -19.032 1.00 56.59 211 ILE A O 1
ATOM 1690 N N . ASP A 1 212 ? 1.694 18.319 -16.978 1.00 52.06 212 ASP A N 1
ATOM 1691 C CA . ASP A 1 212 ? 1.290 19.637 -16.466 1.00 52.06 212 ASP A CA 1
ATOM 1692 C C . ASP A 1 212 ? 2.459 20.345 -15.739 1.00 52.06 212 ASP A C 1
ATOM 1694 O O . ASP A 1 212 ? 2.436 21.549 -15.504 1.00 52.06 212 ASP A O 1
ATOM 1698 N N . GLN A 1 213 ? 3.541 19.614 -15.405 1.00 50.88 213 GLN A N 1
ATOM 1699 C CA . GLN A 1 213 ? 4.624 20.120 -14.535 1.00 50.88 213 GLN A CA 1
ATOM 1700 C C . GLN A 1 213 ? 6.064 19.738 -14.950 1.00 50.88 213 GLN A C 1
ATOM 1702 O O . GLN A 1 213 ? 7.017 20.017 -14.223 1.00 50.88 213 GLN A O 1
ATOM 1707 N N . GLY A 1 214 ? 6.273 19.095 -16.104 1.00 55.28 214 GLY A N 1
ATOM 1708 C CA . GLY A 1 214 ? 7.592 18.572 -16.495 1.00 55.28 214 GLY A CA 1
ATOM 1709 C C . GLY A 1 214 ? 8.470 19.552 -17.285 1.00 55.28 214 GLY A C 1
ATOM 1710 O O . GLY A 1 214 ? 8.008 20.247 -18.188 1.00 55.28 214 GLY A O 1
ATOM 1711 N N . THR A 1 215 ? 9.779 19.562 -17.008 1.00 64.50 215 THR A N 1
ATOM 1712 C CA . THR A 1 215 ? 10.781 20.197 -17.886 1.00 64.50 215 THR A CA 1
ATOM 1713 C C . THR A 1 215 ? 10.870 19.444 -19.220 1.00 64.50 215 THR A C 1
ATOM 1715 O O . THR A 1 215 ? 10.543 18.260 -19.276 1.00 64.50 215 THR A O 1
ATOM 1718 N N . LYS A 1 216 ? 11.373 20.076 -20.296 1.00 66.25 216 LYS A N 1
ATOM 1719 C CA . LYS A 1 216 ? 11.607 19.406 -21.600 1.00 66.25 216 LYS A CA 1
ATOM 1720 C C . LYS A 1 216 ? 12.396 18.092 -21.476 1.00 66.25 216 LYS A C 1
ATOM 1722 O O . LYS A 1 216 ? 12.153 17.160 -22.238 1.00 66.25 216 LYS A O 1
ATOM 1727 N N . ASP A 1 217 ? 13.289 18.008 -20.496 1.00 67.81 217 ASP A N 1
ATOM 1728 C CA . ASP A 1 217 ? 14.088 16.813 -20.225 1.00 67.81 217 ASP A CA 1
ATOM 1729 C C . ASP A 1 217 ? 13.254 15.677 -19.616 1.00 67.81 217 ASP A C 1
ATOM 1731 O O . ASP A 1 217 ? 13.471 14.511 -19.947 1.00 67.81 217 ASP A O 1
ATOM 1735 N N . ASN A 1 218 ? 12.254 15.996 -18.787 1.00 69.50 218 ASN A N 1
ATOM 1736 C CA . ASN A 1 218 ? 11.292 15.011 -18.289 1.00 69.50 218 ASN A CA 1
ATOM 1737 C C . ASN A 1 218 ? 10.426 14.472 -19.436 1.00 69.50 218 ASN A C 1
ATOM 1739 O O . ASN A 1 218 ? 10.195 13.270 -19.504 1.00 69.50 218 ASN A O 1
ATOM 1743 N N . ILE A 1 219 ? 10.035 15.328 -20.388 1.00 67.19 219 ILE A N 1
ATOM 1744 C CA . ILE A 1 219 ? 9.294 14.919 -21.596 1.00 67.19 219 ILE A CA 1
ATOM 1745 C C . ILE A 1 219 ? 10.110 13.943 -22.445 1.00 67.19 219 ILE A C 1
ATOM 1747 O O . ILE A 1 219 ? 9.584 12.956 -22.936 1.00 67.19 219 ILE A O 1
ATOM 1751 N N . ALA A 1 220 ? 11.410 14.180 -22.630 1.00 70.62 220 ALA A N 1
ATOM 1752 C CA . ALA A 1 220 ? 12.243 13.264 -23.409 1.00 70.62 220 ALA A CA 1
ATOM 1753 C C . ALA A 1 220 ? 12.351 11.873 -22.754 1.00 70.62 220 ALA A C 1
ATOM 1755 O O . ALA A 1 220 ? 12.425 10.861 -23.452 1.00 70.62 220 ALA A O 1
ATOM 1756 N N 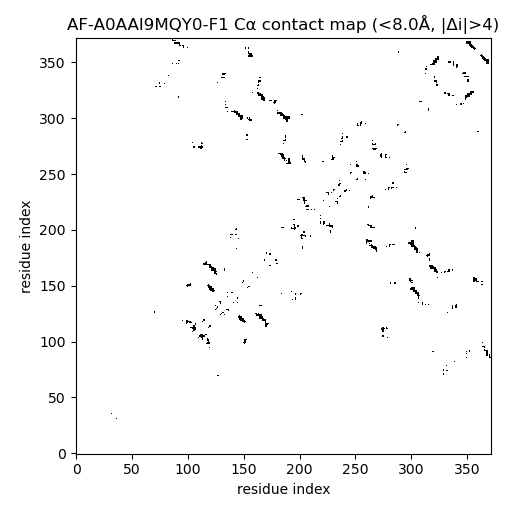. ARG A 1 221 ? 12.325 11.818 -21.417 1.00 72.94 221 ARG A N 1
ATOM 1757 C CA . ARG A 1 221 ? 12.411 10.578 -20.633 1.00 72.94 221 ARG A CA 1
ATOM 1758 C C . ARG A 1 221 ? 11.138 9.726 -20.698 1.00 72.94 221 ARG A C 1
ATOM 1760 O O . ARG A 1 221 ? 11.257 8.514 -20.551 1.00 72.94 221 ARG A O 1
ATOM 1767 N N . THR A 1 222 ? 9.961 10.300 -20.975 1.00 67.25 222 THR A N 1
ATOM 1768 C CA . THR A 1 222 ? 8.701 9.527 -21.104 1.00 67.25 222 THR A CA 1
ATOM 1769 C C . THR A 1 222 ? 8.744 8.515 -22.246 1.00 67.25 222 THR A C 1
ATOM 1771 O O . THR A 1 222 ? 8.084 7.487 -22.181 1.00 67.25 222 THR A O 1
ATOM 1774 N N . LYS A 1 223 ? 9.569 8.758 -23.272 1.00 66.19 223 LYS A N 1
ATOM 1775 C CA . LYS A 1 223 ? 9.700 7.891 -24.454 1.00 66.19 223 LYS A CA 1
ATOM 1776 C C . LYS A 1 223 ? 10.525 6.623 -24.211 1.00 66.19 223 LYS A C 1
ATOM 1778 O O . LYS A 1 223 ? 10.650 5.806 -25.119 1.00 66.19 223 LYS A O 1
ATOM 1783 N N . LEU A 1 224 ? 11.129 6.477 -23.028 1.00 73.88 224 LEU A N 1
ATOM 1784 C CA . LEU A 1 224 ? 11.986 5.332 -22.694 1.00 73.88 224 LEU A CA 1
ATOM 1785 C C . LEU A 1 224 ? 11.197 4.102 -22.246 1.00 73.88 224 LEU A C 1
ATOM 1787 O O . LEU A 1 224 ? 11.716 2.992 -22.327 1.00 73.88 224 LEU A O 1
ATOM 1791 N N . LEU A 1 225 ? 9.960 4.300 -21.796 1.00 76.88 225 LEU A N 1
ATOM 1792 C CA . LEU A 1 225 ? 9.013 3.229 -21.534 1.00 76.88 225 LEU A CA 1
ATOM 1793 C C . LEU A 1 225 ? 7.943 3.237 -22.623 1.00 76.88 225 LEU A C 1
ATOM 1795 O O . LEU A 1 225 ? 7.558 4.292 -23.130 1.00 76.88 225 LEU A O 1
ATOM 1799 N N . LYS A 1 226 ? 7.424 2.060 -22.972 1.00 73.50 226 LYS A N 1
ATOM 1800 C CA . LYS A 1 226 ? 6.216 1.977 -23.803 1.00 73.50 226 LYS A CA 1
ATOM 1801 C C . LYS A 1 226 ? 5.070 2.666 -23.065 1.00 73.50 226 LYS A C 1
ATOM 1803 O O . LYS A 1 226 ? 4.776 2.269 -21.941 1.00 73.50 226 LYS A O 1
ATOM 1808 N N . ALA A 1 227 ? 4.435 3.665 -23.683 1.00 62.22 227 ALA A N 1
ATOM 1809 C CA . ALA A 1 227 ? 3.416 4.492 -23.030 1.00 62.22 227 ALA A CA 1
ATOM 1810 C C . ALA A 1 227 ? 2.331 3.645 -22.344 1.00 62.22 227 ALA A C 1
ATOM 1812 O O . ALA A 1 227 ? 2.094 3.836 -21.160 1.00 62.22 227 ALA A O 1
ATOM 1813 N N . GLU A 1 228 ? 1.795 2.638 -23.041 1.00 67.06 228 GLU A N 1
ATOM 1814 C CA . GLU A 1 228 ? 0.729 1.741 -22.558 1.00 67.06 228 GLU A CA 1
ATOM 1815 C C . GLU A 1 228 ? 1.219 0.519 -21.760 1.00 67.06 228 GLU A C 1
ATOM 1817 O O . GLU A 1 228 ? 0.416 -0.306 -21.342 1.00 67.06 228 GLU A O 1
ATOM 1822 N N . GLY A 1 229 ? 2.530 0.371 -21.551 1.00 79.06 229 GLY A N 1
ATOM 1823 C CA . GLY A 1 229 ? 3.109 -0.863 -21.015 1.00 79.06 229 GLY A CA 1
ATOM 1824 C C . GLY A 1 229 ? 3.217 -0.934 -19.489 1.00 79.06 229 GLY A C 1
ATOM 1825 O O . GLY A 1 229 ? 3.253 0.072 -18.787 1.00 79.06 229 GLY A O 1
ATOM 1826 N N . THR A 1 230 ? 3.391 -2.146 -18.988 1.00 91.31 230 THR A N 1
ATOM 1827 C CA . THR A 1 230 ? 3.844 -2.490 -17.634 1.00 91.31 230 THR A CA 1
ATOM 1828 C C . THR A 1 230 ? 5.371 -2.657 -17.594 1.00 91.31 230 THR A C 1
ATOM 1830 O O . THR A 1 230 ? 6.063 -2.500 -18.605 1.00 91.31 230 THR A O 1
ATOM 1833 N N . CYS A 1 231 ? 5.943 -3.010 -16.443 1.00 94.31 231 CYS A N 1
ATOM 1834 C CA . CYS A 1 231 ? 7.340 -3.434 -16.351 1.00 94.31 231 CYS A CA 1
ATOM 1835 C C . CYS A 1 231 ? 7.633 -4.650 -17.242 1.00 94.31 231 CYS A C 1
ATOM 1837 O O . CYS A 1 231 ? 8.675 -4.684 -17.902 1.00 94.31 231 CYS A O 1
ATOM 1839 N N . LEU A 1 232 ? 6.692 -5.593 -17.347 1.00 93.38 232 LEU A N 1
ATOM 1840 C CA . LEU A 1 232 ? 6.846 -6.784 -18.184 1.00 93.38 232 LEU A CA 1
ATOM 1841 C C . LEU A 1 232 ? 6.942 -6.416 -19.674 1.00 93.38 232 LEU A C 1
ATOM 1843 O O . LEU A 1 232 ? 7.811 -6.925 -20.380 1.00 93.38 232 LEU A O 1
ATOM 1847 N N . ASP A 1 233 ? 6.146 -5.450 -20.141 1.00 91.62 233 ASP A N 1
ATOM 1848 C CA . ASP A 1 233 ? 6.176 -4.976 -21.537 1.00 91.62 233 ASP A CA 1
ATOM 1849 C C . ASP A 1 233 ? 7.489 -4.289 -21.932 1.00 91.62 233 ASP A C 1
ATOM 1851 O O . ASP A 1 233 ? 7.809 -4.167 -23.124 1.00 91.62 233 ASP A O 1
ATOM 1855 N N . ASN A 1 234 ? 8.244 -3.833 -20.930 1.00 90.38 234 ASN A N 1
ATOM 1856 C CA . ASN A 1 234 ? 9.550 -3.199 -21.068 1.00 90.38 234 ASN A CA 1
ATOM 1857 C C . ASN A 1 234 ? 10.715 -4.163 -20.766 1.00 90.38 234 ASN A C 1
ATOM 1859 O O . ASN A 1 234 ? 11.859 -3.720 -20.686 1.00 90.38 234 ASN A O 1
ATOM 1863 N N . ASN A 1 235 ? 10.448 -5.472 -20.648 1.00 93.50 235 ASN A N 1
ATOM 1864 C CA . ASN A 1 235 ? 11.427 -6.510 -20.301 1.00 93.50 235 ASN A CA 1
ATOM 1865 C C . ASN A 1 235 ? 12.129 -6.262 -18.955 1.00 93.50 235 ASN A C 1
ATOM 1867 O O . ASN A 1 235 ? 13.311 -6.554 -18.794 1.00 93.50 235 ASN A O 1
ATOM 1871 N N . LEU A 1 236 ? 11.404 -5.692 -17.994 1.00 95.38 236 LEU A N 1
ATOM 1872 C CA . LEU A 1 236 ? 11.856 -5.508 -16.620 1.00 95.38 236 LEU A CA 1
ATOM 1873 C C . LEU A 1 236 ? 11.187 -6.592 -15.774 1.00 95.38 236 LEU A C 1
ATOM 1875 O O . LEU A 1 236 ? 10.250 -6.322 -15.032 1.00 95.38 236 LEU A O 1
ATOM 1879 N N . ASN A 1 237 ? 11.607 -7.842 -15.969 1.00 95.88 237 ASN A N 1
ATOM 1880 C CA . ASN A 1 237 ? 10.991 -9.015 -15.345 1.00 95.88 237 ASN A CA 1
ATOM 1881 C C . ASN A 1 237 ? 11.627 -9.348 -13.990 1.00 95.88 237 ASN A C 1
ATOM 1883 O O . ASN A 1 237 ? 11.026 -10.053 -13.182 1.00 95.88 237 ASN A O 1
ATOM 1887 N N . THR A 1 238 ? 12.837 -8.852 -13.739 1.00 97.94 238 THR A N 1
ATOM 1888 C CA . THR A 1 238 ? 13.639 -9.114 -12.541 1.00 97.94 238 THR A CA 1
ATOM 1889 C C . THR A 1 238 ? 14.085 -7.818 -11.866 1.00 97.94 238 THR A C 1
ATOM 1891 O O . THR A 1 238 ? 14.144 -6.748 -12.480 1.00 97.94 238 THR A O 1
ATOM 1894 N N . ALA A 1 239 ? 14.468 -7.913 -10.589 1.00 97.62 239 ALA A N 1
ATOM 1895 C CA . ALA A 1 239 ? 15.015 -6.770 -9.863 1.00 97.62 239 ALA A CA 1
ATOM 1896 C C . ALA A 1 239 ? 16.303 -6.235 -10.512 1.00 97.62 239 ALA A C 1
ATOM 1898 O O . ALA A 1 239 ? 16.502 -5.024 -10.580 1.00 97.62 239 ALA A O 1
ATOM 1899 N N . GLU A 1 240 ? 17.161 -7.117 -11.033 1.00 97.69 240 GLU A N 1
ATOM 1900 C CA . GLU A 1 240 ? 18.403 -6.728 -11.708 1.00 97.69 240 GLU A CA 1
ATOM 1901 C C . GLU A 1 240 ? 18.138 -5.907 -12.976 1.00 97.69 240 GLU A C 1
ATOM 1903 O O . GLU A 1 240 ? 18.761 -4.857 -13.172 1.00 97.69 240 GLU A O 1
ATOM 1908 N N . GLU A 1 241 ? 17.196 -6.348 -13.814 1.00 97.88 241 GLU A N 1
ATOM 1909 C CA . GLU A 1 241 ? 16.776 -5.615 -15.012 1.00 97.88 241 GLU A CA 1
ATOM 1910 C C . GLU A 1 241 ? 16.198 -4.249 -14.630 1.00 97.88 241 GLU A C 1
ATOM 1912 O O . GLU A 1 241 ? 16.600 -3.228 -15.196 1.00 97.88 241 GLU A O 1
ATOM 1917 N N . TRP A 1 242 ? 15.333 -4.209 -13.610 1.00 96.56 242 TRP A N 1
ATOM 1918 C CA . TRP A 1 242 ? 14.740 -2.972 -13.107 1.00 96.56 242 TRP A CA 1
ATOM 1919 C C . TRP A 1 242 ? 15.815 -1.984 -12.627 1.00 96.56 242 TRP A C 1
ATOM 1921 O O . TRP A 1 242 ? 15.866 -0.848 -13.105 1.00 96.56 242 TRP A O 1
ATOM 1931 N N . PHE A 1 243 ? 16.739 -2.399 -11.752 1.00 95.50 243 PHE A N 1
ATOM 1932 C CA . PHE A 1 243 ? 17.820 -1.527 -11.272 1.00 95.50 243 PHE A CA 1
ATOM 1933 C C . PHE A 1 243 ? 18.761 -1.097 -12.400 1.00 95.50 243 PHE A C 1
ATOM 1935 O O . PHE A 1 243 ? 19.225 0.045 -12.425 1.00 95.50 243 PHE A O 1
ATOM 1942 N N . THR A 1 244 ? 19.061 -1.982 -13.349 1.00 95.75 244 THR A N 1
ATOM 1943 C CA . THR A 1 244 ? 19.931 -1.672 -14.490 1.00 95.75 244 THR A CA 1
ATOM 1944 C C . THR A 1 244 ? 19.307 -0.627 -15.405 1.00 95.75 244 THR A C 1
ATOM 1946 O O . THR A 1 244 ? 19.985 0.340 -15.759 1.00 95.75 244 THR A O 1
ATOM 1949 N N . PHE A 1 245 ? 18.015 -0.751 -15.709 1.00 93.94 245 PHE A N 1
ATOM 1950 C CA . PHE A 1 245 ? 17.271 0.257 -16.456 1.00 93.94 245 PHE A CA 1
ATOM 1951 C C . PHE A 1 245 ? 17.295 1.619 -15.746 1.00 93.94 245 PHE A C 1
ATOM 1953 O O . PHE A 1 245 ? 17.696 2.622 -16.338 1.00 93.94 245 PHE A O 1
ATOM 1960 N N . HIS A 1 246 ? 16.952 1.662 -14.457 1.00 91.31 246 HIS A N 1
ATOM 1961 C CA . HIS A 1 246 ? 16.881 2.920 -13.708 1.00 91.31 246 HIS A CA 1
ATOM 1962 C C . HIS A 1 246 ? 18.261 3.576 -13.510 1.00 91.31 246 HIS A C 1
ATOM 1964 O O . HIS A 1 246 ? 18.371 4.805 -13.561 1.00 91.31 246 HIS A O 1
ATOM 1970 N N . ARG A 1 247 ? 19.337 2.785 -13.361 1.00 91.44 247 ARG A N 1
ATOM 1971 C CA . ARG A 1 247 ? 20.723 3.293 -13.325 1.00 91.44 247 ARG A CA 1
ATOM 1972 C C . ARG A 1 247 ? 21.134 3.879 -14.669 1.00 91.44 247 ARG A C 1
ATOM 1974 O O . ARG A 1 247 ? 21.591 5.016 -14.710 1.00 91.44 247 ARG A O 1
ATOM 1981 N N . LYS A 1 248 ? 20.935 3.135 -15.763 1.00 91.69 248 LYS A N 1
ATOM 1982 C CA . LYS A 1 248 ? 21.292 3.567 -17.125 1.00 91.69 248 LYS A CA 1
ATOM 1983 C C . LYS A 1 248 ? 20.638 4.903 -17.495 1.00 91.69 248 LYS A C 1
ATOM 1985 O O . LYS A 1 248 ? 21.245 5.705 -18.198 1.00 91.69 248 LYS A O 1
ATOM 1990 N N . ASN A 1 249 ? 19.429 5.146 -16.991 1.00 86.44 249 ASN A N 1
ATOM 1991 C CA . ASN A 1 249 ? 18.650 6.351 -17.270 1.00 86.44 249 ASN A CA 1
ATOM 1992 C C . ASN A 1 249 ? 18.793 7.459 -16.208 1.00 86.44 249 ASN A C 1
ATOM 1994 O O . ASN A 1 249 ? 18.107 8.480 -16.287 1.00 86.44 249 ASN A O 1
ATOM 1998 N N . ASN A 1 250 ? 19.704 7.304 -15.238 1.00 86.12 250 ASN A N 1
ATOM 1999 C CA . ASN A 1 250 ? 19.970 8.286 -14.182 1.00 86.12 250 ASN A CA 1
ATOM 2000 C C . ASN A 1 250 ? 18.705 8.685 -13.395 1.00 86.12 250 ASN A C 1
ATOM 2002 O O . ASN A 1 250 ? 18.455 9.872 -13.167 1.00 86.12 250 ASN A O 1
ATOM 2006 N N . TYR A 1 251 ? 17.883 7.703 -13.010 1.00 86.00 251 TYR A N 1
ATOM 2007 C CA . TYR A 1 251 ? 16.645 7.934 -12.251 1.00 86.00 251 TYR A CA 1
ATOM 2008 C C . TYR A 1 251 ? 16.838 7.951 -10.730 1.00 86.00 251 TYR A C 1
ATOM 2010 O O . TYR A 1 251 ? 16.011 8.515 -10.025 1.00 86.00 251 TYR A O 1
ATOM 2018 N N . PHE A 1 252 ? 17.959 7.436 -10.219 1.00 85.56 252 PHE A N 1
ATOM 2019 C CA . PHE A 1 252 ? 18.298 7.498 -8.787 1.00 85.56 252 PHE A CA 1
ATOM 2020 C C . PHE A 1 252 ? 18.830 8.869 -8.325 1.00 85.56 252 PHE A C 1
ATOM 2022 O O . PHE A 1 252 ? 19.053 9.085 -7.135 1.00 85.56 252 PHE A O 1
ATOM 2029 N N . VAL A 1 253 ? 19.053 9.808 -9.250 1.00 71.62 253 VAL A N 1
ATOM 2030 C CA . VAL A 1 253 ? 19.606 11.134 -8.938 1.00 71.62 253 VAL A CA 1
ATOM 2031 C C . VAL A 1 253 ? 18.565 11.979 -8.191 1.00 71.62 253 VAL A C 1
ATOM 2033 O O . VAL A 1 253 ? 17.398 12.007 -8.568 1.00 71.62 253 VAL A O 1
ATOM 2036 N N . ASN A 1 254 ? 18.994 12.697 -7.147 1.00 63.91 254 ASN A N 1
ATOM 2037 C CA . ASN A 1 254 ? 18.171 13.603 -6.325 1.00 63.91 254 ASN A CA 1
ATOM 2038 C C . ASN A 1 254 ? 17.015 12.959 -5.527 1.00 63.91 254 ASN A C 1
ATOM 2040 O O . ASN A 1 254 ? 16.157 13.679 -5.031 1.00 63.91 254 ASN A O 1
ATOM 2044 N N . LYS A 1 255 ? 17.020 11.635 -5.329 1.00 60.03 255 LYS A N 1
ATOM 2045 C CA . LYS A 1 255 ? 16.254 10.930 -4.279 1.00 60.03 255 LYS A CA 1
ATOM 2046 C C . LYS A 1 255 ? 14.723 11.135 -4.176 1.00 60.03 255 LYS A C 1
ATOM 2048 O O . LYS A 1 255 ? 14.199 10.720 -3.153 1.00 60.03 255 LYS A O 1
ATOM 2053 N N . SER A 1 256 ? 13.941 11.640 -5.133 1.00 59.81 256 SER A N 1
ATOM 2054 C CA . SER A 1 256 ? 12.475 11.398 -5.028 1.00 59.81 256 SER A CA 1
ATOM 2055 C C . SER A 1 256 ? 11.679 11.443 -6.321 1.00 59.81 256 SER A C 1
ATOM 2057 O O . SER A 1 256 ? 10.970 10.487 -6.596 1.00 59.81 256 SER A O 1
ATOM 2059 N N . ASP A 1 257 ? 11.793 12.473 -7.154 1.00 67.75 257 ASP A N 1
ATOM 2060 C CA . ASP A 1 257 ? 10.677 12.702 -8.090 1.00 67.75 257 ASP A CA 1
ATOM 2061 C C . ASP A 1 257 ? 10.810 11.917 -9.403 1.00 67.75 257 ASP A C 1
ATOM 2063 O O . ASP A 1 257 ? 9.843 11.352 -9.907 1.00 67.75 257 ASP A O 1
ATOM 2067 N N . LEU A 1 258 ? 12.021 11.823 -9.965 1.00 78.06 258 LEU A N 1
ATOM 2068 C CA . LEU A 1 258 ? 12.232 11.134 -11.246 1.00 78.06 258 LEU A CA 1
ATOM 2069 C C . LEU A 1 258 ? 11.996 9.629 -11.138 1.00 78.06 258 LEU A C 1
ATOM 2071 O O . LEU A 1 258 ? 11.475 9.018 -12.067 1.00 78.06 258 LEU A O 1
ATOM 2075 N N . LEU A 1 259 ? 12.382 9.034 -10.012 1.00 85.56 259 LEU A N 1
ATOM 2076 C CA . LEU A 1 259 ? 12.230 7.604 -9.807 1.00 85.56 259 LEU A CA 1
ATOM 2077 C C . LEU A 1 259 ? 10.745 7.218 -9.725 1.00 85.56 259 LEU A C 1
ATOM 2079 O O . LEU A 1 259 ? 10.333 6.281 -10.401 1.00 85.56 259 LEU A O 1
ATOM 2083 N N . SER A 1 260 ? 9.940 7.984 -8.984 1.00 84.44 260 SER A N 1
ATOM 2084 C CA . SER A 1 260 ? 8.493 7.765 -8.875 1.00 84.44 260 SER A CA 1
ATOM 2085 C C . SER A 1 260 ? 7.740 8.019 -10.181 1.00 84.44 260 SER A C 1
ATOM 2087 O O . SER A 1 260 ? 6.860 7.250 -10.569 1.00 84.44 260 SER A O 1
ATOM 2089 N N . LEU A 1 261 ? 8.133 9.051 -10.932 1.00 81.69 261 LEU A N 1
ATOM 2090 C CA . LEU A 1 261 ? 7.533 9.339 -12.235 1.00 81.69 261 LEU A CA 1
ATOM 2091 C C . LEU A 1 261 ? 7.790 8.213 -13.247 1.00 81.69 261 LEU A C 1
ATOM 2093 O O . LEU A 1 261 ? 6.862 7.773 -13.931 1.00 81.69 261 LEU A O 1
ATOM 2097 N N . PHE A 1 262 ? 9.033 7.731 -13.329 1.00 84.56 262 PHE A N 1
ATOM 2098 C CA . PHE A 1 262 ? 9.476 6.806 -14.377 1.00 84.56 262 PHE A CA 1
ATOM 2099 C C . PHE A 1 262 ? 9.585 5.342 -13.941 1.00 84.56 262 PHE A C 1
ATOM 2101 O O . PHE A 1 262 ? 10.053 4.522 -14.728 1.00 84.56 262 PHE A O 1
ATOM 2108 N N . THR A 1 263 ? 9.119 4.981 -12.743 1.00 89.38 263 THR A N 1
ATOM 2109 C CA . THR A 1 263 ? 8.866 3.571 -12.435 1.00 89.38 263 THR A CA 1
ATOM 2110 C C . THR A 1 263 ? 7.600 3.087 -13.148 1.00 89.38 263 THR A C 1
ATOM 2112 O O . THR A 1 263 ? 6.581 3.783 -13.228 1.00 89.38 263 THR A O 1
ATOM 2115 N N . CYS A 1 264 ? 7.673 1.861 -13.654 1.00 92.00 264 CYS A N 1
ATOM 2116 C CA . CYS A 1 264 ? 6.555 1.098 -14.201 1.00 92.00 264 CYS A CA 1
ATOM 2117 C C . CYS A 1 264 ? 5.865 0.267 -13.106 1.00 92.00 264 CYS A C 1
ATOM 2119 O O . CYS A 1 264 ? 6.438 0.061 -12.029 1.00 92.00 264 CYS A O 1
ATOM 2121 N N . SER A 1 265 ? 4.648 -0.206 -13.389 1.00 95.12 265 SER A N 1
ATOM 2122 C CA . SER A 1 265 ? 3.907 -1.140 -12.533 1.00 95.12 265 SER A CA 1
ATOM 2123 C C . SER A 1 265 ? 4.147 -2.590 -12.949 1.00 95.12 265 SER A C 1
ATOM 2125 O O . SER A 1 265 ? 4.478 -2.869 -14.103 1.00 95.12 265 SER A O 1
ATOM 2127 N N . TYR A 1 266 ? 3.908 -3.524 -12.036 1.00 96.69 266 TYR A N 1
ATOM 2128 C CA . TYR A 1 266 ? 3.711 -4.929 -12.366 1.00 96.69 266 TYR A CA 1
ATOM 2129 C C . TYR A 1 266 ? 2.214 -5.270 -12.355 1.00 96.69 266 TYR A C 1
ATOM 2131 O O . TYR A 1 266 ? 1.532 -4.898 -11.392 1.00 96.69 266 TYR A O 1
ATOM 2139 N N . PRO A 1 267 ? 1.699 -5.980 -13.375 1.00 94.69 267 PRO A N 1
ATOM 2140 C CA . PRO A 1 267 ? 0.293 -6.366 -13.438 1.00 94.69 267 PRO A CA 1
ATOM 2141 C C . PRO A 1 267 ? -0.027 -7.442 -12.393 1.00 94.69 267 PRO A C 1
ATOM 2143 O O . PRO A 1 267 ? 0.810 -8.302 -12.099 1.00 94.69 267 PRO A O 1
ATOM 2146 N N . MET A 1 268 ? -1.234 -7.368 -11.828 1.00 95.69 268 MET A N 1
ATOM 2147 C CA . MET A 1 268 ? -1.720 -8.290 -10.792 1.00 95.69 268 MET A CA 1
ATOM 2148 C C . MET A 1 268 ? -3.063 -8.933 -11.150 1.00 95.69 268 MET A C 1
ATOM 2150 O O . MET A 1 268 ? -3.282 -10.095 -10.799 1.00 95.69 268 MET A O 1
ATOM 2154 N N . ASP A 1 269 ? -3.938 -8.204 -11.846 1.00 92.38 269 ASP A N 1
ATOM 2155 C CA . ASP A 1 269 ? -5.230 -8.717 -12.302 1.00 92.38 269 ASP A CA 1
ATOM 2156 C C . ASP A 1 269 ? -5.109 -9.457 -13.640 1.00 92.38 269 ASP A C 1
ATOM 2158 O O . ASP A 1 269 ? -4.440 -8.984 -14.557 1.00 92.38 269 ASP A O 1
ATOM 2162 N N . GLY A 1 270 ? -5.755 -10.621 -13.742 1.00 83.19 270 GLY A N 1
ATOM 2163 C CA . GLY A 1 270 ? -5.838 -11.416 -14.974 1.00 83.19 270 GLY A CA 1
ATOM 2164 C C . GLY A 1 270 ? -4.512 -11.918 -15.570 1.00 83.19 270 GLY A C 1
ATOM 2165 O O . GLY A 1 270 ? -4.531 -12.458 -16.673 1.00 83.19 270 GLY A O 1
ATOM 2166 N N . ASP A 1 271 ? -3.377 -11.750 -14.882 1.00 86.31 271 ASP A N 1
ATOM 2167 C CA . ASP A 1 271 ? -2.041 -12.070 -15.400 1.00 86.31 271 ASP A CA 1
ATOM 2168 C C . ASP A 1 271 ? -1.458 -13.341 -14.752 1.00 86.31 271 ASP A C 1
ATOM 2170 O O . ASP A 1 271 ? -1.290 -13.422 -13.530 1.00 86.31 271 ASP A O 1
ATOM 2174 N N . ASP A 1 272 ? -1.082 -14.323 -15.576 1.00 89.81 272 ASP A N 1
ATOM 2175 C CA . ASP A 1 272 ? -0.487 -15.596 -15.137 1.00 89.81 272 ASP A CA 1
ATOM 2176 C C . ASP A 1 272 ? 0.858 -15.421 -14.404 1.00 89.81 272 ASP A C 1
ATOM 2178 O O . ASP A 1 272 ? 1.291 -16.290 -13.645 1.00 89.81 272 ASP A O 1
ATOM 2182 N N . LYS A 1 273 ? 1.534 -14.284 -14.595 1.00 94.44 273 LYS A N 1
ATOM 2183 C CA . LYS A 1 273 ? 2.813 -13.939 -13.968 1.00 94.44 273 LYS A CA 1
ATOM 2184 C C . LYS A 1 273 ? 2.655 -13.182 -12.656 1.00 94.44 273 LYS A C 1
ATOM 2186 O O . LYS A 1 273 ? 3.683 -12.881 -12.048 1.00 94.44 273 LYS A O 1
ATOM 2191 N N . ARG A 1 274 ? 1.441 -12.910 -12.159 1.00 95.38 274 ARG A N 1
ATOM 2192 C CA . ARG A 1 274 ? 1.200 -12.133 -10.919 1.00 95.38 274 ARG A CA 1
ATOM 2193 C C . ARG A 1 274 ? 2.044 -12.579 -9.714 1.00 95.38 274 ARG A C 1
ATOM 2195 O O . ARG A 1 274 ? 2.555 -11.735 -8.981 1.00 95.38 274 ARG A O 1
ATOM 2202 N N . VAL A 1 275 ? 2.271 -13.886 -9.541 1.00 96.75 275 VAL A N 1
ATOM 2203 C CA . VAL A 1 275 ? 3.145 -14.417 -8.475 1.00 96.75 275 VAL A CA 1
ATOM 2204 C C . VAL A 1 275 ? 4.590 -13.967 -8.686 1.00 96.75 275 VAL A C 1
ATOM 2206 O O . VAL A 1 275 ? 5.195 -13.369 -7.797 1.00 96.75 275 VAL A O 1
ATOM 2209 N N . SER A 1 276 ? 5.150 -14.215 -9.875 1.00 97.06 276 SER A N 1
ATOM 2210 C CA . SER A 1 276 ? 6.513 -13.786 -10.212 1.00 97.06 276 SER A CA 1
ATOM 2211 C C . SER A 1 276 ? 6.670 -12.264 -10.187 1.00 97.06 276 SER A C 1
ATOM 2213 O O . SER A 1 276 ? 7.651 -11.770 -9.650 1.00 97.06 276 SER A O 1
ATOM 2215 N N . SER A 1 277 ? 5.674 -11.521 -10.666 1.00 97.25 277 SER A N 1
ATOM 2216 C CA . SER A 1 277 ? 5.601 -10.061 -10.641 1.00 97.25 277 SER A CA 1
ATOM 2217 C C . SER A 1 277 ? 5.706 -9.498 -9.222 1.00 97.25 277 SER A C 1
ATOM 2219 O O . SER A 1 277 ? 6.532 -8.625 -8.950 1.00 97.25 277 SER A O 1
ATOM 2221 N N . PHE A 1 278 ? 4.911 -10.020 -8.283 1.00 97.56 278 PHE A N 1
ATOM 2222 C CA . PHE A 1 278 ? 4.943 -9.557 -6.893 1.00 97.56 278 PHE A CA 1
ATOM 2223 C C . PHE A 1 278 ? 6.234 -9.972 -6.165 1.00 97.56 278 PHE A C 1
ATOM 2225 O O . PHE A 1 278 ? 6.760 -9.252 -5.309 1.00 97.56 278 PHE A O 1
ATOM 2232 N N . ASN A 1 279 ? 6.797 -11.114 -6.553 1.00 97.88 279 ASN A N 1
ATOM 2233 C CA . ASN A 1 279 ? 8.113 -11.554 -6.108 1.00 97.88 279 ASN A CA 1
ATOM 2234 C C . ASN A 1 279 ? 9.230 -10.627 -6.602 1.00 97.88 279 ASN A C 1
ATOM 2236 O O . ASN A 1 279 ? 10.064 -10.211 -5.797 1.00 97.88 279 ASN A O 1
ATOM 2240 N N . THR A 1 280 ? 9.198 -10.211 -7.869 1.00 98.06 280 THR A N 1
ATOM 2241 C CA . THR A 1 280 ? 10.126 -9.215 -8.417 1.00 98.06 280 THR A CA 1
ATOM 2242 C C . THR A 1 280 ? 10.013 -7.883 -7.682 1.00 98.06 280 THR A C 1
ATOM 2244 O O . THR A 1 280 ? 11.034 -7.288 -7.336 1.00 98.06 280 THR A O 1
ATOM 2247 N N . LEU A 1 281 ? 8.793 -7.435 -7.366 1.00 96.62 281 LEU A N 1
ATOM 2248 C CA . LEU A 1 281 ? 8.570 -6.255 -6.528 1.00 96.62 281 LEU A CA 1
ATOM 2249 C C . LEU A 1 281 ? 9.287 -6.401 -5.177 1.00 96.62 281 LEU A C 1
ATOM 2251 O O . LEU A 1 281 ? 10.061 -5.524 -4.798 1.00 96.62 281 LEU A O 1
ATOM 2255 N N . SER A 1 282 ? 9.095 -7.530 -4.491 1.00 97.12 282 SER A N 1
ATOM 2256 C CA . SER A 1 282 ? 9.756 -7.838 -3.212 1.00 97.12 282 SER A CA 1
ATOM 2257 C C . SER A 1 282 ? 11.287 -7.864 -3.323 1.00 97.12 282 SER A C 1
ATOM 2259 O O . SER A 1 282 ? 11.991 -7.393 -2.431 1.00 97.12 282 SER A O 1
ATOM 2261 N N . ASP A 1 283 ? 11.827 -8.356 -4.436 1.00 98.19 283 ASP A N 1
ATOM 2262 C CA . ASP A 1 283 ? 13.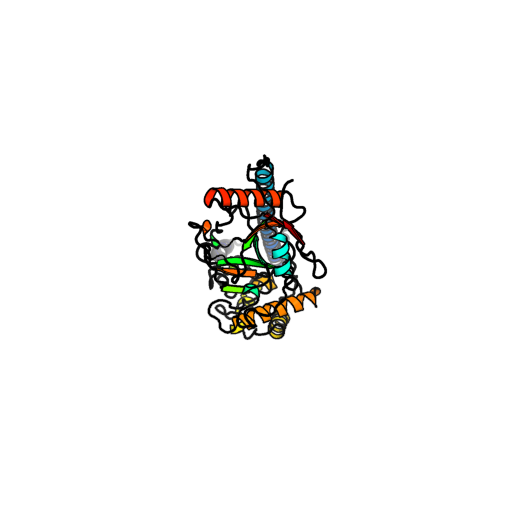273 -8.385 -4.672 1.00 98.19 283 ASP A CA 1
ATOM 2263 C C . ASP A 1 283 ? 13.843 -6.980 -4.924 1.00 98.19 283 ASP A C 1
ATOM 2265 O O . ASP A 1 283 ? 14.940 -6.663 -4.458 1.00 98.19 283 ASP A O 1
ATOM 2269 N N . ILE A 1 284 ? 13.079 -6.094 -5.574 1.00 96.94 284 ILE A N 1
ATOM 2270 C CA . ILE A 1 284 ? 13.436 -4.674 -5.711 1.00 96.94 284 ILE A CA 1
ATOM 2271 C C . ILE A 1 284 ? 13.466 -3.995 -4.335 1.00 96.94 284 ILE A C 1
ATOM 2273 O O . ILE A 1 284 ? 14.426 -3.283 -4.027 1.00 96.94 284 ILE A O 1
ATOM 2277 N N . ARG A 1 285 ? 12.463 -4.248 -3.478 1.00 94.81 285 ARG A N 1
ATOM 2278 C CA . ARG A 1 285 ? 12.423 -3.735 -2.091 1.00 94.81 285 ARG A CA 1
ATOM 2279 C C . ARG A 1 285 ? 13.671 -4.132 -1.312 1.00 94.81 285 ARG A C 1
ATOM 2281 O O . ARG A 1 285 ? 14.357 -3.272 -0.761 1.00 94.81 285 ARG A O 1
ATOM 2288 N N . LYS A 1 286 ? 14.018 -5.419 -1.360 1.00 95.00 286 LYS A N 1
ATOM 2289 C CA . LYS A 1 286 ? 15.236 -5.952 -0.745 1.00 95.00 286 LYS A CA 1
ATOM 2290 C C . LYS A 1 286 ? 16.500 -5.277 -1.286 1.00 95.00 286 LYS A C 1
ATOM 2292 O O . LYS A 1 286 ? 17.400 -4.966 -0.509 1.00 95.00 286 LYS A O 1
ATOM 2297 N N . GLY A 1 287 ? 16.566 -5.008 -2.590 1.00 95.12 287 GLY A N 1
ATOM 2298 C CA . GLY A 1 287 ? 17.679 -4.275 -3.199 1.00 95.12 287 GLY A CA 1
ATOM 2299 C C . GLY A 1 287 ? 17.854 -2.859 -2.633 1.00 95.12 287 GLY A C 1
ATOM 2300 O O . GLY A 1 287 ? 18.979 -2.444 -2.359 1.00 95.12 287 GLY A O 1
ATOM 2301 N N . PHE A 1 288 ? 16.759 -2.136 -2.372 1.00 92.06 288 PHE A N 1
ATOM 2302 C CA . PHE A 1 288 ? 16.820 -0.825 -1.713 1.00 92.06 288 PHE A CA 1
ATOM 2303 C C . PHE A 1 288 ? 17.279 -0.898 -0.253 1.00 92.06 288 PHE A C 1
ATOM 2305 O O . PHE A 1 288 ? 17.960 0.010 0.219 1.00 92.06 288 PHE A O 1
ATOM 2312 N N . ASP A 1 289 ? 16.936 -1.959 0.476 1.00 90.81 289 ASP A N 1
ATOM 2313 C CA . ASP A 1 289 ? 17.430 -2.164 1.844 1.00 90.81 289 ASP A CA 1
ATOM 2314 C C . ASP A 1 289 ? 18.925 -2.512 1.879 1.00 90.81 289 ASP A C 1
ATOM 2316 O O . ASP A 1 289 ? 19.628 -2.184 2.840 1.00 90.81 289 ASP A O 1
ATOM 2320 N N . GLN A 1 290 ? 19.436 -3.133 0.815 1.00 92.06 290 GLN A N 1
ATOM 2321 C CA . GLN A 1 290 ? 20.861 -3.418 0.642 1.00 92.06 290 GLN A CA 1
ATOM 2322 C C . GLN A 1 290 ? 21.665 -2.190 0.197 1.00 92.06 290 GLN A C 1
ATOM 2324 O O . GLN A 1 290 ? 22.857 -2.113 0.493 1.00 92.06 290 GLN A O 1
ATOM 2329 N N . ASN A 1 291 ? 21.032 -1.220 -0.470 1.00 89.19 291 ASN A N 1
ATOM 2330 C CA . ASN A 1 291 ? 21.670 0.015 -0.916 1.00 89.19 291 ASN A CA 1
ATOM 2331 C C . ASN A 1 291 ? 20.793 1.244 -0.624 1.00 89.19 291 ASN A C 1
ATOM 2333 O O . ASN A 1 291 ? 19.997 1.693 -1.450 1.00 89.19 291 ASN A O 1
ATOM 2337 N N . GLU A 1 292 ? 20.981 1.827 0.558 1.00 84.94 292 GLU A N 1
ATOM 2338 C CA . GLU A 1 292 ? 20.214 2.997 1.004 1.00 84.94 292 GLU A CA 1
ATOM 2339 C C . GLU A 1 292 ? 20.590 4.297 0.278 1.00 84.94 292 GLU A C 1
ATOM 2341 O O . GLU A 1 292 ? 19.828 5.267 0.314 1.00 84.94 292 GLU A O 1
ATOM 2346 N N . GLU A 1 293 ? 21.734 4.349 -0.412 1.00 85.50 293 GLU A N 1
ATOM 2347 C CA . GLU A 1 293 ? 22.148 5.551 -1.144 1.00 85.50 293 GLU A CA 1
ATOM 2348 C C . GLU A 1 293 ? 21.195 5.861 -2.300 1.00 85.50 293 GLU A C 1
ATOM 2350 O O . GLU A 1 293 ? 20.933 7.031 -2.581 1.00 85.50 293 GLU A O 1
ATOM 2355 N N . ILE A 1 294 ? 20.634 4.818 -2.919 1.00 85.38 294 ILE A N 1
ATOM 2356 C CA . ILE A 1 294 ? 19.693 4.920 -4.041 1.00 85.38 294 ILE A CA 1
ATOM 2357 C C . ILE A 1 294 ? 18.222 4.887 -3.607 1.00 85.38 294 ILE A C 1
ATOM 2359 O O . ILE A 1 294 ? 17.337 5.026 -4.452 1.00 85.38 294 ILE A O 1
ATOM 2363 N N . LYS A 1 295 ? 17.942 4.693 -2.310 1.00 85.31 295 LYS A N 1
ATOM 2364 C CA . LYS A 1 295 ? 16.575 4.660 -1.778 1.00 85.31 295 LYS A CA 1
ATOM 2365 C C . LYS A 1 295 ? 15.954 6.070 -1.851 1.00 85.31 295 LYS A C 1
ATOM 2367 O O . LYS A 1 295 ? 16.582 7.025 -1.375 1.00 85.31 295 LYS A O 1
ATOM 2372 N N . PRO A 1 296 ? 14.755 6.230 -2.447 1.00 78.69 296 PRO A N 1
ATOM 2373 C CA . PRO A 1 296 ? 14.088 7.528 -2.516 1.00 78.69 296 PRO A CA 1
ATOM 2374 C C . PRO A 1 296 ? 13.625 8.004 -1.128 1.00 78.69 296 PRO A C 1
ATOM 2376 O O . PRO A 1 296 ? 13.502 7.216 -0.196 1.00 78.69 296 PRO A O 1
ATOM 2379 N N . ALA A 1 297 ? 13.360 9.301 -0.979 1.00 74.75 297 ALA A N 1
ATOM 2380 C CA . ALA A 1 297 ? 12.834 9.893 0.248 1.00 74.75 297 ALA A CA 1
ATOM 2381 C C . ALA A 1 297 ? 11.403 9.404 0.534 1.00 74.75 297 ALA A C 1
ATOM 2383 O O . ALA A 1 297 ? 11.101 9.010 1.659 1.00 74.75 297 ALA A O 1
ATOM 2384 N N . ASN A 1 298 ? 10.562 9.341 -0.504 1.00 71.69 298 ASN A N 1
ATOM 2385 C CA . ASN A 1 298 ? 9.247 8.701 -0.469 1.00 71.69 298 ASN A CA 1
ATOM 2386 C C . ASN A 1 298 ? 9.389 7.273 -1.004 1.00 71.69 298 ASN A C 1
ATOM 2388 O O . ASN A 1 298 ? 9.297 7.022 -2.202 1.00 71.69 298 ASN A O 1
ATOM 2392 N N . TRP A 1 299 ? 9.732 6.343 -0.115 1.00 81.75 299 TRP A N 1
ATOM 2393 C CA . TRP A 1 299 ? 10.027 4.950 -0.467 1.00 81.75 299 TRP A CA 1
ATOM 2394 C C . TRP A 1 299 ? 8.912 3.972 -0.085 1.00 81.75 299 TRP A C 1
ATOM 2396 O O . TRP A 1 299 ? 9.149 2.757 -0.076 1.00 81.75 299 TRP A O 1
ATOM 2406 N N . ASN A 1 300 ? 7.717 4.482 0.235 1.00 88.81 300 ASN A N 1
ATOM 2407 C CA . ASN A 1 300 ? 6.489 3.687 0.251 1.00 88.81 300 ASN A CA 1
ATOM 2408 C C . ASN A 1 300 ? 6.362 2.940 -1.073 1.00 88.81 300 ASN A C 1
ATOM 2410 O O . ASN A 1 300 ? 6.715 3.491 -2.104 1.00 88.81 300 ASN A O 1
ATOM 2414 N N . ASN A 1 301 ? 5.912 1.691 -1.042 1.00 94.12 301 ASN A N 1
ATOM 2415 C CA . ASN A 1 301 ? 5.413 1.025 -2.243 1.00 94.12 301 ASN A CA 1
ATOM 2416 C C . ASN A 1 301 ? 3.988 1.520 -2.528 1.00 94.12 301 ASN A C 1
ATOM 2418 O O . ASN A 1 301 ? 3.413 2.271 -1.734 1.00 94.12 301 ASN A O 1
ATOM 2422 N N . GLU A 1 302 ? 3.430 1.105 -3.657 1.00 95.50 302 GLU A N 1
ATOM 2423 C CA . GLU A 1 302 ? 2.072 1.485 -4.021 1.00 95.50 302 GLU A CA 1
ATOM 2424 C C . GLU A 1 302 ? 1.366 0.330 -4.722 1.00 95.50 302 GLU A C 1
ATOM 2426 O O . GLU A 1 302 ? 1.880 -0.250 -5.675 1.00 95.50 302 GLU A O 1
ATOM 2431 N N . ILE A 1 303 ? 0.186 -0.026 -4.239 1.00 97.62 303 ILE A N 1
ATOM 2432 C CA . ILE A 1 303 ? -0.676 -1.066 -4.785 1.00 97.62 303 ILE A CA 1
ATOM 2433 C C . ILE A 1 303 ? -1.993 -0.411 -5.168 1.00 97.62 303 ILE A C 1
ATOM 2435 O O . ILE A 1 303 ? -2.637 0.218 -4.332 1.00 97.62 303 ILE A O 1
ATOM 2439 N N . LEU A 1 304 ? -2.403 -0.571 -6.423 1.00 98.00 304 LEU A N 1
ATOM 2440 C CA . LEU A 1 304 ? -3.696 -0.088 -6.884 1.00 98.00 304 LEU A CA 1
ATOM 2441 C C . LEU A 1 304 ? -4.715 -1.215 -6.826 1.00 98.00 304 LEU A C 1
ATOM 2443 O O . LEU A 1 304 ? -4.505 -2.278 -7.414 1.00 98.00 304 LEU A O 1
ATOM 2447 N N . ILE A 1 305 ? -5.832 -0.962 -6.154 1.00 97.88 305 ILE A N 1
ATOM 2448 C CA . ILE A 1 305 ? -6.996 -1.846 -6.177 1.00 97.88 305 ILE A CA 1
ATOM 2449 C C . ILE A 1 305 ? -8.142 -1.204 -6.954 1.00 97.88 305 ILE A C 1
ATOM 2451 O O . ILE A 1 305 ? -8.194 0.018 -7.088 1.00 97.88 305 ILE A O 1
ATOM 2455 N N . SER A 1 306 ? -9.068 -2.015 -7.458 1.00 96.38 306 SER A N 1
ATOM 2456 C CA . SER A 1 306 ? -10.313 -1.529 -8.055 1.00 96.38 306 SER A CA 1
ATOM 2457 C C . SER A 1 306 ? -11.110 -0.688 -7.054 1.00 96.38 306 SER A C 1
ATOM 2459 O O . SER A 1 306 ? -11.222 -1.065 -5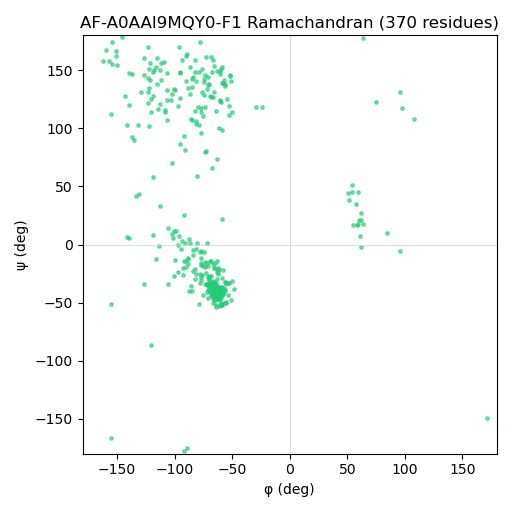.885 1.00 96.38 306 SER A O 1
ATOM 2461 N N . ALA A 1 307 ? -11.694 0.422 -7.513 1.00 97.00 307 ALA A N 1
ATOM 2462 C CA . ALA A 1 307 ? -12.617 1.201 -6.693 1.00 97.00 307 ALA A CA 1
ATOM 2463 C C . ALA A 1 307 ? -13.814 0.336 -6.254 1.00 97.00 307 ALA A C 1
ATOM 2465 O O . ALA A 1 307 ? -14.326 -0.466 -7.036 1.00 97.00 307 ALA A O 1
ATOM 2466 N N . TRP A 1 308 ? -14.234 0.490 -4.999 1.00 97.06 308 TRP A N 1
ATOM 2467 C CA . TRP A 1 308 ? -15.392 -0.202 -4.426 1.00 97.06 308 TRP A CA 1
ATOM 2468 C C . TRP A 1 308 ? -16.653 0.665 -4.487 1.00 97.06 308 TRP A C 1
ATOM 2470 O O . TRP A 1 308 ? -16.587 1.863 -4.769 1.00 97.06 308 TRP A O 1
ATOM 2480 N N . ASP A 1 309 ? -17.794 0.054 -4.182 1.00 96.19 309 ASP A N 1
ATOM 2481 C CA . ASP A 1 309 ? -19.089 0.725 -4.123 1.00 96.19 309 ASP A CA 1
ATOM 2482 C C . ASP A 1 309 ? -19.242 1.545 -2.827 1.00 96.19 309 ASP A C 1
ATOM 2484 O O . ASP A 1 309 ? -19.276 0.998 -1.723 1.00 96.19 309 ASP A O 1
ATOM 2488 N N . GLU A 1 310 ? -19.321 2.873 -2.951 1.00 95.62 310 GLU A N 1
ATOM 2489 C CA . GLU A 1 310 ? -19.499 3.781 -1.809 1.00 95.62 310 GLU A CA 1
ATOM 2490 C C . GLU A 1 310 ? -20.906 3.700 -1.190 1.00 95.62 310 GLU A C 1
ATOM 2492 O O . GLU A 1 310 ? -21.100 4.148 -0.054 1.00 95.62 310 GLU A O 1
ATOM 2497 N N . GLU A 1 311 ? -21.896 3.159 -1.911 1.00 95.94 311 GLU A N 1
ATOM 2498 C CA . GLU A 1 311 ? -23.277 3.041 -1.433 1.00 95.94 311 GLU A CA 1
ATOM 2499 C C . GLU A 1 311 ? -23.441 1.902 -0.418 1.00 95.94 311 GLU A C 1
ATOM 2501 O O . GLU A 1 311 ? -24.298 1.999 0.472 1.00 95.94 311 GLU A O 1
ATOM 2506 N N . HIS A 1 312 ? -22.564 0.894 -0.502 1.00 96.81 312 HIS A N 1
ATOM 2507 C CA . HIS A 1 312 ? -22.577 -0.344 0.283 1.00 96.81 312 HIS A CA 1
ATOM 2508 C C . HIS A 1 312 ? -21.320 -0.537 1.160 1.00 96.81 312 HIS A C 1
ATOM 2510 O O . HIS A 1 312 ? -20.620 -1.551 1.049 1.00 96.81 312 HIS A O 1
ATOM 2516 N N . PRO A 1 313 ? -21.002 0.396 2.079 1.00 96.81 313 PRO A N 1
ATOM 2517 C CA . PRO A 1 313 ? -19.815 0.294 2.928 1.00 96.81 313 PRO A CA 1
ATOM 2518 C C . PRO A 1 313 ? -19.812 -0.925 3.852 1.00 96.81 313 PRO A C 1
ATOM 2520 O O . PRO A 1 313 ? -18.744 -1.389 4.241 1.00 96.81 313 PRO A O 1
ATOM 2523 N N . GLU A 1 314 ? -20.978 -1.490 4.172 1.00 97.19 314 GLU A N 1
ATOM 2524 C CA . GLU A 1 314 ? -21.101 -2.740 4.921 1.00 97.19 314 GLU A CA 1
ATOM 2525 C C . GLU A 1 314 ? -20.458 -3.932 4.201 1.00 97.19 314 GLU A C 1
ATOM 2527 O O . GLU A 1 314 ? -20.099 -4.905 4.861 1.00 97.19 314 GLU A O 1
ATOM 2532 N N . ARG A 1 315 ? -20.260 -3.854 2.878 1.00 97.81 315 ARG A N 1
ATOM 2533 C CA . ARG A 1 315 ? -19.579 -4.886 2.087 1.00 97.81 315 ARG A CA 1
ATOM 2534 C C . ARG A 1 315 ? -18.081 -4.646 1.939 1.00 97.81 315 ARG A C 1
ATOM 2536 O O . ARG A 1 315 ? -17.365 -5.575 1.583 1.00 97.81 315 ARG A O 1
ATOM 2543 N N . LEU A 1 316 ? -17.569 -3.453 2.255 1.00 98.19 316 LEU A N 1
ATOM 2544 C CA . LEU A 1 316 ? -16.134 -3.181 2.182 1.00 98.19 316 LEU A CA 1
ATOM 2545 C C . LEU A 1 316 ? -15.383 -4.023 3.238 1.00 98.19 316 LEU A C 1
ATOM 2547 O O . LEU A 1 316 ? -15.726 -3.947 4.426 1.00 98.19 316 LEU A O 1
ATOM 2551 N N . PRO A 1 317 ? -14.349 -4.807 2.860 1.00 98.12 317 PRO A N 1
ATOM 2552 C CA . PRO A 1 317 ? -13.659 -5.722 3.768 1.00 98.12 317 PRO A CA 1
ATOM 2553 C C . PRO A 1 317 ? -12.627 -4.993 4.639 1.00 98.12 317 PRO A C 1
ATOM 2555 O O . PRO A 1 317 ? -11.434 -5.296 4.606 1.00 98.12 317 PRO A O 1
ATOM 2558 N N . VAL A 1 318 ? -13.077 -4.015 5.427 1.00 98.56 318 VAL A N 1
ATOM 2559 C CA . VAL A 1 318 ? -12.239 -3.311 6.403 1.00 98.56 318 VAL A CA 1
ATOM 2560 C C . VAL A 1 318 ? -11.972 -4.225 7.597 1.00 98.56 318 VAL A C 1
ATOM 2562 O O . VAL A 1 318 ? -12.894 -4.600 8.312 1.00 98.56 318 VAL A O 1
ATOM 2565 N N . MET A 1 319 ? -10.704 -4.552 7.835 1.00 98.44 319 MET A N 1
ATOM 2566 C CA . MET A 1 319 ? -10.261 -5.326 8.999 1.00 98.44 319 MET A CA 1
ATOM 2567 C C . MET A 1 319 ? -10.031 -4.432 10.220 1.00 98.44 319 MET A C 1
ATOM 2569 O O . MET A 1 319 ? -10.354 -4.807 11.345 1.00 98.44 319 MET A O 1
ATOM 2573 N N . ALA A 1 320 ? -9.448 -3.251 10.010 1.00 98.69 320 ALA A N 1
ATOM 2574 C CA . ALA A 1 320 ? -9.162 -2.302 11.078 1.00 98.69 320 ALA A CA 1
ATOM 2575 C C . ALA A 1 320 ? -9.109 -0.867 10.551 1.00 98.69 320 ALA A C 1
ATOM 2577 O O . ALA A 1 320 ? -8.783 -0.620 9.390 1.00 98.69 320 ALA A O 1
ATOM 2578 N N . ILE A 1 321 ? -9.357 0.087 11.442 1.00 98.38 321 ILE A N 1
ATOM 2579 C CA . ILE A 1 321 ? -9.027 1.497 11.238 1.00 98.38 321 ILE A CA 1
ATOM 2580 C C . ILE A 1 321 ? -7.723 1.770 11.976 1.00 98.38 321 ILE A C 1
ATOM 2582 O O . ILE A 1 321 ? -7.569 1.380 13.132 1.00 98.38 321 ILE A O 1
ATOM 2586 N N . PHE A 1 322 ? -6.774 2.443 11.335 1.00 98.19 322 PHE A N 1
ATOM 2587 C CA . PHE A 1 322 ? -5.477 2.717 11.943 1.00 98.19 322 PHE A CA 1
ATOM 2588 C C . PHE A 1 322 ? -5.266 4.195 12.252 1.00 98.19 322 PHE A C 1
ATOM 2590 O O . PHE A 1 322 ? -5.825 5.077 11.596 1.00 98.19 322 PHE A O 1
ATOM 2597 N N . TYR A 1 323 ? -4.382 4.449 13.213 1.00 96.94 323 TYR A N 1
ATOM 2598 C CA . TYR A 1 323 ? -3.739 5.742 13.413 1.00 96.94 323 TYR A CA 1
ATOM 2599 C C . TYR A 1 323 ? -2.245 5.561 13.700 1.00 96.94 323 TYR A C 1
ATOM 2601 O O . TYR A 1 323 ? -1.825 4.579 14.311 1.00 96.94 323 TYR A O 1
ATOM 2609 N N . THR A 1 324 ? -1.425 6.511 13.260 1.00 96.06 324 THR A N 1
ATOM 2610 C CA . THR A 1 324 ? 0.015 6.518 13.531 1.00 96.06 324 THR A CA 1
ATOM 26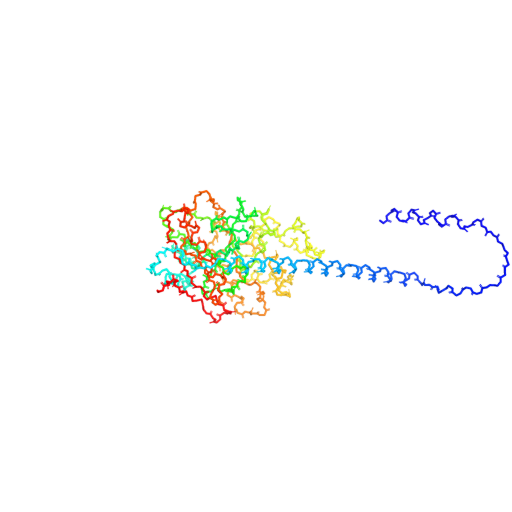11 C C . THR A 1 324 ? 0.283 6.858 14.997 1.00 96.06 324 THR A C 1
ATOM 2613 O O . THR A 1 324 ? -0.269 7.825 15.523 1.00 96.06 324 THR A O 1
ATOM 2616 N N . LYS A 1 325 ? 1.172 6.090 15.632 1.00 94.62 325 LYS A N 1
ATOM 2617 C CA . LYS A 1 325 ? 1.662 6.300 16.999 1.00 94.62 325 LYS A CA 1
ATOM 2618 C C . LYS A 1 325 ? 2.182 7.728 17.227 1.00 94.62 325 LYS A C 1
ATOM 2620 O O . LYS A 1 325 ? 2.776 8.329 16.335 1.00 94.62 325 LYS A O 1
ATOM 2625 N N . ASP A 1 326 ? 1.987 8.239 18.445 1.00 86.88 326 ASP A N 1
ATOM 2626 C CA . ASP A 1 326 ? 2.457 9.554 18.916 1.00 86.88 326 ASP A CA 1
ATOM 2627 C C . ASP A 1 326 ? 1.904 10.756 18.119 1.00 86.88 326 ASP A C 1
ATOM 2629 O O . ASP A 1 326 ? 2.448 11.860 18.164 1.00 86.88 326 ASP A O 1
ATOM 2633 N N . ASN A 1 327 ? 0.783 10.563 17.417 1.00 85.56 327 ASN A N 1
ATOM 2634 C CA . ASN A 1 327 ? 0.062 11.610 16.706 1.00 85.56 327 ASN A CA 1
ATOM 2635 C C . ASN A 1 327 ? -1.385 11.675 17.224 1.00 85.56 327 ASN A C 1
ATOM 2637 O O . ASN A 1 327 ? -2.234 10.851 16.904 1.00 85.56 327 ASN A O 1
ATOM 2641 N N . VAL A 1 328 ? -1.676 12.662 18.074 1.00 82.19 328 VAL A N 1
ATOM 2642 C CA . VAL A 1 328 ? -3.019 12.822 18.666 1.00 82.19 328 VAL A CA 1
ATOM 2643 C C . VAL A 1 328 ? -4.066 13.109 17.587 1.00 82.19 328 VAL A C 1
ATOM 2645 O O . VAL A 1 328 ? -5.188 12.606 17.651 1.00 82.19 328 VAL A O 1
ATOM 2648 N N . SER A 1 329 ? -3.686 13.872 16.563 1.00 86.50 329 SER A N 1
ATOM 2649 C CA . SER A 1 329 ? -4.582 14.245 15.475 1.00 86.50 329 SER A CA 1
ATOM 2650 C C . SER A 1 329 ? -5.035 13.043 14.648 1.00 86.50 329 SER A C 1
ATOM 2652 O O . SER A 1 329 ? -6.200 12.976 14.254 1.00 86.50 329 SER A O 1
ATOM 2654 N N . SER A 1 330 ? -4.152 12.064 14.427 1.00 90.88 330 SER A N 1
ATOM 2655 C CA . SER A 1 330 ? -4.516 10.835 13.719 1.00 90.88 330 SER A CA 1
ATOM 2656 C C . SER A 1 330 ? -5.439 9.936 14.536 1.00 90.88 330 SER A C 1
ATOM 2658 O O . SER A 1 330 ? -6.344 9.334 13.961 1.00 90.88 330 SER A O 1
ATOM 2660 N N . LEU A 1 331 ? -5.269 9.865 15.863 1.00 91.88 331 LEU A N 1
ATOM 2661 C CA . LEU A 1 331 ? -6.201 9.130 16.721 1.00 91.88 331 LEU A CA 1
ATOM 2662 C C . LEU A 1 331 ? -7.611 9.719 16.606 1.00 91.88 331 LEU A C 1
ATOM 2664 O O . LEU A 1 331 ? -8.563 8.981 16.367 1.00 91.88 331 LEU A O 1
ATOM 2668 N N . ASN A 1 332 ? -7.755 11.040 16.713 1.00 89.62 332 ASN A N 1
ATOM 2669 C CA . ASN A 1 332 ? -9.058 11.695 16.573 1.00 89.62 332 ASN A CA 1
ATOM 2670 C C . ASN A 1 332 ? -9.702 11.398 15.208 1.00 89.62 332 ASN A C 1
ATOM 2672 O O . ASN A 1 332 ? -10.886 11.065 15.155 1.00 89.62 332 ASN A O 1
ATOM 2676 N N . ALA A 1 333 ? -8.925 11.443 14.120 1.00 91.31 333 ALA A N 1
ATOM 2677 C CA . ALA A 1 333 ? -9.407 11.082 12.789 1.00 91.31 333 ALA A CA 1
ATOM 2678 C C . ALA A 1 333 ? -9.861 9.614 12.703 1.00 91.31 333 ALA A C 1
ATOM 2680 O O . ALA A 1 333 ? -10.962 9.339 12.232 1.00 91.31 333 ALA A O 1
ATOM 2681 N N . ALA A 1 334 ? -9.080 8.673 13.240 1.00 94.19 334 ALA A N 1
ATOM 2682 C CA . ALA A 1 334 ? -9.457 7.262 13.304 1.00 94.19 334 ALA A CA 1
ATOM 2683 C C . ALA A 1 334 ? -10.751 7.026 14.103 1.00 94.19 334 ALA A C 1
ATOM 2685 O O . ALA A 1 334 ? -11.600 6.234 13.695 1.00 94.19 334 ALA A O 1
ATOM 2686 N N . LEU A 1 335 ? -10.948 7.738 15.217 1.00 92.25 335 LEU A N 1
ATOM 2687 C CA . LEU A 1 335 ? -12.178 7.643 16.008 1.00 92.25 335 LEU A CA 1
ATOM 2688 C C . LEU A 1 335 ? -13.398 8.226 15.277 1.00 92.25 335 LEU A C 1
ATOM 2690 O O . LEU A 1 335 ? -14.507 7.713 15.450 1.00 92.25 335 LEU A O 1
ATOM 2694 N N . LEU A 1 336 ? -13.207 9.262 14.455 1.00 92.19 336 LEU A N 1
ATOM 2695 C CA . LEU A 1 336 ? -14.248 9.798 13.574 1.00 92.19 336 LEU A CA 1
ATOM 2696 C C . LEU A 1 336 ? -14.598 8.811 12.455 1.00 92.19 336 LEU A C 1
ATOM 2698 O O . LEU A 1 336 ? -15.779 8.559 12.231 1.00 92.19 336 LEU A O 1
ATOM 2702 N N . TYR A 1 337 ? -13.602 8.186 11.822 1.00 95.38 337 TYR A N 1
ATOM 2703 C CA . TYR A 1 337 ? -13.836 7.139 10.825 1.00 95.38 337 TYR A CA 1
ATOM 2704 C C . TYR A 1 337 ? -14.579 5.937 11.415 1.00 95.38 337 TYR A C 1
ATOM 2706 O O . TYR A 1 337 ? -15.547 5.471 10.819 1.00 95.38 337 TYR A O 1
ATOM 2714 N N . GLN A 1 338 ? -14.186 5.473 12.609 1.00 94.62 338 GLN A N 1
ATOM 2715 C CA . GLN A 1 338 ? -14.864 4.368 13.297 1.00 94.62 338 GLN A CA 1
ATOM 2716 C C . GLN A 1 338 ? -16.329 4.710 13.555 1.00 94.62 338 GLN A C 1
ATOM 2718 O O . GLN A 1 338 ? -17.212 3.894 13.299 1.00 94.62 338 GLN A O 1
ATOM 2723 N N . ARG A 1 339 ? -16.586 5.927 14.045 1.00 91.94 339 ARG A N 1
ATOM 2724 C CA . ARG A 1 339 ? -17.942 6.417 14.278 1.00 91.94 339 ARG A CA 1
ATOM 2725 C C . ARG A 1 339 ? -18.752 6.443 12.985 1.00 91.94 339 ARG A C 1
ATOM 2727 O O . ARG A 1 339 ? -19.841 5.887 12.966 1.00 91.94 339 ARG A O 1
ATOM 2734 N N . ALA A 1 340 ? -18.222 7.060 11.931 1.00 93.75 340 ALA A N 1
ATOM 2735 C CA . ALA A 1 340 ? -18.913 7.167 10.651 1.00 93.75 340 ALA A CA 1
ATOM 2736 C C . ALA A 1 340 ? -19.260 5.783 10.083 1.00 93.75 340 ALA A C 1
ATOM 2738 O O . ALA A 1 340 ? -20.376 5.575 9.611 1.00 93.75 340 ALA A O 1
ATOM 2739 N N . PHE A 1 341 ? -18.331 4.822 10.174 1.00 95.81 341 PHE A N 1
ATOM 2740 C CA . PHE A 1 341 ? -18.564 3.451 9.717 1.00 95.81 341 PHE A CA 1
ATOM 2741 C C . PHE A 1 341 ? -19.660 2.773 10.535 1.00 95.81 341 PHE A C 1
ATOM 2743 O O . PHE A 1 341 ? -20.594 2.222 9.954 1.00 95.81 341 PHE A O 1
ATOM 2750 N N . PHE A 1 342 ? -19.603 2.878 11.865 1.00 94.38 342 PHE A N 1
ATOM 2751 C CA . PHE A 1 342 ? -20.622 2.312 12.744 1.00 94.38 342 PHE A CA 1
ATOM 2752 C C . PHE A 1 342 ? -22.007 2.921 12.500 1.00 94.38 342 PHE A C 1
ATOM 2754 O O . PHE A 1 342 ? -22.973 2.185 12.353 1.00 94.38 342 PHE A O 1
ATOM 2761 N N . ASP A 1 343 ? -22.122 4.244 12.401 1.00 93.62 343 ASP A N 1
ATOM 2762 C CA . ASP A 1 343 ? -23.418 4.904 12.203 1.00 93.62 343 ASP A CA 1
ATOM 2763 C C . ASP A 1 343 ? -24.072 4.505 10.868 1.00 93.62 343 ASP A C 1
ATOM 2765 O O . ASP A 1 343 ? -25.297 4.469 10.755 1.00 93.62 343 ASP A O 1
ATOM 2769 N N . LYS A 1 344 ? -23.256 4.188 9.854 1.00 95.50 344 LYS A N 1
ATOM 2770 C CA . LYS A 1 344 ? -23.718 3.794 8.521 1.00 95.50 344 LYS A CA 1
ATOM 2771 C C . LYS A 1 344 ? -24.022 2.297 8.394 1.00 95.50 344 LYS A C 1
ATOM 2773 O O . LYS A 1 344 ? -24.946 1.942 7.670 1.00 95.50 344 LYS A O 1
ATOM 2778 N N . THR A 1 345 ? -23.254 1.435 9.059 1.00 96.00 345 THR A N 1
ATOM 2779 C CA . THR A 1 345 ? -23.281 -0.030 8.847 1.00 96.00 345 THR A CA 1
ATOM 2780 C C . THR A 1 345 ? -23.735 -0.827 10.069 1.00 96.00 345 THR A C 1
ATOM 2782 O O . THR A 1 345 ? -24.013 -2.018 9.961 1.00 96.00 345 THR A O 1
ATOM 2785 N N . ASN A 1 346 ? -23.805 -0.185 11.238 1.00 93.81 346 ASN A N 1
ATOM 2786 C CA . ASN A 1 346 ? -23.954 -0.810 12.553 1.00 93.81 346 ASN A CA 1
ATOM 2787 C C . ASN A 1 346 ? -22.812 -1.790 12.918 1.00 93.81 346 ASN A C 1
ATOM 2789 O O . ASN A 1 346 ? -22.951 -2.604 13.832 1.00 93.81 346 ASN A O 1
ATOM 2793 N N . GLU A 1 347 ? -21.668 -1.711 12.230 1.00 93.94 347 GLU A N 1
ATOM 2794 C CA . GLU A 1 347 ? -20.496 -2.553 12.462 1.00 93.94 347 GLU A CA 1
ATOM 2795 C C . GLU A 1 347 ? -19.403 -1.809 13.238 1.00 93.94 347 GLU A C 1
ATOM 2797 O O . GLU A 1 347 ? -18.995 -0.695 12.901 1.00 93.94 347 GLU A O 1
ATOM 2802 N N . MET A 1 348 ? -18.911 -2.443 14.303 1.00 93.06 348 MET A N 1
ATOM 2803 C CA . MET A 1 348 ? -17.839 -1.911 15.142 1.00 93.06 348 MET A CA 1
ATOM 2804 C C . MET A 1 348 ? -16.471 -2.387 14.646 1.00 93.06 348 MET A C 1
ATOM 2806 O O . MET A 1 348 ? -15.983 -3.431 15.073 1.00 93.06 348 MET A O 1
ATOM 2810 N N . ILE A 1 349 ? -15.826 -1.589 13.795 1.00 96.44 349 ILE A N 1
ATOM 2811 C CA . ILE A 1 349 ? -14.462 -1.862 13.316 1.00 96.44 349 ILE A CA 1
ATOM 2812 C C . ILE A 1 349 ? -13.434 -1.521 14.410 1.00 96.44 349 ILE A C 1
ATOM 2814 O O . ILE A 1 349 ? -13.508 -0.425 14.983 1.00 96.44 349 ILE A O 1
ATOM 2818 N N . PRO A 1 350 ? -12.465 -2.400 14.728 1.00 96.88 350 PRO A N 1
ATOM 2819 C CA . PRO A 1 350 ? -11.445 -2.105 15.729 1.00 96.88 350 PRO A CA 1
ATOM 2820 C C . PRO A 1 350 ? -10.496 -0.991 15.265 1.00 96.88 350 PRO A C 1
ATOM 2822 O O . PRO A 1 350 ? -10.212 -0.834 14.076 1.00 96.88 350 PRO A O 1
ATOM 2825 N N . VAL A 1 351 ? -9.988 -0.215 16.227 1.00 97.62 351 VAL A N 1
ATOM 2826 C CA . VAL A 1 351 ? -9.007 0.854 15.984 1.00 97.62 351 VAL A CA 1
ATOM 2827 C C . VAL A 1 351 ? -7.642 0.399 16.484 1.00 97.62 351 VAL A C 1
ATOM 2829 O O . VAL A 1 351 ? -7.540 -0.104 17.602 1.00 97.62 351 VAL A O 1
ATOM 2832 N N . VAL A 1 352 ? -6.593 0.584 15.685 1.00 98.25 352 VAL A N 1
ATOM 2833 C CA . VAL A 1 352 ? -5.236 0.112 15.990 1.00 98.25 352 VAL A CA 1
ATOM 2834 C C . VAL A 1 352 ? -4.216 1.238 15.842 1.00 98.25 352 VAL A C 1
ATOM 2836 O O . VAL A 1 352 ? -4.172 1.939 14.833 1.00 98.25 352 VAL A O 1
ATOM 2839 N N . GLU A 1 353 ? -3.362 1.390 16.848 1.00 97.88 353 GLU A N 1
ATOM 2840 C CA . GLU A 1 353 ? -2.145 2.193 16.767 1.00 97.88 353 GLU A CA 1
ATOM 2841 C C . GLU A 1 353 ? -1.094 1.456 15.940 1.00 97.88 353 GLU A C 1
ATOM 2843 O O . GLU A 1 353 ? -0.769 0.308 16.253 1.00 97.88 353 GLU A O 1
ATOM 2848 N N . ILE A 1 354 ? -0.514 2.129 14.947 1.00 98.25 354 ILE A N 1
ATOM 2849 C CA . ILE A 1 354 ? 0.648 1.636 14.205 1.00 98.25 354 ILE A CA 1
ATOM 2850 C C . ILE A 1 354 ? 1.858 2.513 14.515 1.00 98.25 354 ILE A C 1
ATOM 2852 O O . ILE A 1 354 ? 1.878 3.711 14.219 1.00 98.25 354 ILE A O 1
ATOM 2856 N N . LYS A 1 355 ? 2.922 1.905 15.040 1.00 97.25 355 LYS A N 1
ATOM 2857 C CA . LYS A 1 355 ? 4.273 2.460 14.928 1.00 97.25 355 LYS A CA 1
ATOM 2858 C C . LYS A 1 355 ? 4.838 2.012 13.585 1.00 97.25 355 LYS A C 1
ATOM 2860 O O . LYS A 1 355 ? 5.163 0.841 13.426 1.00 97.25 355 LYS A O 1
ATOM 2865 N N . PHE A 1 356 ? 4.947 2.919 12.622 1.00 95.69 356 PHE A N 1
ATOM 2866 C CA . PHE A 1 356 ? 5.593 2.599 11.348 1.00 95.69 356 PHE A CA 1
ATOM 2867 C C . PHE A 1 356 ? 7.119 2.498 11.520 1.00 95.69 356 PHE A C 1
ATOM 2869 O O . PHE A 1 356 ? 7.677 3.277 12.302 1.00 95.69 356 PHE A O 1
ATOM 2876 N N . PRO A 1 357 ? 7.801 1.600 10.782 1.00 94.38 357 PRO A N 1
ATOM 2877 C CA . PRO A 1 357 ? 9.259 1.530 10.768 1.00 94.38 357 PRO A CA 1
ATOM 2878 C C . PRO A 1 357 ? 9.891 2.871 10.380 1.00 94.38 357 PRO A C 1
ATOM 2880 O O . PRO A 1 357 ? 9.449 3.525 9.434 1.00 94.38 357 PRO A O 1
ATOM 2883 N N . LYS A 1 358 ? 10.947 3.279 11.087 1.00 90.25 358 LYS A N 1
ATOM 2884 C CA . LYS A 1 358 ? 11.731 4.482 10.747 1.00 90.25 358 LYS A CA 1
ATOM 2885 C C . LYS A 1 358 ? 12.778 4.233 9.665 1.00 90.25 358 LYS A C 1
ATOM 2887 O O . LYS A 1 358 ? 13.117 5.139 8.910 1.00 90.25 358 LYS A O 1
ATOM 2892 N N . ASP A 1 359 ? 13.277 3.008 9.601 1.00 88.06 359 ASP A N 1
ATOM 2893 C CA . ASP A 1 359 ? 14.295 2.540 8.671 1.00 88.06 359 ASP A CA 1
ATOM 2894 C C . ASP A 1 359 ? 14.154 1.017 8.491 1.00 88.06 359 ASP A C 1
ATOM 2896 O O . ASP A 1 359 ? 13.127 0.433 8.844 1.00 88.06 359 ASP A O 1
ATOM 2900 N N . LYS A 1 360 ? 15.162 0.364 7.904 1.00 88.06 360 LYS A N 1
ATOM 2901 C CA . LYS A 1 360 ? 15.132 -1.086 7.665 1.00 88.06 360 LYS A CA 1
ATOM 2902 C C . LYS A 1 360 ? 15.359 -1.942 8.921 1.00 88.06 360 LYS A C 1
ATOM 2904 O O . LYS A 1 360 ? 15.052 -3.134 8.892 1.00 88.06 360 LYS A O 1
ATOM 2909 N N . TYR A 1 361 ? 15.922 -1.364 9.982 1.00 90.62 361 TYR A N 1
ATOM 2910 C CA . TYR A 1 361 ? 16.240 -2.039 11.242 1.00 90.62 361 TYR A CA 1
ATOM 2911 C C . TYR A 1 361 ? 15.106 -1.921 12.267 1.00 90.62 361 TYR A C 1
ATOM 2913 O O . TYR A 1 361 ? 14.979 -2.782 13.134 1.00 90.62 361 TYR A O 1
ATOM 2921 N N . ASP A 1 362 ? 14.283 -0.874 12.174 1.00 94.50 362 ASP A N 1
ATOM 2922 C CA . ASP A 1 362 ? 13.082 -0.717 12.997 1.00 94.50 362 ASP A CA 1
ATOM 2923 C C . ASP A 1 362 ? 11.941 -1.622 12.507 1.00 94.50 362 ASP A C 1
ATOM 2925 O O . ASP A 1 362 ? 11.838 -1.942 11.325 1.00 94.50 362 ASP A O 1
ATOM 2929 N N . THR A 1 363 ? 11.059 -2.031 13.415 1.00 96.44 363 THR A N 1
ATOM 2930 C CA . THR A 1 363 ? 9.942 -2.938 13.117 1.00 96.44 363 THR A CA 1
ATOM 2931 C C . THR A 1 363 ? 8.606 -2.262 13.382 1.00 96.44 363 THR A C 1
ATOM 2933 O O . THR A 1 363 ? 8.502 -1.387 14.248 1.00 96.44 363 THR A O 1
ATOM 2936 N N . ALA A 1 364 ? 7.580 -2.662 12.632 1.00 97.69 364 ALA A N 1
ATOM 2937 C CA . ALA A 1 364 ? 6.237 -2.170 12.877 1.00 97.69 364 ALA A CA 1
ATOM 2938 C C . ALA A 1 364 ? 5.688 -2.744 14.192 1.00 97.69 364 ALA A C 1
ATOM 2940 O O . ALA A 1 364 ? 5.838 -3.933 14.483 1.00 97.69 364 ALA A O 1
ATOM 2941 N N . GLU A 1 365 ? 5.014 -1.907 14.976 1.00 98.38 365 GLU A N 1
ATOM 2942 C CA . GLU A 1 365 ? 4.305 -2.338 16.184 1.00 98.38 365 GLU A CA 1
ATOM 2943 C C . GLU A 1 365 ? 2.825 -1.984 16.069 1.00 98.38 365 GLU A C 1
ATOM 2945 O O . GLU A 1 365 ? 2.476 -0.907 15.583 1.00 98.38 365 GLU A O 1
ATOM 2950 N N . PHE A 1 366 ? 1.974 -2.887 16.553 1.00 98.44 366 PHE A N 1
ATOM 2951 C CA . PHE A 1 366 ? 0.520 -2.784 16.484 1.00 98.44 366 PHE A CA 1
ATOM 2952 C C . PHE A 1 366 ? -0.051 -2.865 17.893 1.00 98.44 366 PHE A C 1
ATOM 2954 O O . PHE A 1 366 ? 0.319 -3.756 18.662 1.00 98.44 366 PHE A O 1
ATOM 2961 N N . LYS A 1 367 ? -0.948 -1.943 18.242 1.00 97.81 367 LYS A N 1
ATOM 2962 C CA . LYS A 1 367 ? -1.635 -1.960 19.535 1.00 97.81 367 LYS A CA 1
ATOM 2963 C C . LYS A 1 367 ? -3.095 -1.586 19.363 1.00 97.81 367 LYS A C 1
ATOM 2965 O O . LYS A 1 367 ? -3.407 -0.480 18.933 1.00 97.81 367 LYS A O 1
ATOM 2970 N N . GLU A 1 368 ? -3.988 -2.492 19.734 1.00 95.75 368 GLU A N 1
ATOM 2971 C CA . GLU A 1 368 ? -5.420 -2.219 19.680 1.00 95.75 368 GLU A CA 1
ATOM 2972 C C . GLU A 1 368 ? -5.785 -1.112 20.680 1.00 95.75 368 GLU A C 1
ATOM 2974 O O . GLU A 1 368 ? -5.382 -1.133 21.850 1.00 95.75 368 GLU A O 1
ATOM 2979 N N . TYR A 1 369 ? -6.536 -0.122 20.205 1.00 93.81 369 TYR A N 1
ATOM 2980 C CA . TYR A 1 369 ? -7.001 0.991 21.010 1.00 93.81 369 TYR A CA 1
ATOM 2981 C C . TYR A 1 369 ? -8.244 0.586 21.797 1.00 93.81 369 TYR A C 1
ATOM 2983 O O . TYR A 1 369 ? -9.367 0.540 21.290 1.00 93.81 369 TYR A O 1
ATOM 2991 N N . ILE A 1 370 ? -8.026 0.342 23.083 1.00 86.50 370 ILE A N 1
ATOM 2992 C CA . ILE A 1 370 ? -9.072 0.150 24.079 1.00 86.50 370 ILE A CA 1
ATOM 2993 C C . ILE A 1 370 ? -8.840 1.243 25.108 1.00 86.50 370 ILE A C 1
ATOM 2995 O O . ILE A 1 370 ? -7.792 1.286 25.755 1.00 86.50 370 ILE A O 1
ATOM 2999 N N . LYS A 1 371 ? -9.785 2.174 25.213 1.00 72.44 371 LYS A N 1
ATOM 3000 C CA . LYS A 1 371 ? -9.768 3.136 26.309 1.00 72.44 371 LYS A CA 1
ATOM 3001 C C . LYS A 1 371 ? -10.276 2.392 27.545 1.00 72.44 371 LYS A C 1
ATOM 3003 O O . LYS A 1 371 ? -11.386 1.866 27.492 1.00 72.44 371 LYS A O 1
ATOM 3008 N N . ASN A 1 372 ? -9.427 2.275 28.566 1.00 50.34 372 ASN A N 1
ATOM 3009 C CA . ASN A 1 372 ? -9.787 1.685 29.859 1.00 50.34 372 ASN A CA 1
ATOM 3010 C C . ASN A 1 372 ? -10.862 2.508 30.560 1.00 50.34 372 ASN A C 1
ATOM 3012 O O . ASN A 1 372 ? -10.719 3.754 30.540 1.00 50.34 372 ASN A O 1
#

Secondary structure (DSSP, 8-state):
-HHHHHHHHHHHTTSSS----------------HHHHHHHHHHHHHHHHHHHHHHHHHHHHHHHHHHHHHHHHHHHHS-----S-------HHHHHHHHHH---SEETTTTEEGGGTSSEEEEE--TTT-SSTTPPPTTTTTSEEEEEEE-TTS--PPPSTTSEEEEEPPGGG--TTS----EEEEESS---GGGGTTTGGGTS---GGG-SS--HHHHHHHTTS-TT--TGGGT--SHHHHHHHHHHTT-STTSSHHHHHHPPPEE-SS-TTHHHHHHHHHHHHHHHHH-GGG--SS---EEEEEPP-TT-GGGS-EEEEEEETT-HHHHHHHHHHHHHHHHHHS----EEEEE--SSSSS--EEEE----

Organism: Morganella morganii (NCBI:txid582)

Sequence (372 aa):
MILLTVFMEKLWKKKDNRTSTLGSRENNYVKISKLNIILFLLLIVFITSTVVFNRMYMSQRQDNKKIKSANETLINTVVVNENGLKRVKTGVDLHLKQLYANTARGCNNDTEPSFVCSGLLVHGLRLQEQVSPWSHRDIDKNVSVAFSYLRDDHKYTSSVDYSSGIILYPKNEIPETKDSYTVLCAYPIDGWTDGKKNHAGGCGNYNENLIDQGTKDNIARTKLLKAEGTCLDNNLNTAEEWFTFHRKNNYFVNKSDLLSLFTCSYPMDGDDKRVSSFNTLSDIRKGFDQNEEIKPANWNNEILISAWDEEHPERLPVMAIFYTKDNVSSLNAALLYQRAFFDKTNEMIPVVEIKFPKDKYDTAEFKEYIKN

Nearest PDB structures (foldseek):
  4p81-assembly1_A  TM=5.565E-01  e=1.901E+00  synthetic construct
  1a3c-assembly1_A-2  TM=6.104E-01  e=5.866E+00  Bacillus subtilis

pLDDT: mean 80.95, std 19.83, range [31.73, 98.81]

Radius of gyration: 27.65 Å; Cα contacts (8 Å, |Δi|>4): 596; chains: 1; bounding box: 51×96×73 Å